Protein AF-0000000065777960 (afdb_homodimer)

InterPro domains:
  IPR005338 Anhydro-N-acetylmuramic acid kinase [MF_01270] (1-363)
  IPR005338 Anhydro-N-acetylmuramic acid kinase [PF03702] (1-363)
  IPR005338 Anhydro-N-acetylmuramic acid kinase [PTHR30605] (1-362)
  IPR043129 ATPase, nucleotide binding domain [SSF53067] (1-336)

Solvent-accessible surface area (backbone atoms only — not comparable to full-atom values): 36128 Å² total; per-residue (Å²): 84,30,26,30,7,28,32,27,57,77,58,58,55,35,40,37,31,29,37,34,34,62,63,54,101,50,80,39,82,74,46,72,40,78,47,72,53,53,71,67,58,40,51,56,51,58,54,54,52,46,77,43,79,40,39,58,61,52,49,52,46,47,10,49,53,46,22,53,52,52,35,50,46,52,50,52,44,35,65,74,66,66,54,60,72,87,58,42,65,34,35,6,39,56,29,38,64,35,46,79,42,32,52,85,94,61,47,44,65,42,49,41,50,32,53,38,39,30,10,59,72,63,62,30,26,23,28,28,58,54,34,46,33,37,24,50,46,60,7,46,41,27,62,54,52,46,44,44,45,48,74,69,65,50,36,82,84,42,48,37,33,41,36,37,22,30,23,50,20,34,40,25,43,25,43,51,72,68,81,59,33,33,29,42,49,42,59,31,40,40,54,41,21,52,52,32,28,75,75,69,69,37,76,53,56,71,45,24,49,56,24,64,75,29,51,67,44,62,72,53,43,54,56,60,63,63,40,68,73,70,72,56,66,79,49,38,63,83,52,66,84,65,60,36,69,77,60,48,50,80,72,50,90,78,80,68,56,67,40,21,51,39,19,21,42,47,46,46,31,39,46,36,49,51,51,48,39,54,72,76,42,65,82,59,42,43,37,27,31,19,30,69,45,58,60,18,52,45,50,50,52,52,42,50,66,73,39,70,89,44,48,77,44,48,30,48,82,70,75,42,50,30,82,44,49,64,14,50,32,29,19,50,39,29,50,20,32,76,67,68,30,61,38,52,44,28,66,16,24,50,21,83,52,73,39,45,27,29,32,38,18,61,80,84,30,26,29,7,28,30,29,56,76,59,58,56,33,40,36,33,30,37,33,34,62,62,56,101,50,80,38,84,74,45,71,42,79,48,72,53,52,70,68,58,38,51,56,51,58,54,54,53,46,77,42,78,40,38,58,60,52,48,51,45,49,9,50,53,46,20,53,52,52,34,49,46,52,49,52,45,34,65,74,66,66,57,60,73,88,57,42,66,34,35,6,39,55,28,38,64,35,46,81,41,34,51,85,92,62,47,45,64,42,48,42,51,32,53,36,39,29,10,58,73,62,62,30,26,23,26,27,57,55,35,46,32,37,25,50,45,61,7,47,42,28,62,54,54,48,43,44,45,48,74,68,64,52,37,83,86,43,45,38,34,42,36,36,21,32,24,49,19,32,41,25,42,26,44,50,77,64,80,59,34,33,28,42,50,41,60,32,40,38,55,40,20,52,52,32,29,74,74,70,70,37,74,51,54,69,44,25,48,55,25,64,76,29,51,66,44,62,71,54,42,54,56,60,62,64,41,68,72,70,73,58,64,80,49,36,65,82,53,67,85,66,59,37,68,77,59,47,51,80,71,51,91,77,80,69,57,67,40,22,52,38,19,22,44,48,47,47,32,39,46,35,48,51,53,49,39,54,70,77,41,67,82,57,42,43,36,28,30,19,29,69,44,58,60,17,51,46,51,50,52,52,41,50,67,73,39,71,90,43,48,77,45,49,29,46,82,72,72,42,49,29,81,44,50,64,14,49,33,29,20,49,38,30,51,20,35,77,67,66,31,62,38,51,44,30,65,15,23,49,19,81,53,72,39,44,28,30,31,39,19,62,82

Structure (mmCIF, N/CA/C/O backbone):
data_AF-0000000065777960-model_v1
#
loop_
_entity.id
_entity.type
_entity.pdbx_description
1 polymer 'Anhydro-N-acetylmuramic acid kinase'
#
loop_
_atom_site.group_PDB
_atom_site.id
_atom_site.type_symbol
_atom_site.label_atom_id
_atom_site.label_alt_id
_atom_site.label_comp_id
_atom_site.label_asym_id
_atom_site.label_entity_id
_atom_site.label_seq_id
_atom_site.pdbx_PDB_ins_code
_atom_site.Cartn_x
_atom_site.Cartn_y
_atom_site.Cartn_z
_atom_site.occupancy
_atom_site.B_iso_or_equiv
_atom_site.auth_seq_id
_atom_site.auth_comp_id
_atom_site.auth_asym_id
_atom_site.auth_atom_id
_atom_site.pdbx_PDB_model_num
ATOM 1 N N . MET A 1 1 ? 21.578 18.125 -1.152 1 92.75 1 MET A N 1
ATOM 2 C CA . MET A 1 1 ? 20.703 16.953 -1.234 1 92.75 1 MET A CA 1
ATOM 3 C C . MET A 1 1 ? 19.25 17.359 -1.429 1 92.75 1 MET A C 1
ATOM 5 O O . MET A 1 1 ? 18.641 17.953 -0.534 1 92.75 1 MET A O 1
ATOM 9 N N . TYR A 1 2 ? 18.672 17.156 -2.623 1 97.81 2 TYR A N 1
ATOM 10 C CA . TYR A 1 2 ? 17.359 17.672 -2.979 1 97.81 2 TYR A CA 1
ATOM 11 C C . TYR A 1 2 ? 16.281 16.625 -2.752 1 97.81 2 TYR A C 1
ATOM 13 O O . TYR A 1 2 ? 16.469 15.445 -3.084 1 97.81 2 TYR A O 1
ATOM 21 N N . TYR A 1 3 ? 15.242 17.047 -2.139 1 98.62 3 TYR A N 1
ATOM 22 C CA . TYR A 1 3 ? 14.055 16.234 -1.933 1 98.62 3 TYR A CA 1
ATOM 23 C C . TYR A 1 3 ? 12.797 16.969 -2.387 1 98.62 3 TYR A C 1
ATOM 25 O O . TYR A 1 3 ? 12.758 18.203 -2.377 1 98.62 3 TYR A O 1
ATOM 33 N N . VAL A 1 4 ? 11.891 16.266 -2.826 1 98.81 4 VAL A N 1
ATOM 34 C CA . VAL A 1 4 ? 10.555 16.781 -3.082 1 98.81 4 VAL A CA 1
ATOM 35 C C . VAL A 1 4 ? 9.586 16.281 -2.012 1 98.81 4 VAL A C 1
ATOM 37 O O . VAL A 1 4 ? 9.656 15.117 -1.603 1 98.81 4 VAL A O 1
ATOM 40 N N . GLY A 1 5 ? 8.789 17.141 -1.437 1 98.81 5 GLY A N 1
ATOM 41 C CA . GLY A 1 5 ? 7.703 16.781 -0.539 1 98.81 5 GLY A CA 1
ATOM 42 C C . GLY A 1 5 ? 6.332 17.062 -1.12 1 98.81 5 GLY A C 1
ATOM 43 O O . GLY A 1 5 ? 6.109 18.125 -1.717 1 98.81 5 GLY A O 1
ATOM 44 N N . ILE A 1 6 ? 5.457 16.094 -1.009 1 98.81 6 ILE A N 1
ATOM 45 C CA . ILE A 1 6 ? 4.109 16.25 -1.548 1 98.81 6 ILE A CA 1
ATOM 46 C C . ILE A 1 6 ? 3.082 15.945 -0.458 1 98.81 6 ILE A C 1
ATOM 48 O O . ILE A 1 6 ? 3.154 14.906 0.202 1 98.81 6 ILE A O 1
ATOM 52 N N . MET A 1 7 ? 2.109 16.844 -0.315 1 96.69 7 MET A N 1
ATOM 53 C CA . MET A 1 7 ? 1.057 16.703 0.686 1 96.69 7 MET A CA 1
ATOM 54 C C . MET A 1 7 ? -0.309 17.016 0.086 1 96.69 7 MET A C 1
ATOM 56 O O . MET A 1 7 ? -0.469 18.031 -0.6 1 96.69 7 MET A O 1
ATOM 60 N N . SER A 1 8 ? -1.17 16.062 0.184 1 92.75 8 SER A N 1
ATOM 61 C CA . SER A 1 8 ? -2.592 16.312 -0.02 1 92.75 8 SER A CA 1
ATOM 62 C C . SER A 1 8 ? -3.381 16.109 1.269 1 92.75 8 SER A C 1
ATOM 64 O O . SER A 1 8 ? -3.59 14.977 1.697 1 92.75 8 SER A O 1
ATOM 66 N N . GLY A 1 9 ? -3.83 17.141 1.841 1 83.25 9 GLY A N 1
ATOM 67 C CA . GLY A 1 9 ? -4.359 17.109 3.195 1 83.25 9 GLY A CA 1
ATOM 68 C C . GLY A 1 9 ? -5.832 16.766 3.256 1 83.25 9 GLY A C 1
ATOM 69 O O . GLY A 1 9 ? -6.477 16.578 2.219 1 83.25 9 GLY A O 1
ATOM 70 N N . THR A 1 10 ? -6.363 16.688 4.457 1 77.56 10 THR A N 1
ATOM 71 C CA . THR A 1 10 ? -7.723 16.266 4.77 1 77.56 10 THR A CA 1
ATOM 72 C C . THR A 1 10 ? -8.734 17.328 4.344 1 77.56 10 THR A C 1
ATOM 74 O O . THR A 1 10 ? -9.93 17.062 4.273 1 77.56 10 THR A O 1
ATOM 77 N N . SER A 1 11 ? -8.258 18.5 4.023 1 77.31 11 SER A N 1
ATOM 78 C CA . SER A 1 11 ? -9.133 19.562 3.535 1 77.31 11 SER A CA 1
ATOM 79 C C . SER A 1 11 ? -9.617 19.266 2.117 1 77.31 11 SER A C 1
ATOM 81 O O . SER A 1 11 ? -10.594 19.859 1.652 1 77.31 11 SER A O 1
ATOM 83 N N . LEU A 1 12 ? -8.898 18.406 1.428 1 83.44 12 LEU A N 1
ATOM 84 C CA . LEU A 1 12 ? -9.242 17.984 0.073 1 83.44 12 LEU A CA 1
ATOM 85 C C . LEU A 1 12 ? -9.289 19.188 -0.871 1 83.44 12 LEU A C 1
ATOM 87 O O . LEU A 1 12 ? -10.188 19.297 -1.704 1 83.44 12 LEU A O 1
ATOM 91 N N . ASP A 1 13 ? -8.32 20.062 -0.683 1 85.06 13 ASP A N 1
ATOM 92 C CA . ASP A 1 13 ? -8.312 21.25 -1.515 1 85.06 13 ASP A CA 1
ATOM 93 C C . ASP A 1 13 ? -7.363 21.094 -2.697 1 85.06 13 ASP A C 1
ATOM 95 O O . ASP A 1 13 ? -7.52 21.766 -3.721 1 85.06 13 ASP A O 1
ATOM 99 N N . GLY A 1 14 ? -6.348 20.391 -2.529 1 93.69 14 GLY A N 1
ATOM 100 C CA . GLY A 1 14 ? -5.395 20.234 -3.617 1 93.69 14 GLY A CA 1
ATOM 101 C C . GLY A 1 14 ? -4.078 19.625 -3.176 1 93.69 14 GLY A C 1
ATOM 102 O O . GLY A 1 14 ? -4.012 18.953 -2.139 1 93.69 14 GLY A O 1
ATOM 103 N N . ILE A 1 15 ? -3.076 19.75 -4.039 1 97.31 15 ILE A N 1
ATOM 104 C CA . ILE A 1 15 ? -1.75 19.172 -3.846 1 97.31 15 ILE A CA 1
ATOM 105 C C . ILE A 1 15 ? -0.743 20.281 -3.561 1 97.31 15 ILE A C 1
ATOM 107 O O . ILE A 1 15 ? -0.635 21.25 -4.328 1 97.31 15 ILE A O 1
ATOM 111 N N . ASP A 1 16 ? -0.131 20.203 -2.453 1 97.75 16 ASP A N 1
ATOM 112 C CA . ASP A 1 16 ? 1.026 21.031 -2.143 1 97.75 16 ASP A CA 1
ATOM 113 C C . ASP A 1 16 ? 2.33 20.266 -2.383 1 97.75 16 ASP A C 1
ATOM 115 O O . ASP A 1 16 ? 2.525 19.172 -1.843 1 97.75 16 ASP A O 1
ATOM 119 N N . ALA A 1 17 ? 3.17 20.812 -3.168 1 98.69 17 ALA A N 1
ATOM 120 C CA . ALA A 1 17 ? 4.465 20.188 -3.432 1 98.69 17 ALA A CA 1
ATOM 121 C C . ALA A 1 17 ? 5.598 21.203 -3.262 1 98.69 17 ALA A C 1
ATOM 123 O O . ALA A 1 17 ? 5.438 22.375 -3.578 1 98.69 17 ALA A O 1
ATOM 124 N N . VAL A 1 18 ? 6.711 20.719 -2.729 1 98.75 18 VAL A N 1
ATOM 125 C CA . VAL A 1 18 ? 7.859 21.578 -2.512 1 98.75 18 VAL A CA 1
ATOM 126 C C . VAL A 1 18 ? 9.133 20.891 -2.984 1 98.75 18 VAL A C 1
ATOM 128 O O . VAL A 1 18 ? 9.195 19.656 -3.025 1 98.75 18 VAL A O 1
ATOM 131 N N . LEU A 1 19 ? 10.047 21.625 -3.422 1 98.75 19 LEU A N 1
ATOM 132 C CA . LEU A 1 19 ? 11.43 21.219 -3.635 1 98.75 19 LEU A CA 1
ATOM 133 C C . LEU A 1 19 ? 12.344 21.844 -2.59 1 98.75 19 LEU A C 1
ATOM 135 O O . LEU A 1 19 ? 12.375 23.062 -2.439 1 98.75 19 LEU A O 1
ATOM 139 N N . VAL A 1 20 ? 13.047 20.984 -1.852 1 98 20 VAL A N 1
ATOM 140 C CA . VAL A 1 20 ? 13.852 21.5 -0.744 1 98 20 VAL A CA 1
ATOM 141 C C . VAL A 1 20 ? 15.289 20.984 -0.871 1 98 20 VAL A C 1
ATOM 143 O O . VAL A 1 20 ? 15.539 20 -1.556 1 98 20 VAL A O 1
ATOM 146 N N . ASP A 1 21 ? 16.172 21.688 -0.256 1 97.06 21 ASP A N 1
ATOM 147 C CA . ASP A 1 21 ? 17.594 21.328 -0.166 1 97.06 21 ASP A CA 1
ATOM 148 C C . ASP A 1 21 ? 18.016 21.125 1.287 1 97.06 21 ASP A C 1
ATOM 150 O O . ASP A 1 21 ? 17.891 22.047 2.102 1 97.06 21 ASP A O 1
ATOM 154 N N . PHE A 1 22 ? 18.516 19.875 1.651 1 94 22 PHE A N 1
ATOM 155 C CA . PHE A 1 22 ? 18.969 19.578 3.006 1 94 22 PHE A CA 1
ATOM 156 C C . PHE A 1 22 ? 20.484 19.578 3.09 1 94 22 PHE A C 1
ATOM 158 O O . PHE A 1 22 ? 21.062 19.172 4.102 1 94 22 PHE A O 1
ATOM 165 N N . SER A 1 23 ? 21.328 19.859 2.121 1 88.31 23 SER A N 1
ATOM 166 C CA . SER A 1 23 ? 22.781 19.75 2.072 1 88.31 23 SER A CA 1
ATOM 167 C C . SER A 1 23 ? 23.438 20.797 2.971 1 88.31 23 SER A C 1
ATOM 169 O O . SER A 1 23 ? 24.484 20.531 3.557 1 88.31 23 SER A O 1
ATOM 171 N N . GLY A 1 24 ? 23.016 21.953 3.064 1 77.19 24 GLY A N 1
ATOM 172 C CA . GLY A 1 24 ? 23.672 23 3.834 1 77.19 24 GLY A CA 1
ATOM 173 C C . GLY A 1 24 ? 23.344 22.953 5.312 1 77.19 24 GLY A C 1
ATOM 174 O O . GLY A 1 24 ? 22.734 21.984 5.785 1 77.19 24 GLY A O 1
ATOM 175 N N . PRO A 1 25 ? 23.984 23.703 6.066 1 73.94 25 PRO A N 1
ATOM 176 C CA . PRO A 1 25 ? 23.734 23.781 7.508 1 73.94 25 PRO A CA 1
ATOM 177 C C . PRO A 1 25 ? 22.25 24.016 7.84 1 73.94 25 PRO A C 1
ATOM 179 O O . PRO A 1 25 ? 21.812 23.703 8.945 1 73.94 25 PRO A O 1
ATOM 182 N N . SER A 1 26 ? 21.625 24.547 6.719 1 81.06 26 SER A N 1
ATOM 183 C CA . SER A 1 26 ? 20.234 24.875 6.984 1 81.06 26 SER A CA 1
ATOM 184 C C . SER A 1 26 ? 19.328 24.344 5.883 1 81.06 26 SER A C 1
ATOM 186 O O . SER A 1 26 ? 19.766 24.141 4.75 1 81.06 26 SER A O 1
ATOM 188 N N . PHE A 1 27 ? 18.125 24.078 6.227 1 88.94 27 PHE A N 1
ATOM 189 C CA . PHE A 1 27 ? 17.016 23.734 5.34 1 88.94 27 PHE A CA 1
ATOM 190 C C . PHE A 1 27 ? 16.703 24.891 4.402 1 88.94 27 PHE A C 1
ATOM 192 O O . PHE A 1 27 ? 16.75 26.062 4.809 1 88.94 27 PHE A O 1
ATOM 199 N N . SER A 1 28 ? 16.547 24.641 3.092 1 94.12 28 SER A N 1
ATOM 200 C CA . SER A 1 28 ? 16.125 25.672 2.156 1 94.12 28 SER A CA 1
ATOM 201 C C . SER A 1 28 ? 14.914 25.219 1.344 1 94.12 28 SER A C 1
ATOM 203 O O . SER A 1 28 ? 14.969 24.203 0.654 1 94.12 28 SER A O 1
ATOM 205 N N . LEU A 1 29 ? 13.875 25.922 1.456 1 96.81 29 LEU A N 1
ATOM 206 C CA . LEU A 1 29 ? 12.742 25.766 0.55 1 96.81 29 LEU A CA 1
ATOM 207 C C . LEU A 1 29 ? 13.008 26.469 -0.779 1 96.81 29 LEU A C 1
ATOM 209 O O . LEU A 1 29 ? 13.078 27.703 -0.835 1 96.81 29 LEU A O 1
ATOM 213 N N . LEU A 1 30 ? 13.148 25.781 -1.844 1 97 30 LEU A N 1
ATOM 214 C CA . LEU A 1 30 ? 13.602 26.344 -3.111 1 97 30 LEU A CA 1
ATOM 215 C C . LEU A 1 30 ? 12.414 26.734 -3.984 1 97 30 LEU A C 1
ATOM 217 O O . LEU A 1 30 ? 12.367 27.859 -4.496 1 97 30 LEU A O 1
ATOM 221 N N . HIS A 1 31 ? 11.516 25.828 -4.141 1 98.19 31 HIS A N 1
ATOM 222 C CA . HIS A 1 31 ? 10.367 26.078 -5 1 98.19 31 HIS A CA 1
ATOM 223 C C . HIS A 1 31 ? 9.109 25.406 -4.445 1 98.19 31 HIS A C 1
ATOM 225 O O . HIS A 1 31 ? 9.195 24.484 -3.646 1 98.19 31 HIS A O 1
ATOM 231 N N . THR A 1 32 ? 7.984 25.922 -4.836 1 98.19 32 THR A N 1
ATOM 232 C CA . THR A 1 32 ? 6.688 25.422 -4.402 1 98.19 32 THR A CA 1
ATOM 233 C C . THR A 1 32 ? 5.738 25.266 -5.59 1 98.19 32 THR A C 1
ATOM 235 O O . THR A 1 32 ? 5.961 25.875 -6.648 1 98.19 32 THR A O 1
ATOM 238 N N . CYS A 1 33 ? 4.797 24.406 -5.441 1 97.88 33 CYS A N 1
ATOM 239 C CA . CYS A 1 33 ? 3.773 24.172 -6.453 1 97.88 33 CYS A CA 1
ATOM 240 C C . CYS A 1 33 ? 2.451 23.781 -5.809 1 97.88 33 CYS A C 1
ATOM 242 O O . CYS A 1 33 ? 2.424 22.953 -4.895 1 97.88 33 CYS A O 1
ATOM 244 N N . TYR A 1 34 ? 1.389 24.453 -6.207 1 96.88 34 TYR A N 1
ATOM 245 C CA . TYR A 1 34 ? 0.04 24.094 -5.777 1 96.88 34 TYR A CA 1
ATOM 246 C C . TYR A 1 34 ? -0.832 23.719 -6.965 1 96.88 34 TYR A C 1
ATOM 248 O O . TYR A 1 34 ? -0.838 24.406 -7.988 1 96.88 34 TYR A O 1
ATOM 256 N N . ILE A 1 35 ? -1.479 22.594 -6.883 1 97.12 35 ILE A N 1
ATOM 257 C CA . ILE A 1 35 ? -2.443 22.141 -7.887 1 97.12 35 ILE A CA 1
ATOM 258 C C . ILE A 1 35 ? -3.801 21.906 -7.227 1 97.12 35 ILE A C 1
ATOM 260 O O . ILE A 1 35 ? -3.961 20.984 -6.438 1 97.12 35 ILE A O 1
ATOM 264 N N . PRO A 1 36 ? -4.836 22.688 -7.527 1 95.25 36 PRO A N 1
ATOM 265 C CA . PRO A 1 36 ? -6.152 22.5 -6.906 1 95.25 36 PRO A CA 1
ATOM 266 C C . PRO A 1 36 ? -6.879 21.266 -7.43 1 95.25 36 PRO A C 1
ATOM 268 O O . PRO A 1 36 ? -6.766 20.938 -8.609 1 95.25 36 PRO A O 1
ATOM 271 N N . TYR A 1 37 ? -7.594 20.625 -6.555 1 94.5 37 TYR A N 1
ATOM 272 C CA . TYR A 1 37 ? -8.508 19.578 -6.988 1 94.5 37 TYR A CA 1
ATOM 273 C C . TYR A 1 37 ? -9.719 20.172 -7.699 1 94.5 37 TYR A C 1
ATOM 275 O O . TYR A 1 37 ? -10.227 21.219 -7.301 1 94.5 37 TYR A O 1
ATOM 283 N N . ASP A 1 38 ? -10.148 19.5 -8.727 1 92.75 38 ASP A N 1
ATOM 284 C CA . ASP A 1 38 ? -11.445 19.891 -9.266 1 92.75 38 ASP A CA 1
ATOM 285 C C . ASP A 1 38 ? -12.586 19.25 -8.469 1 92.75 38 ASP A C 1
ATOM 287 O O . ASP A 1 38 ? -12.344 18.453 -7.562 1 92.75 38 ASP A O 1
ATOM 291 N N . GLN A 1 39 ? -13.781 19.641 -8.812 1 91.19 39 GLN A N 1
ATOM 292 C CA . GLN A 1 39 ? -14.961 19.234 -8.047 1 91.19 39 GLN A CA 1
ATOM 293 C C . GLN A 1 39 ? -15.18 17.734 -8.133 1 91.19 39 GLN A C 1
ATOM 295 O O . GLN A 1 39 ? -15.562 17.094 -7.145 1 91.19 39 GLN A O 1
ATOM 300 N N . SER A 1 40 ? -14.938 17.172 -9.266 1 94.62 40 SER A N 1
ATOM 301 C CA . SER A 1 40 ? -15.164 15.742 -9.484 1 94.62 40 SER A CA 1
ATOM 302 C C . SER A 1 40 ? -14.219 14.891 -8.641 1 94.62 40 SER A C 1
ATOM 304 O O . SER A 1 40 ? -14.633 13.93 -8 1 94.62 40 SER A O 1
ATOM 306 N N . LEU A 1 41 ? -12.969 15.266 -8.648 1 94.75 41 LEU A N 1
ATOM 307 C CA . LEU A 1 41 ? -11.977 14.547 -7.859 1 94.75 41 LEU A CA 1
ATOM 308 C C . LEU A 1 41 ? -12.281 14.672 -6.367 1 94.75 41 LEU A C 1
ATOM 310 O O . LEU A 1 41 ? -12.227 13.68 -5.637 1 94.75 41 LEU A O 1
ATOM 314 N N . ARG A 1 42 ? -12.586 15.852 -5.898 1 92.69 42 ARG A N 1
ATOM 315 C CA . ARG A 1 42 ? -12.914 16.094 -4.496 1 92.69 42 ARG A CA 1
ATOM 316 C C . ARG A 1 42 ? -14.094 15.219 -4.059 1 92.69 42 ARG A C 1
ATOM 318 O O . ARG A 1 42 ? -14.055 14.602 -2.992 1 92.69 42 ARG A O 1
ATOM 325 N N . ALA A 1 43 ? -15.102 15.164 -4.891 1 92.25 43 ALA A N 1
ATOM 326 C CA . ALA A 1 43 ? -16.281 14.375 -4.582 1 92.25 43 ALA A CA 1
ATOM 327 C C . ALA A 1 43 ? -15.953 12.891 -4.508 1 92.25 43 ALA A C 1
ATOM 329 O O . ALA A 1 43 ? -16.453 12.172 -3.635 1 92.25 43 ALA A O 1
ATOM 330 N N . ALA A 1 44 ? -15.156 12.445 -5.453 1 95.81 44 ALA A N 1
ATOM 331 C CA . ALA A 1 44 ? -14.758 11.039 -5.484 1 95.81 44 ALA A CA 1
ATOM 332 C C . ALA A 1 44 ? -13.969 10.664 -4.234 1 95.81 44 ALA A C 1
ATOM 334 O O . ALA A 1 44 ? -14.195 9.602 -3.645 1 95.81 44 ALA A O 1
ATOM 335 N N . LEU A 1 45 ? -13.102 11.516 -3.816 1 94.94 45 LEU A N 1
ATOM 336 C CA . LEU A 1 45 ? -12.289 11.281 -2.627 1 94.94 45 LEU A CA 1
ATOM 337 C C . LEU A 1 45 ? -13.156 11.289 -1.369 1 94.94 45 LEU A C 1
ATOM 339 O O . LEU A 1 45 ? -12.984 10.438 -0.494 1 94.94 45 LEU A O 1
ATOM 343 N N . LEU A 1 46 ? -14.07 12.227 -1.252 1 90.5 46 LEU A N 1
ATOM 344 C CA . LEU A 1 46 ? -14.984 12.297 -0.117 1 90.5 46 LEU A CA 1
ATOM 345 C C . LEU A 1 46 ? -15.812 11.023 -0.014 1 90.5 46 LEU A C 1
ATOM 347 O O . LEU A 1 46 ? -16.125 10.562 1.089 1 90.5 46 LEU A O 1
ATOM 351 N N . GLY A 1 47 ? -16.141 10.516 -1.164 1 92.94 47 GLY A N 1
ATOM 352 C CA . GLY A 1 47 ? -16.953 9.312 -1.218 1 92.94 47 GLY A CA 1
ATOM 353 C C . GLY A 1 47 ? -16.281 8.102 -0.601 1 92.94 47 GLY A C 1
ATOM 354 O O . GLY A 1 47 ? -16.938 7.141 -0.213 1 92.94 47 GLY A O 1
ATOM 355 N N . LEU A 1 48 ? -14.961 8.094 -0.463 1 95.12 48 LEU A N 1
ATOM 356 C CA . LEU A 1 48 ? -14.211 6.961 0.06 1 95.12 48 LEU A CA 1
ATOM 357 C C . LEU A 1 48 ? -13.977 7.109 1.559 1 95.12 48 LEU A C 1
ATOM 359 O O . LEU A 1 48 ? -13.438 6.203 2.201 1 95.12 48 LEU A O 1
ATOM 363 N N . ASN A 1 49 ? -14.414 8.234 2.191 1 91.25 49 ASN A N 1
ATOM 364 C CA . ASN A 1 49 ? -14.273 8.43 3.629 1 91.25 49 ASN A CA 1
ATOM 365 C C . ASN A 1 49 ? -15.305 7.617 4.41 1 91.25 49 ASN A C 1
ATOM 367 O O . ASN A 1 49 ? -15.195 7.477 5.629 1 91.25 49 ASN A O 1
ATOM 371 N N . GLN A 1 50 ? -16.25 7.078 3.689 1 89.75 50 GLN A N 1
ATOM 372 C CA . GLN A 1 50 ? -17.266 6.199 4.262 1 89.75 50 GLN A CA 1
ATOM 373 C C . GLN A 1 50 ? -17.438 4.93 3.43 1 89.75 50 GLN A C 1
ATOM 375 O O . GLN A 1 50 ? -17.031 4.895 2.264 1 89.75 50 GLN A O 1
ATOM 380 N N . ALA A 1 51 ? -18.047 3.916 4.047 1 92.81 51 ALA A N 1
ATOM 381 C CA . ALA A 1 51 ? -18.297 2.676 3.316 1 92.81 51 ALA A CA 1
ATOM 382 C C . ALA A 1 51 ? -19.203 2.924 2.107 1 92.81 51 ALA A C 1
ATOM 384 O O . ALA A 1 51 ? -20.125 3.727 2.176 1 92.81 51 ALA A O 1
ATOM 385 N N . GLY A 1 52 ? -18.875 2.348 0.994 1 94.06 52 GLY A N 1
ATOM 386 C CA . GLY A 1 52 ? -19.641 2.492 -0.233 1 94.06 52 GLY A CA 1
ATOM 387 C C . GLY A 1 52 ? -19.391 1.375 -1.229 1 94.06 52 GLY A C 1
ATOM 388 O O . GLY A 1 52 ? -18.828 0.335 -0.875 1 94.06 52 GLY A O 1
ATOM 389 N N . GLU A 1 53 ? -19.812 1.579 -2.379 1 95.12 53 GLU A N 1
ATOM 390 C CA . GLU A 1 53 ? -19.781 0.542 -3.406 1 95.12 53 GLU A CA 1
ATOM 391 C C . GLU A 1 53 ? -18.375 0.415 -4 1 95.12 53 GLU A C 1
ATOM 393 O O . GLU A 1 53 ? -17.719 1.421 -4.289 1 95.12 53 GLU A O 1
ATOM 398 N N . ASN A 1 54 ? -17.922 -0.809 -4.195 1 97.25 54 ASN A N 1
ATOM 399 C CA . ASN A 1 54 ? -16.703 -1.145 -4.938 1 97.25 54 ASN A CA 1
ATOM 400 C C . ASN A 1 54 ? -15.531 -0.284 -4.5 1 97.25 54 ASN A C 1
ATOM 402 O O . ASN A 1 54 ? -14.844 0.308 -5.336 1 97.25 54 ASN A O 1
ATOM 406 N N . GLU A 1 55 ? -15.297 -0.194 -3.166 1 98.19 55 GLU A N 1
ATOM 407 C CA . GLU A 1 55 ? -14.336 0.73 -2.57 1 98.19 55 GLU A CA 1
ATOM 408 C C . GLU A 1 55 ? -12.914 0.425 -3.035 1 98.19 55 GLU A C 1
ATOM 410 O O . GLU A 1 55 ? -12.117 1.34 -3.268 1 98.19 55 GLU A O 1
ATOM 415 N N . LEU A 1 56 ? -12.602 -0.848 -3.195 1 98.25 56 LEU A N 1
ATOM 416 C CA . LEU A 1 56 ? -11.234 -1.216 -3.555 1 98.25 56 LEU A CA 1
ATOM 417 C C . LEU A 1 56 ? -10.898 -0.754 -4.969 1 98.25 56 LEU A C 1
ATOM 419 O O . LEU A 1 56 ? -9.82 -0.204 -5.211 1 98.25 56 LEU A O 1
ATOM 423 N N . HIS A 1 57 ? -11.82 -0.95 -5.891 1 97.62 57 HIS A N 1
ATOM 424 C CA . HIS A 1 57 ? -11.641 -0.493 -7.266 1 97.62 57 HIS A CA 1
ATOM 425 C C . HIS A 1 57 ? -11.531 1.026 -7.328 1 97.62 57 HIS A C 1
ATOM 427 O O . HIS A 1 57 ? -10.602 1.562 -7.945 1 97.62 57 HIS A O 1
ATOM 433 N N . ARG A 1 58 ? -12.469 1.658 -6.672 1 98.12 58 ARG A N 1
ATOM 434 C CA . ARG A 1 58 ? -12.5 3.117 -6.691 1 98.12 58 ARG A CA 1
ATOM 435 C C . ARG A 1 58 ? -11.219 3.695 -6.09 1 98.12 58 ARG A C 1
ATOM 437 O O . ARG A 1 58 ? -10.656 4.652 -6.625 1 98.12 58 ARG A O 1
ATOM 444 N N . ALA A 1 59 ? -10.781 3.102 -4.992 1 98.56 59 ALA A N 1
ATOM 445 C CA . ALA A 1 59 ? -9.57 3.568 -4.332 1 98.56 59 ALA A CA 1
ATOM 446 C C . ALA A 1 59 ? -8.352 3.371 -5.227 1 98.56 59 ALA A C 1
ATOM 448 O O . ALA A 1 59 ? -7.477 4.238 -5.297 1 98.56 59 ALA A O 1
ATOM 449 N N . ALA A 1 60 ? -8.281 2.221 -5.914 1 98.5 60 ALA A N 1
ATOM 450 C CA . ALA A 1 60 ? -7.148 1.938 -6.793 1 98.5 60 ALA A CA 1
ATOM 451 C C . ALA A 1 60 ? -7.098 2.924 -7.957 1 98.5 60 ALA A C 1
ATOM 453 O O . ALA A 1 60 ? -6.039 3.465 -8.273 1 98.5 60 ALA A O 1
ATOM 454 N N . ILE A 1 61 ? -8.234 3.184 -8.57 1 98.25 61 ILE A N 1
ATOM 455 C CA . ILE A 1 61 ? -8.32 4.09 -9.711 1 98.25 61 ILE A CA 1
ATOM 456 C C . ILE A 1 61 ? -7.941 5.504 -9.281 1 98.25 61 ILE A C 1
ATOM 458 O O . ILE A 1 61 ? -7.176 6.184 -9.961 1 98.25 61 ILE A O 1
ATOM 462 N N . LEU A 1 62 ? -8.453 5.891 -8.164 1 98.19 62 LEU A N 1
ATOM 463 C CA . LEU A 1 62 ? -8.164 7.234 -7.668 1 98.19 62 LEU A CA 1
ATOM 464 C C . LEU A 1 62 ? -6.695 7.359 -7.273 1 98.19 62 LEU A C 1
ATOM 466 O O . LEU A 1 62 ? -6.094 8.43 -7.426 1 98.19 62 LEU A O 1
ATOM 470 N N . SER A 1 63 ? -6.117 6.305 -6.73 1 98.62 63 SER A N 1
ATOM 471 C CA . SER A 1 63 ? -4.691 6.312 -6.426 1 98.62 63 SER A CA 1
ATOM 472 C C . SER A 1 63 ? -3.857 6.547 -7.684 1 98.62 63 SER A C 1
ATOM 474 O O . SER A 1 63 ? -2.871 7.285 -7.652 1 98.62 63 SER A O 1
ATOM 476 N N . ASN A 1 64 ? -4.238 5.879 -8.75 1 98.62 64 ASN A N 1
ATOM 477 C CA . ASN A 1 64 ? -3.559 6.09 -10.023 1 98.62 64 ASN A CA 1
ATOM 478 C C . ASN A 1 64 ? -3.693 7.531 -10.508 1 98.62 64 ASN A C 1
ATOM 480 O O . ASN A 1 64 ? -2.707 8.148 -10.914 1 98.62 64 ASN A O 1
ATOM 484 N N . GLN A 1 65 ? -4.906 8.023 -10.445 1 98 65 GLN A N 1
ATOM 485 C CA . GLN A 1 65 ? -5.18 9.391 -10.875 1 98 65 GLN A CA 1
ATOM 486 C C . GLN A 1 65 ? -4.367 10.391 -10.07 1 98 65 GLN A C 1
ATOM 488 O O . GLN A 1 65 ? -3.732 11.289 -10.633 1 98 65 GLN A O 1
ATOM 493 N N . LEU A 1 66 ? -4.375 10.25 -8.773 1 98.31 66 LEU A N 1
ATOM 494 C CA . LEU A 1 66 ? -3.635 11.141 -7.887 1 98.31 66 LEU A CA 1
ATOM 495 C C . LEU A 1 66 ? -2.139 11.07 -8.172 1 98.31 66 LEU A C 1
ATOM 497 O O . LEU A 1 66 ? -1.457 12.102 -8.188 1 98.31 66 LEU A O 1
ATOM 501 N N . SER A 1 67 ? -1.651 9.891 -8.391 1 98.62 67 SER A N 1
ATOM 502 C CA . SER A 1 67 ? -0.224 9.734 -8.648 1 98.62 67 SER A CA 1
ATOM 503 C C . SER A 1 67 ? 0.183 10.438 -9.938 1 98.62 67 SER A C 1
ATOM 505 O O . SER A 1 67 ? 1.302 10.945 -10.055 1 98.62 67 SER A O 1
ATOM 507 N N . GLY A 1 68 ? -0.745 10.438 -10.914 1 98.38 68 GLY A N 1
ATOM 508 C CA . GLY A 1 68 ? -0.509 11.25 -12.094 1 98.38 68 GLY A CA 1
ATOM 509 C C . GLY A 1 68 ? -0.385 12.734 -11.773 1 98.38 68 GLY A C 1
ATOM 510 O O . GLY A 1 68 ? 0.516 13.406 -12.281 1 98.38 68 GLY A O 1
ATOM 511 N N . TRP A 1 69 ? -1.244 13.242 -10.914 1 98.25 69 TRP A N 1
ATOM 512 C CA . TRP A 1 69 ? -1.213 14.648 -10.508 1 98.25 69 TRP A CA 1
ATOM 513 C C . TRP A 1 69 ? 0.031 14.945 -9.672 1 98.25 69 TRP A C 1
ATOM 515 O O . TRP A 1 69 ? 0.632 16.016 -9.812 1 98.25 69 TRP A O 1
ATOM 525 N N . TYR A 1 70 ? 0.412 14.039 -8.805 1 98.69 70 TYR A N 1
ATOM 526 C CA . TYR A 1 70 ? 1.642 14.195 -8.039 1 98.69 70 TYR A CA 1
ATOM 527 C C . TYR A 1 70 ? 2.85 14.305 -8.961 1 98.69 70 TYR A C 1
ATOM 529 O O . TYR A 1 70 ? 3.721 15.156 -8.742 1 98.69 70 TYR A O 1
ATOM 537 N N . ALA A 1 71 ? 2.863 13.461 -9.992 1 98.81 71 ALA A N 1
ATOM 538 C CA . ALA A 1 71 ? 3.959 13.5 -10.953 1 98.81 71 ALA A CA 1
ATOM 539 C C . ALA A 1 71 ? 3.99 14.828 -11.695 1 98.81 71 ALA A C 1
ATOM 541 O O . ALA A 1 71 ? 5.066 15.367 -11.977 1 98.81 71 ALA A O 1
ATOM 542 N N . GLN A 1 72 ? 2.816 15.336 -12.039 1 98.62 72 GLN A N 1
ATOM 543 C CA . GLN A 1 72 ? 2.729 16.641 -12.68 1 98.62 72 GLN A CA 1
ATOM 544 C C . GLN A 1 72 ? 3.299 17.734 -11.789 1 98.62 72 GLN A C 1
ATOM 546 O O . GLN A 1 72 ? 4.012 18.625 -12.266 1 98.62 72 GLN A O 1
ATOM 551 N N . ALA A 1 73 ? 2.969 17.672 -10.516 1 98.69 73 ALA A N 1
ATOM 552 C CA . ALA A 1 73 ? 3.5 18.656 -9.562 1 98.69 73 ALA A CA 1
ATOM 553 C C . ALA A 1 73 ? 5.023 18.594 -9.516 1 98.69 73 ALA A C 1
ATOM 555 O O . ALA A 1 73 ? 5.688 19.641 -9.508 1 98.69 73 ALA A O 1
ATOM 556 N N . VAL A 1 74 ? 5.582 17.406 -9.492 1 98.75 74 VAL A N 1
ATOM 557 C CA . VAL A 1 74 ? 7.031 17.234 -9.492 1 98.75 74 VAL A CA 1
ATOM 558 C C . VAL A 1 74 ? 7.625 17.844 -10.766 1 98.75 74 VAL A C 1
ATOM 560 O O . VAL A 1 74 ? 8.633 18.547 -10.711 1 98.75 74 VAL A O 1
ATOM 563 N N . GLY A 1 75 ? 6.973 17.531 -11.875 1 98.56 75 GLY A N 1
ATOM 564 C CA . GLY A 1 75 ? 7.434 18.078 -13.133 1 98.56 75 GLY A CA 1
ATOM 565 C C . GLY A 1 75 ? 7.48 19.594 -13.141 1 98.56 75 GLY A C 1
ATOM 566 O O . GLY A 1 75 ? 8.445 20.203 -13.625 1 98.56 75 GLY A O 1
ATOM 567 N N . ARG A 1 76 ? 6.457 20.219 -12.617 1 98.5 76 ARG A N 1
ATOM 568 C CA . ARG A 1 76 ? 6.398 21.688 -12.562 1 98.5 76 ARG A CA 1
ATOM 569 C C . ARG A 1 76 ? 7.512 22.234 -11.688 1 98.5 76 ARG A C 1
ATOM 571 O O . ARG A 1 76 ? 8.094 23.281 -12.008 1 98.5 76 ARG A O 1
ATOM 578 N N . LEU A 1 77 ? 7.785 21.562 -10.562 1 98.62 77 LEU A N 1
ATOM 579 C CA . LEU A 1 77 ? 8.859 22 -9.68 1 98.62 77 LEU A CA 1
ATOM 580 C C . LEU A 1 77 ? 10.211 21.938 -10.391 1 98.62 77 LEU A C 1
ATOM 582 O O . LEU A 1 77 ? 11.023 22.844 -10.273 1 98.62 77 LEU A O 1
ATOM 586 N N . LEU A 1 78 ? 10.406 20.875 -11.117 1 98.12 78 LEU A N 1
ATOM 587 C CA . LEU A 1 78 ? 11.672 20.688 -11.828 1 98.12 78 LEU A CA 1
ATOM 588 C C . LEU A 1 78 ? 11.828 21.719 -12.945 1 98.12 78 LEU A C 1
ATOM 590 O O . LEU A 1 78 ? 12.914 22.25 -13.148 1 98.12 78 LEU A O 1
ATOM 594 N N . GLU A 1 79 ? 10.734 21.938 -13.641 1 97.88 79 GLU A N 1
ATOM 595 C CA . GLU A 1 79 ? 10.75 22.953 -14.703 1 97.88 79 GLU A CA 1
ATOM 596 C C . GLU A 1 79 ? 11.109 24.328 -14.148 1 97.88 79 GLU A C 1
ATOM 598 O O . GLU A 1 79 ? 11.93 25.047 -14.727 1 97.88 79 GLU A O 1
ATOM 603 N N . LYS A 1 80 ? 10.539 24.703 -13.047 1 97.19 80 LYS A N 1
ATOM 604 C CA . LYS A 1 80 ? 10.766 26 -12.414 1 97.19 80 LYS A CA 1
ATOM 605 C C . LYS A 1 80 ? 12.203 26.109 -11.906 1 97.19 80 LYS A C 1
ATOM 607 O O . LYS A 1 80 ? 12.805 27.188 -11.969 1 97.19 80 LYS A O 1
ATOM 612 N N . SER A 1 81 ? 12.734 25.047 -11.391 1 96.75 81 SER A N 1
ATOM 613 C CA . SER A 1 81 ? 14.016 25.078 -10.695 1 96.75 81 SER A CA 1
ATOM 614 C C . SER A 1 81 ? 15.18 24.906 -11.672 1 96.75 81 SER A C 1
ATOM 616 O O . SER A 1 81 ? 16.281 25.375 -11.414 1 96.75 81 SER A O 1
ATOM 618 N N . GLY A 1 82 ? 14.914 24.172 -12.695 1 97.06 82 GLY A N 1
ATOM 619 C CA . GLY A 1 82 ? 15.992 23.828 -13.609 1 97.06 82 GLY A CA 1
ATOM 620 C C . GLY A 1 82 ? 16.906 22.75 -13.07 1 97.06 82 GLY A C 1
ATOM 621 O O . GLY A 1 82 ? 17.953 22.469 -13.656 1 97.06 82 GLY A O 1
ATOM 622 N N . ILE A 1 83 ? 16.594 22.219 -11.938 1 95.62 83 ILE A N 1
ATOM 623 C CA . ILE A 1 83 ? 17.391 21.156 -11.328 1 95.62 83 ILE A CA 1
ATOM 624 C C . ILE A 1 83 ? 17.234 19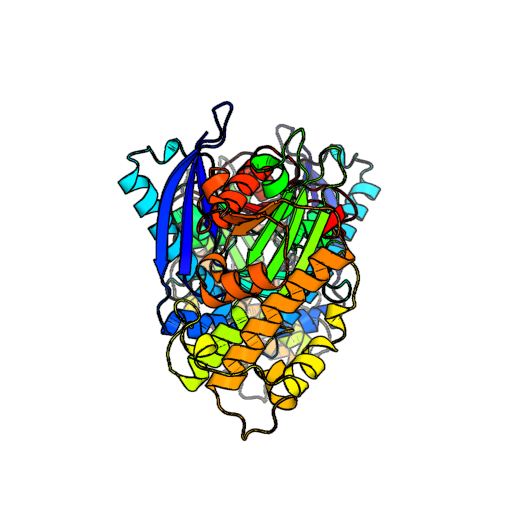.859 -12.133 1 95.62 83 ILE A C 1
ATOM 626 O O . ILE A 1 83 ? 16.141 19.531 -12.586 1 95.62 83 ILE A O 1
ATOM 630 N N . ASP A 1 84 ? 18.312 19.156 -12.312 1 95.62 84 ASP A N 1
ATOM 631 C CA . ASP A 1 84 ? 18.312 17.859 -13 1 95.62 84 ASP A CA 1
ATOM 632 C C . ASP A 1 84 ? 17.578 16.797 -12.18 1 95.62 84 ASP A C 1
ATOM 634 O O . ASP A 1 84 ? 17.844 16.641 -10.984 1 95.62 84 ASP A O 1
ATOM 638 N N . PRO A 1 85 ? 16.688 16.109 -12.805 1 94.94 85 PRO A N 1
ATOM 639 C CA . PRO A 1 85 ? 15.961 15.062 -12.094 1 94.94 85 PRO A CA 1
ATOM 640 C C . PRO A 1 85 ? 16.875 14.086 -11.359 1 94.94 85 PRO A C 1
ATOM 642 O O . PRO A 1 85 ? 16.531 13.586 -10.281 1 94.94 85 PRO A O 1
ATOM 645 N N . GLY A 1 86 ? 18 13.789 -11.898 1 95.44 86 GLY A N 1
ATOM 646 C CA . GLY A 1 86 ? 18.938 12.859 -11.289 1 95.44 86 GLY A CA 1
ATOM 647 C C . GLY A 1 86 ? 19.516 13.367 -9.984 1 95.44 86 GLY A C 1
ATOM 648 O O . GLY A 1 86 ? 20.109 12.602 -9.227 1 95.44 86 GLY A O 1
ATOM 649 N N . GLU A 1 87 ? 19.312 14.625 -9.672 1 96.44 87 GLU A N 1
ATOM 650 C CA . GLU A 1 87 ? 19.828 15.227 -8.453 1 96.44 87 GLU A CA 1
ATOM 651 C C . GLU A 1 87 ? 18.828 15.109 -7.305 1 96.44 87 GLU A C 1
ATOM 653 O O . GLU A 1 87 ? 19.172 15.391 -6.152 1 96.44 87 GLU A O 1
ATOM 658 N N . ILE A 1 88 ? 17.641 14.758 -7.648 1 98.19 88 ILE A N 1
ATOM 659 C CA . ILE A 1 88 ? 16.641 14.531 -6.613 1 98.19 88 ILE A CA 1
ATOM 660 C C . ILE A 1 88 ? 16.875 13.188 -5.938 1 98.19 88 ILE A C 1
ATOM 662 O O . ILE A 1 88 ? 16.844 12.141 -6.59 1 98.19 88 ILE A O 1
ATOM 666 N N . ILE A 1 89 ? 17.062 13.18 -4.641 1 98.12 89 ILE A N 1
ATOM 667 C CA . ILE A 1 89 ? 17.344 11.945 -3.916 1 98.12 89 ILE A CA 1
ATOM 668 C C . ILE A 1 89 ? 16.062 11.125 -3.756 1 98.12 89 ILE A C 1
ATOM 670 O O . ILE A 1 89 ? 16.078 9.914 -3.969 1 98.12 89 ILE A O 1
ATOM 674 N N . ALA A 1 90 ? 14.961 11.789 -3.393 1 98.75 90 ALA A N 1
ATOM 675 C CA . ALA A 1 90 ? 13.695 11.078 -3.232 1 98.75 90 ALA A CA 1
ATOM 676 C C . ALA A 1 90 ? 12.516 12.047 -3.193 1 98.75 90 ALA A C 1
ATOM 678 O O . ALA A 1 90 ? 12.695 13.234 -2.9 1 98.75 90 ALA A O 1
ATOM 679 N N . VAL A 1 91 ? 11.398 11.562 -3.547 1 98.88 91 VAL A N 1
ATOM 680 C CA . VAL A 1 91 ? 10.109 12.234 -3.393 1 98.88 91 VAL A CA 1
ATOM 681 C C . VAL A 1 91 ? 9.359 11.648 -2.201 1 98.88 91 VAL A C 1
ATOM 683 O O . VAL A 1 91 ? 9.078 10.445 -2.166 1 98.88 91 VAL A O 1
ATOM 686 N N . GLY A 1 92 ? 9.125 12.43 -1.158 1 98.94 92 GLY A N 1
ATOM 687 C CA . GLY A 1 92 ? 8.203 12.039 -0.103 1 98.94 92 GLY A CA 1
ATOM 688 C C . GLY A 1 92 ? 6.762 12.414 -0.401 1 98.94 92 GLY A C 1
ATOM 689 O O . GLY A 1 92 ? 6.438 13.602 -0.524 1 98.94 92 GLY A O 1
ATOM 690 N N . CYS A 1 93 ? 5.914 11.43 -0.525 1 98.88 93 CYS A N 1
ATOM 691 C CA . CYS A 1 93 ? 4.52 11.672 -0.873 1 98.88 93 CYS A CA 1
ATOM 692 C C . CYS A 1 93 ? 3.582 11.094 0.185 1 98.88 93 CYS A C 1
ATOM 694 O O . CYS A 1 93 ? 3.488 9.875 0.34 1 98.88 93 CYS A O 1
ATOM 696 N N . HIS A 1 94 ? 2.9 11.906 0.883 1 98.25 94 HIS A N 1
ATOM 697 C CA . HIS A 1 94 ? 1.968 11.484 1.923 1 98.25 94 HIS A CA 1
ATOM 698 C C . HIS A 1 94 ? 0.799 10.703 1.331 1 98.25 94 HIS A C 1
ATOM 700 O O . HIS A 1 94 ? 0.337 9.727 1.924 1 98.25 94 HIS A O 1
ATOM 706 N N . GLY A 1 95 ? 0.285 11.211 0.146 1 97.62 95 GLY A N 1
ATOM 707 C CA . GLY A 1 95 ? -0.976 10.719 -0.386 1 97.62 95 GLY A CA 1
ATOM 708 C C . GLY A 1 95 ? -2.188 11.359 0.266 1 97.62 95 GLY A C 1
ATOM 709 O O . GLY A 1 95 ? -2.049 12.258 1.093 1 97.62 95 GLY A O 1
ATOM 710 N N . GLN A 1 96 ? -3.387 10.961 -0.144 1 97.12 96 GLN A N 1
ATOM 711 C CA . GLN A 1 96 ? -4.641 11.5 0.371 1 97.12 96 GLN A CA 1
ATOM 712 C C . GLN A 1 96 ? -5.285 10.539 1.366 1 97.12 96 GLN A C 1
ATOM 714 O O . GLN A 1 96 ? -5.73 9.453 0.99 1 97.12 96 GLN A O 1
ATOM 719 N N . THR A 1 97 ? -5.379 10.945 2.639 1 95.62 97 THR A N 1
ATOM 720 C CA . THR A 1 97 ? -6.016 10.109 3.648 1 95.62 97 THR A CA 1
ATOM 721 C C . THR A 1 97 ? -7.508 9.961 3.361 1 95.62 97 THR A C 1
ATOM 723 O O . THR A 1 97 ? -8.211 10.961 3.154 1 95.62 97 THR A O 1
ATOM 726 N N . ILE A 1 98 ? -7.93 8.688 3.365 1 94.81 98 ILE A N 1
ATOM 727 C CA . ILE A 1 98 ? -9.359 8.484 3.17 1 94.81 98 ILE A CA 1
ATOM 728 C C . ILE A 1 98 ? -9.945 7.738 4.367 1 94.81 98 ILE A C 1
ATOM 730 O O . ILE A 1 98 ? -11.156 7.762 4.59 1 94.81 98 ILE A O 1
ATOM 734 N N . ARG A 1 99 ? -9.125 7 5.07 1 94.38 99 ARG A N 1
ATOM 735 C CA . ARG A 1 99 ? -9.484 6.316 6.309 1 94.38 99 ARG A CA 1
ATOM 736 C C . ARG A 1 99 ? -8.367 6.43 7.344 1 94.38 99 ARG A C 1
ATOM 738 O O . ARG A 1 99 ? -7.188 6.305 7.008 1 94.38 99 ARG A O 1
ATOM 745 N N . HIS A 1 100 ? -8.711 6.719 8.562 1 93.56 100 HIS A N 1
ATOM 746 C CA . HIS A 1 100 ? -7.766 6.734 9.664 1 93.56 100 HIS A CA 1
ATOM 747 C C . HIS A 1 100 ? -8.352 6.062 10.906 1 93.56 100 HIS A C 1
ATOM 749 O O . HIS A 1 100 ? -9.156 6.66 11.617 1 93.56 100 HIS A O 1
ATOM 755 N N . CYS A 1 101 ? -7.938 4.816 11.148 1 93.5 101 CYS A N 1
ATOM 756 C CA . CYS A 1 101 ? -8.43 3.988 12.242 1 93.5 101 CYS A CA 1
ATOM 757 C C . CYS A 1 101 ? -7.27 3.352 13 1 93.5 101 CYS A C 1
ATOM 759 O O . CYS A 1 101 ? -7.105 2.131 12.984 1 93.5 101 CYS A O 1
ATOM 761 N N . PRO A 1 102 ? -6.566 4.145 13.727 1 93.31 102 PRO A N 1
ATOM 762 C CA . PRO A 1 102 ? -5.316 3.672 14.328 1 93.31 102 PRO A CA 1
ATOM 763 C C . PRO A 1 102 ? -5.547 2.908 15.633 1 93.31 102 PRO A C 1
ATOM 765 O O . PRO A 1 102 ? -4.594 2.385 16.219 1 93.31 102 PRO A O 1
ATOM 768 N N . GLN A 1 103 ? -6.758 2.863 16.156 1 90.69 103 GLN A N 1
ATOM 769 C CA . GLN A 1 103 ? -7.039 2.186 17.422 1 90.69 103 GLN A CA 1
ATOM 770 C C . GLN A 1 103 ? -6.621 0.718 17.359 1 90.69 103 GLN A C 1
ATOM 772 O O . GLN A 1 103 ? -6.727 0.081 16.312 1 90.69 103 GLN A O 1
ATOM 777 N N . PRO A 1 104 ? -6.234 0.173 18.469 1 89.44 104 PRO A N 1
ATOM 778 C CA . PRO A 1 104 ? -5.695 -1.188 18.531 1 89.44 104 PRO A CA 1
ATOM 779 C C . PRO A 1 104 ? -6.625 -2.219 17.891 1 89.44 104 PRO A C 1
ATOM 781 O O . PRO A 1 104 ? -6.16 -3.213 17.328 1 89.44 104 PRO A O 1
ATOM 784 N N . GLU A 1 105 ? -7.938 -1.997 17.984 1 92.12 105 GLU A N 1
ATOM 785 C CA . GLU A 1 105 ? -8.898 -2.953 17.438 1 92.12 105 GLU A CA 1
ATOM 786 C C . GLU A 1 105 ? -8.844 -2.98 15.914 1 92.12 105 GLU A C 1
ATOM 788 O O . GLU A 1 105 ? -9.242 -3.967 15.289 1 92.12 105 GLU A O 1
ATOM 793 N N . ASN A 1 106 ? -8.367 -1.946 15.203 1 94.94 106 ASN A N 1
ATOM 794 C CA . ASN A 1 106 ? -8.25 -1.861 13.758 1 94.94 106 ASN A CA 1
ATOM 795 C C . ASN A 1 106 ? -6.793 -1.766 13.312 1 94.94 106 ASN A C 1
ATOM 797 O O . ASN A 1 106 ? -6.191 -2.766 12.922 1 94.94 106 ASN A O 1
ATOM 801 N N . GLY A 1 107 ? -6.152 -0.622 13.688 1 96.12 107 GLY A N 1
ATOM 802 C CA . GLY A 1 107 ? -4.723 -0.468 13.484 1 96.12 107 GLY A CA 1
ATOM 803 C C . GLY A 1 107 ? -4.34 -0.229 12.039 1 96.12 107 GLY A C 1
ATOM 804 O O . GLY A 1 107 ? -3.486 -0.929 11.492 1 96.12 107 GLY A O 1
ATOM 805 N N . TYR A 1 108 ? -5.031 0.792 11.352 1 97.5 108 TYR A N 1
ATOM 806 C CA . TYR A 1 108 ? -4.633 1.081 9.984 1 97.5 108 TYR A CA 1
ATOM 807 C C . TYR A 1 108 ? -4.961 2.521 9.609 1 97.5 108 TYR A C 1
ATOM 809 O O . TYR A 1 108 ? -5.738 3.186 10.297 1 97.5 108 TYR A O 1
ATOM 817 N N . SER A 1 109 ? -4.305 3.004 8.672 1 96.94 109 SER A N 1
ATOM 818 C CA . SER A 1 109 ? -4.562 4.254 7.965 1 96.94 109 SER A CA 1
ATOM 819 C C . SER A 1 109 ? -4.355 4.09 6.461 1 96.94 109 SER A C 1
ATOM 821 O O . SER A 1 109 ? -3.447 3.373 6.031 1 96.94 109 SER A O 1
ATOM 823 N N . ILE A 1 110 ? -5.211 4.73 5.668 1 97.5 110 ILE A N 1
ATOM 824 C CA . ILE A 1 110 ? -5.121 4.566 4.223 1 97.5 110 ILE A CA 1
ATOM 825 C C . ILE A 1 110 ? -4.891 5.922 3.559 1 97.5 110 ILE A C 1
ATOM 827 O O . ILE A 1 110 ? -5.715 6.832 3.688 1 97.5 110 ILE A O 1
ATOM 831 N N . GLN A 1 111 ? -3.812 6.102 2.959 1 98 111 GLN A N 1
ATOM 832 C CA . GLN A 1 111 ? -3.488 7.23 2.09 1 98 111 GLN A CA 1
ATOM 833 C C . GLN A 1 111 ? -3.451 6.801 0.625 1 98 111 GLN A C 1
ATOM 835 O O . GLN A 1 111 ? -2.74 5.859 0.267 1 98 111 GLN A O 1
ATOM 840 N N . LEU A 1 112 ? -4.164 7.484 -0.23 1 98.31 112 LEU A N 1
ATOM 841 C CA . LEU A 1 112 ? -4.215 7.129 -1.644 1 98.31 112 LEU A CA 1
ATOM 842 C C . LEU A 1 112 ? -2.998 7.668 -2.385 1 98.31 112 LEU A C 1
ATOM 844 O O . LEU A 1 112 ? -2.824 8.883 -2.496 1 98.31 112 LEU A O 1
ATOM 848 N N . VAL A 1 113 ? -2.24 6.828 -2.877 1 98.62 113 VAL A N 1
ATOM 849 C CA . VAL A 1 113 ? -1.079 7.059 -3.729 1 98.62 113 VAL A CA 1
ATOM 850 C C . VAL A 1 113 ? -0.591 5.734 -4.312 1 98.62 113 VAL A C 1
ATOM 852 O O . VAL A 1 113 ? -0.598 4.707 -3.625 1 98.62 113 VAL A O 1
ATOM 855 N N . ASN A 1 114 ? -0.394 5.68 -5.52 1 98.75 114 ASN A N 1
ATOM 856 C CA . ASN A 1 114 ? 0.329 4.578 -6.145 1 98.75 114 ASN A CA 1
ATOM 857 C C . ASN A 1 114 ? 1.819 4.883 -6.266 1 98.75 114 ASN A C 1
ATOM 859 O O . ASN A 1 114 ? 2.258 5.473 -7.254 1 98.75 114 ASN A O 1
ATOM 863 N N . GLY A 1 115 ? 2.574 4.469 -5.199 1 98.81 115 GLY A N 1
ATOM 864 C CA . GLY A 1 115 ? 3.99 4.789 -5.121 1 98.81 115 GLY A CA 1
ATOM 865 C C . GLY A 1 115 ? 4.785 4.258 -6.301 1 98.81 115 GLY A C 1
ATOM 866 O O . GLY A 1 115 ? 5.711 4.918 -6.781 1 98.81 115 GLY A O 1
ATOM 867 N N . ALA A 1 116 ? 4.461 3.094 -6.785 1 98.81 116 ALA A N 1
ATOM 868 C CA . ALA A 1 116 ? 5.133 2.494 -7.934 1 98.81 116 ALA A CA 1
ATOM 869 C C . ALA A 1 116 ? 4.914 3.326 -9.195 1 98.81 116 ALA A C 1
ATOM 871 O O . ALA A 1 116 ? 5.855 3.566 -9.961 1 98.81 116 ALA A O 1
ATOM 872 N N . LEU A 1 117 ? 3.68 3.734 -9.414 1 98.75 117 LEU A N 1
ATOM 873 C CA . LEU A 1 117 ? 3.365 4.551 -10.586 1 98.75 117 LEU A CA 1
ATOM 874 C C . LEU A 1 117 ? 4.074 5.898 -10.516 1 98.75 117 LEU A C 1
ATOM 876 O O . LEU A 1 117 ? 4.602 6.379 -11.516 1 98.75 117 LEU A O 1
ATOM 880 N N . LEU A 1 118 ? 4.051 6.516 -9.305 1 98.88 118 LEU A N 1
ATOM 881 C CA . LEU A 1 118 ? 4.734 7.793 -9.141 1 98.88 118 LEU A CA 1
ATOM 882 C C . LEU A 1 118 ? 6.223 7.656 -9.438 1 98.88 118 LEU A C 1
ATOM 884 O O . LEU A 1 118 ? 6.809 8.516 -10.109 1 98.88 118 LEU A O 1
ATOM 888 N N . ALA A 1 119 ? 6.832 6.59 -8.953 1 98.75 119 ALA A N 1
ATOM 889 C CA . ALA A 1 119 ? 8.234 6.324 -9.266 1 98.75 119 ALA A CA 1
ATOM 890 C C . ALA A 1 119 ? 8.445 6.16 -10.766 1 98.75 119 ALA A C 1
ATOM 892 O O . ALA A 1 119 ? 9.414 6.672 -11.328 1 98.75 119 ALA A O 1
ATOM 893 N N . GLU A 1 120 ? 7.57 5.453 -11.398 1 98.5 120 GLU A N 1
ATOM 894 C CA . GLU A 1 120 ? 7.664 5.219 -12.836 1 98.5 120 GLU A CA 1
ATOM 895 C C . GLU A 1 120 ? 7.559 6.527 -13.617 1 98.5 120 GLU A C 1
ATOM 897 O O . GLU A 1 120 ? 8.352 6.781 -14.523 1 98.5 120 GLU A O 1
ATOM 902 N N . LEU A 1 121 ? 6.582 7.371 -13.281 1 98.44 121 LEU A N 1
ATOM 903 C CA . LEU A 1 121 ? 6.285 8.594 -14.016 1 98.44 121 LEU A CA 1
ATOM 904 C C . LEU A 1 121 ? 7.395 9.625 -13.82 1 98.44 121 LEU A C 1
ATOM 906 O O . LEU A 1 121 ? 7.672 10.414 -14.727 1 98.44 121 LEU A O 1
ATOM 910 N N . THR A 1 122 ? 8.07 9.625 -12.625 1 98.44 122 THR A N 1
ATOM 911 C CA . THR A 1 122 ? 9.047 10.672 -12.32 1 98.44 122 THR A CA 1
ATOM 912 C C . THR A 1 122 ? 10.469 10.172 -12.57 1 98.44 122 THR A C 1
ATOM 914 O O . THR A 1 122 ? 11.398 10.969 -12.688 1 98.44 122 THR A O 1
ATOM 917 N N . GLY A 1 123 ? 10.602 8.82 -12.555 1 97.56 123 GLY A N 1
ATOM 918 C CA . GLY A 1 123 ? 11.945 8.258 -12.625 1 97.56 123 GLY A CA 1
ATOM 919 C C . GLY A 1 123 ? 12.75 8.484 -11.352 1 97.56 123 GLY A C 1
ATOM 920 O O . GLY A 1 123 ? 13.977 8.531 -11.391 1 97.56 123 GLY A O 1
ATOM 921 N N . MET A 1 124 ? 12.117 8.695 -10.242 1 98.44 124 MET A N 1
ATOM 922 C CA . MET A 1 124 ? 12.766 9.031 -8.969 1 98.44 124 MET A CA 1
ATOM 923 C C . MET A 1 124 ? 12.383 8.023 -7.891 1 98.44 124 MET A C 1
ATOM 925 O O . MET A 1 124 ? 11.359 7.344 -8 1 98.44 124 MET A O 1
ATOM 929 N N . THR A 1 125 ? 13.234 7.824 -6.875 1 98.69 125 THR A N 1
ATOM 930 C CA . THR A 1 125 ? 12.852 7.09 -5.672 1 98.69 125 THR A CA 1
ATOM 931 C C . THR A 1 125 ? 11.695 7.781 -4.961 1 98.69 125 THR A C 1
ATOM 933 O O . THR A 1 125 ? 11.695 9.008 -4.809 1 98.69 125 THR A O 1
ATOM 936 N N . VAL A 1 126 ? 10.703 7.039 -4.621 1 98.88 126 VAL A N 1
ATOM 937 C CA . VAL A 1 126 ? 9.531 7.582 -3.953 1 98.88 126 VAL A CA 1
ATOM 938 C C . VAL A 1 126 ? 9.367 6.93 -2.58 1 98.88 126 VAL A C 1
ATOM 940 O O . VAL A 1 126 ? 9.562 5.723 -2.434 1 98.88 126 VAL A O 1
ATOM 943 N N . VAL A 1 127 ? 9.109 7.707 -1.538 1 98.94 127 VAL A N 1
ATOM 944 C CA . VAL A 1 127 ? 8.781 7.207 -0.208 1 98.94 127 VAL A CA 1
ATOM 945 C C . VAL A 1 127 ? 7.34 7.578 0.138 1 98.94 127 VAL A C 1
ATOM 947 O O . VAL A 1 127 ? 6.941 8.742 0.012 1 98.94 127 VAL A O 1
ATOM 950 N N . THR A 1 128 ? 6.531 6.621 0.442 1 98.75 128 THR A N 1
ATOM 951 C CA . THR A 1 128 ? 5.152 6.82 0.872 1 98.75 128 THR A CA 1
ATOM 952 C C . THR A 1 128 ? 4.844 5.984 2.111 1 98.75 128 THR A C 1
ATOM 954 O O . THR A 1 128 ? 5.754 5.457 2.754 1 98.75 128 THR A O 1
ATOM 957 N N . ASP A 1 129 ? 3.594 5.895 2.525 1 98.62 129 ASP A N 1
ATOM 958 C CA . ASP A 1 129 ? 3.109 5.074 3.631 1 98.62 129 ASP A CA 1
ATOM 959 C C . ASP A 1 129 ? 3.846 5.402 4.926 1 98.62 129 ASP A C 1
ATOM 961 O O . ASP A 1 129 ? 4.375 4.508 5.59 1 98.62 129 ASP A O 1
ATOM 965 N N . PHE A 1 130 ? 3.787 6.625 5.305 1 98.69 130 PHE A N 1
ATOM 966 C CA . PHE A 1 130 ? 4.57 7.117 6.434 1 98.69 130 PHE A CA 1
ATOM 967 C C . PHE A 1 130 ? 3.902 6.746 7.754 1 98.69 130 PHE A C 1
ATOM 969 O O . PHE A 1 130 ? 4.562 6.691 8.797 1 98.69 130 PHE A O 1
ATOM 976 N N . ARG A 1 131 ? 2.611 6.461 7.777 1 98.38 131 ARG A N 1
ATOM 977 C CA . ARG A 1 131 ? 1.872 6.324 9.031 1 98.38 131 ARG A CA 1
ATOM 978 C C . ARG A 1 131 ? 1.908 4.883 9.531 1 98.38 131 ARG A C 1
ATOM 980 O O . ARG A 1 131 ? 1.912 4.641 10.734 1 98.38 131 ARG A O 1
ATOM 987 N N . SER A 1 132 ? 1.991 3.928 8.648 1 98.69 132 SER A N 1
ATOM 988 C CA . SER A 1 132 ? 1.716 2.529 8.953 1 98.69 132 SER A CA 1
ATOM 989 C C . SER A 1 132 ? 2.725 1.971 9.953 1 98.69 132 SER A C 1
ATOM 991 O O . SER A 1 132 ? 2.367 1.174 10.82 1 98.69 132 SER A O 1
ATOM 993 N N . ARG A 1 133 ? 3.98 2.359 9.805 1 98.75 133 ARG A N 1
ATOM 994 C CA . ARG A 1 133 ? 5.004 1.809 10.688 1 98.75 133 ARG A CA 1
ATOM 995 C C . ARG A 1 133 ? 4.801 2.283 12.117 1 98.75 133 ARG A C 1
ATOM 997 O O . ARG A 1 133 ? 5.027 1.528 13.07 1 98.75 133 ARG A O 1
ATOM 1004 N N . ASP A 1 134 ? 4.445 3.562 12.281 1 98.56 134 ASP A N 1
ATOM 1005 C CA . ASP A 1 134 ? 4.125 4.074 13.609 1 98.56 134 ASP A CA 1
ATOM 1006 C C . ASP A 1 134 ? 2.939 3.324 14.219 1 98.56 134 ASP A C 1
ATOM 1008 O O . ASP A 1 134 ? 2.988 2.912 15.375 1 98.56 134 ASP A O 1
ATOM 1012 N N . ILE A 1 135 ? 1.937 3.111 13.461 1 98.44 135 ILE A N 1
ATOM 1013 C CA . ILE A 1 135 ? 0.754 2.389 13.914 1 98.44 135 ILE A CA 1
ATOM 1014 C C . ILE A 1 135 ? 1.137 0.96 14.297 1 98.44 135 ILE A C 1
ATOM 1016 O O . ILE A 1 135 ? 0.694 0.442 15.32 1 98.44 135 ILE A O 1
ATOM 1020 N N . ALA A 1 136 ? 1.958 0.338 13.477 1 98.5 136 ALA A N 1
ATOM 1021 C CA . ALA A 1 136 ? 2.422 -1.021 13.734 1 98.5 136 ALA A CA 1
ATOM 1022 C C . ALA A 1 136 ? 3.162 -1.102 15.07 1 98.5 136 ALA A C 1
ATOM 1024 O O . ALA A 1 136 ? 3.168 -2.148 15.719 1 98.5 136 ALA A O 1
ATOM 1025 N N . ALA A 1 137 ? 3.762 -0.045 15.469 1 98.06 137 ALA A N 1
ATOM 1026 C CA . ALA A 1 137 ? 4.52 0.013 16.719 1 98.06 137 ALA A CA 1
ATOM 1027 C C . ALA A 1 137 ? 3.631 0.457 17.875 1 98.06 137 ALA A C 1
ATOM 1029 O O . ALA A 1 137 ? 4.129 0.804 18.953 1 98.06 137 ALA A O 1
ATOM 1030 N N . GLY A 1 138 ? 2.344 0.538 17.641 1 97.44 138 GLY A N 1
ATOM 1031 C CA . GLY A 1 138 ? 1.395 0.833 18.703 1 97.44 138 GLY A CA 1
ATOM 1032 C C . GLY A 1 138 ? 0.997 2.297 18.766 1 97.44 138 GLY A C 1
ATOM 1033 O O . GLY A 1 138 ? 0.237 2.705 19.641 1 97.44 138 GLY A O 1
ATOM 1034 N N . GLY A 1 139 ? 1.503 3.125 17.844 1 97.19 139 GLY A N 1
ATOM 1035 C CA . GLY A 1 139 ? 1.153 4.535 17.797 1 97.19 139 GLY A CA 1
ATOM 1036 C C . GLY A 1 139 ? -0.129 4.805 17.031 1 97.19 139 GLY A C 1
ATOM 1037 O O . GLY A 1 139 ? -0.762 3.873 16.516 1 97.19 139 GLY A O 1
ATOM 1038 N N . GLN A 1 140 ? -0.457 6.125 16.891 1 95.88 140 GLN A N 1
ATOM 1039 C CA . GLN A 1 140 ? -1.677 6.516 16.203 1 95.88 140 GLN A CA 1
ATOM 1040 C C . GLN A 1 140 ? -1.384 6.902 14.75 1 95.88 140 GLN A C 1
ATOM 1042 O O . GLN A 1 140 ? -2.307 7.125 13.969 1 95.88 140 GLN A O 1
ATOM 1047 N N . GLY A 1 141 ? -0.107 6.996 14.391 1 96.44 141 GLY A N 1
ATOM 1048 C CA . GLY A 1 141 ? 0.253 7.387 13.039 1 96.44 141 GLY A CA 1
ATOM 1049 C C . GLY A 1 141 ? -0 8.859 12.758 1 96.44 141 GLY A C 1
ATOM 1050 O O . GLY A 1 141 ? 0.055 9.289 11.602 1 96.44 141 GLY A O 1
ATOM 1051 N N . ALA A 1 142 ? -0.359 9.672 13.781 1 94.31 142 ALA A N 1
ATOM 1052 C CA . ALA A 1 142 ? -0.659 11.102 13.656 1 94.31 142 ALA A CA 1
ATOM 1053 C C . ALA A 1 142 ? -0.635 11.789 15.016 1 94.31 142 ALA A C 1
ATOM 1055 O O . ALA A 1 142 ? -0.884 11.148 16.047 1 94.31 142 ALA A O 1
ATOM 1056 N N . PRO A 1 143 ? -0.355 13.031 15 1 95.5 143 PRO A N 1
ATOM 1057 C CA . PRO A 1 143 ? 0.281 13.742 13.883 1 95.5 143 PRO A CA 1
ATOM 1058 C C . PRO A 1 143 ? 1.75 13.359 13.703 1 95.5 143 PRO A C 1
ATOM 1060 O O . PRO A 1 143 ? 2.414 12.984 14.672 1 95.5 143 PRO A O 1
ATOM 1063 N N . LEU A 1 144 ? 2.25 13.492 12.484 1 96.19 144 LEU A N 1
ATOM 1064 C CA . LEU A 1 144 ? 3.637 13.125 12.219 1 96.19 144 LEU A CA 1
ATOM 1065 C C . LEU A 1 144 ? 4.516 14.367 12.109 1 96.19 144 LEU A C 1
ATOM 1067 O O . LEU A 1 144 ? 5.738 14.281 12.211 1 96.19 144 LEU A O 1
ATOM 1071 N N . VAL A 1 145 ? 3.953 15.516 11.977 1 96.06 145 VAL A N 1
ATOM 1072 C CA . VAL A 1 145 ? 4.676 16.719 11.586 1 96.06 145 VAL A CA 1
ATOM 1073 C C . VAL A 1 145 ? 5.445 17.266 12.789 1 96.06 145 VAL A C 1
ATOM 1075 O O . VAL A 1 145 ? 6.41 18.016 12.625 1 96.06 145 VAL A O 1
ATOM 1078 N N . PRO A 1 146 ? 5.066 16.922 14.055 1 96.81 146 PRO A N 1
ATOM 1079 C CA . PRO A 1 146 ? 5.781 17.484 15.211 1 96.81 146 PRO A CA 1
ATOM 1080 C C . PRO A 1 146 ? 7.27 17.156 15.195 1 96.81 146 PRO A C 1
ATOM 1082 O O . PRO A 1 146 ? 8.094 17.953 15.633 1 96.81 146 PRO A O 1
ATOM 1085 N N . ALA A 1 147 ? 7.648 16 14.711 1 95.94 147 ALA A N 1
ATOM 1086 C CA . ALA A 1 147 ? 9.062 15.648 14.617 1 95.94 147 ALA A CA 1
ATOM 1087 C C . ALA A 1 147 ? 9.812 16.625 13.719 1 95.94 147 ALA A C 1
ATOM 1089 O O . ALA A 1 147 ? 10.93 17.047 14.031 1 95.94 147 ALA A O 1
ATOM 1090 N N . PHE A 1 148 ? 9.211 16.984 12.68 1 96.94 148 PHE A N 1
ATOM 1091 C CA . PHE A 1 148 ? 9.781 17.969 11.766 1 96.94 148 PHE A CA 1
ATOM 1092 C C . PHE A 1 148 ? 9.82 19.344 12.414 1 96.94 148 PHE A C 1
ATOM 1094 O O . PHE A 1 148 ? 10.797 20.078 12.273 1 96.94 148 PHE A O 1
ATOM 1101 N N . HIS A 1 149 ? 8.719 19.734 13.086 1 97.69 149 HIS A N 1
ATOM 1102 C CA . HIS A 1 149 ? 8.695 21 13.812 1 97.69 149 HIS A CA 1
ATOM 1103 C C . HIS A 1 149 ? 9.898 21.109 14.742 1 97.69 149 HIS A C 1
ATOM 110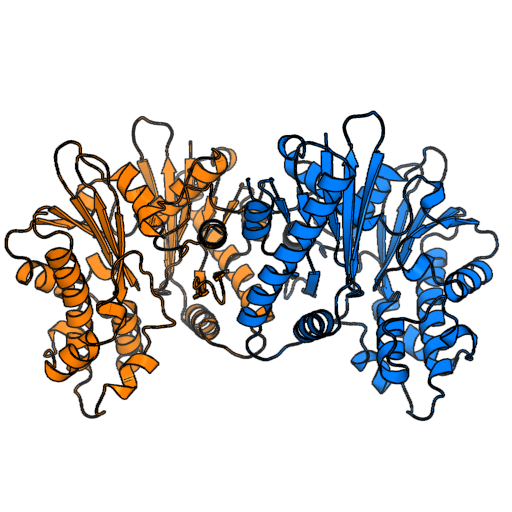5 O O . HIS A 1 149 ? 10.531 22.172 14.812 1 97.69 149 HIS A O 1
ATOM 1111 N N . HIS A 1 150 ? 10.133 20.047 15.43 1 95.69 150 HIS A N 1
ATOM 1112 C CA . HIS A 1 150 ? 11.258 20.031 16.359 1 95.69 150 HIS A CA 1
ATOM 1113 C C . HIS A 1 150 ? 12.57 20.312 15.641 1 95.69 150 HIS A C 1
ATOM 1115 O O . HIS A 1 150 ? 13.391 21.109 16.109 1 95.69 150 HIS A O 1
ATOM 1121 N N . GLU A 1 151 ? 12.711 19.656 14.555 1 92.56 151 GLU A N 1
ATOM 1122 C CA . GLU A 1 151 ? 13.945 19.781 13.781 1 92.56 151 GLU A CA 1
ATOM 1123 C C . GLU A 1 151 ? 14.125 21.203 13.25 1 92.56 151 GLU A C 1
ATOM 1125 O O . GLU A 1 151 ? 15.242 21.703 13.195 1 92.56 151 GLU A O 1
ATOM 1130 N N . MET A 1 152 ? 13.023 21.828 12.883 1 94.88 152 MET A N 1
ATOM 1131 C CA . MET A 1 152 ? 13.148 23.047 12.086 1 94.88 152 MET A CA 1
ATOM 1132 C C . MET A 1 152 ? 12.914 24.281 12.953 1 94.88 152 MET A C 1
ATOM 1134 O O . MET A 1 152 ? 13.469 25.359 12.68 1 94.88 152 MET A O 1
ATOM 1138 N N . PHE A 1 153 ? 12.078 24.172 13.984 1 96.38 153 PHE A N 1
ATOM 1139 C CA . PHE A 1 153 ? 11.562 25.391 14.602 1 96.38 153 PHE A CA 1
ATOM 1140 C C . PHE A 1 153 ? 11.984 25.484 16.062 1 96.38 153 PHE A C 1
ATOM 1142 O O . PHE A 1 153 ? 11.75 26.5 16.719 1 96.38 153 PHE A O 1
ATOM 1149 N N . ALA A 1 154 ? 12.602 24.438 16.609 1 95.75 154 ALA A N 1
ATOM 1150 C CA . ALA A 1 154 ? 13.055 24.516 18 1 95.75 154 ALA A CA 1
ATOM 1151 C C . ALA A 1 154 ? 14.016 25.688 18.188 1 95.75 154 ALA A C 1
ATOM 1153 O O . ALA A 1 154 ? 14.703 26.094 17.266 1 95.75 154 ALA A O 1
ATOM 1154 N N . HIS A 1 155 ? 13.992 26.25 19.375 1 96.25 155 HIS A N 1
ATOM 1155 C CA . HIS A 1 155 ? 14.852 27.359 19.75 1 96.25 155 HIS A CA 1
ATOM 1156 C C . HIS A 1 155 ? 15.617 27.062 21.031 1 96.25 155 HIS A C 1
ATOM 1158 O O . HIS A 1 155 ? 15.078 26.422 21.938 1 96.25 155 HIS A O 1
ATOM 1164 N N . ARG A 1 156 ? 16.766 27.594 21.172 1 95.06 156 ARG A N 1
ATOM 1165 C CA . ARG A 1 156 ? 17.641 27.281 22.297 1 95.06 156 ARG A CA 1
ATOM 1166 C C . ARG A 1 156 ? 17.125 27.906 23.594 1 95.06 156 ARG A C 1
ATOM 1168 O O . ARG A 1 156 ? 17.344 27.375 24.672 1 95.06 156 ARG A O 1
ATOM 1175 N N . ASP A 1 157 ? 16.438 29 23.469 1 96.44 157 ASP A N 1
ATOM 1176 C CA . ASP A 1 157 ? 16.125 29.766 24.672 1 96.44 157 ASP A CA 1
ATOM 1177 C C . ASP A 1 157 ? 14.617 30.031 24.781 1 96.44 157 ASP A C 1
ATOM 1179 O O . ASP A 1 157 ? 14.156 30.641 25.734 1 96.44 157 ASP A O 1
ATOM 1183 N N . ILE A 1 158 ? 13.836 29.594 23.797 1 97 158 ILE A N 1
ATOM 1184 C CA . ILE A 1 158 ? 12.43 29.969 23.766 1 97 158 ILE A CA 1
ATOM 1185 C C . ILE A 1 158 ? 11.562 28.719 23.625 1 97 158 ILE A C 1
ATOM 1187 O O . ILE A 1 158 ? 11.805 27.891 22.75 1 97 158 ILE A O 1
ATOM 1191 N N . HIS A 1 159 ? 10.586 28.531 24.5 1 97.7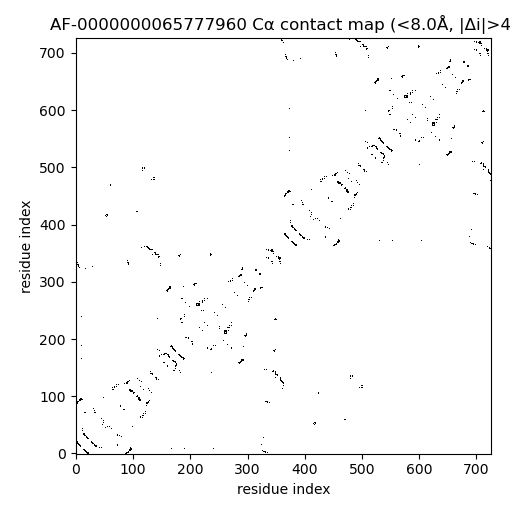5 159 HIS A N 1
ATOM 1192 C CA . HIS A 1 159 ? 9.531 27.547 24.344 1 97.75 159 HIS A CA 1
ATOM 1193 C C . HIS A 1 159 ? 8.492 28 23.328 1 97.75 159 HIS A C 1
ATOM 1195 O O . HIS A 1 159 ? 7.77 28.969 23.578 1 97.75 159 HIS A O 1
ATOM 1201 N N . ARG A 1 160 ? 8.414 27.297 22.172 1 98.19 160 ARG A N 1
ATOM 1202 C CA . ARG A 1 160 ? 7.504 27.656 21.094 1 98.19 160 ARG A CA 1
ATOM 1203 C C . ARG A 1 160 ? 6.375 26.641 20.969 1 98.19 160 ARG A C 1
ATOM 1205 O O . ARG A 1 160 ? 6.574 25.438 21.219 1 98.19 160 ARG A O 1
ATOM 1212 N N . LEU A 1 161 ? 5.215 27.109 20.609 1 98.5 161 LEU A N 1
ATOM 1213 C CA . LEU A 1 161 ? 4.156 26.25 20.109 1 98.5 161 LEU A CA 1
ATOM 1214 C C . LEU A 1 161 ? 3.949 26.422 18.609 1 98.5 161 LEU A C 1
ATOM 1216 O O . LEU A 1 161 ? 3.906 27.562 18.125 1 98.5 161 LEU A O 1
ATOM 1220 N N . ILE A 1 162 ? 3.959 25.359 17.938 1 98.69 162 ILE A N 1
ATOM 1221 C CA . ILE A 1 162 ? 3.553 25.375 16.547 1 98.69 162 ILE A CA 1
ATOM 1222 C C . ILE A 1 162 ? 2.131 24.828 16.406 1 98.69 162 ILE A C 1
ATOM 1224 O O . ILE A 1 162 ? 1.836 23.719 16.859 1 98.69 162 ILE A O 1
ATOM 1228 N N . ILE A 1 163 ? 1.245 25.578 15.844 1 98.56 163 ILE A N 1
ATOM 1229 C CA . ILE A 1 163 ? -0.155 25.203 15.68 1 98.56 163 ILE A CA 1
ATOM 1230 C C . ILE A 1 163 ? -0.491 25.109 14.195 1 98.56 163 ILE A C 1
ATOM 1232 O O . ILE A 1 163 ? -0.574 26.125 13.492 1 98.56 163 ILE A O 1
ATOM 1236 N N . ASN A 1 164 ? -0.676 23.938 13.703 1 97.62 164 ASN A N 1
ATOM 1237 C CA . ASN A 1 164 ? -1.065 23.688 12.32 1 97.62 164 ASN A CA 1
ATOM 1238 C C . ASN A 1 164 ? -2.58 23.578 12.18 1 97.62 164 ASN A C 1
ATOM 1240 O O . ASN A 1 164 ? -3.188 22.625 12.648 1 97.62 164 ASN A O 1
ATOM 1244 N N . ILE A 1 165 ? -3.16 24.531 11.492 1 97.06 165 ILE A N 1
ATOM 1245 C CA . ILE A 1 165 ? -4.613 24.547 11.344 1 97.06 165 ILE A CA 1
ATOM 1246 C C . ILE A 1 165 ? -4.992 24.125 9.93 1 97.06 165 ILE A C 1
ATOM 1248 O O . ILE A 1 165 ? -5.301 24.953 9.078 1 97.06 165 ILE A O 1
ATOM 1252 N N . GLY A 1 166 ? -5.008 22.875 9.695 1 94.56 166 GLY A N 1
ATOM 1253 C CA . GLY A 1 166 ? -5.551 22.297 8.477 1 94.56 166 GLY A CA 1
ATOM 1254 C C . GLY A 1 166 ? -6.996 21.859 8.617 1 94.56 166 GLY A C 1
ATOM 1255 O O . GLY A 1 166 ? -7.809 22.562 9.219 1 94.56 166 GLY A O 1
ATOM 1256 N N . GLY A 1 167 ? -7.324 20.734 7.914 1 93.12 167 GLY A N 1
ATOM 1257 C CA . GLY A 1 167 ? -8.617 20.156 8.258 1 93.12 167 GLY A CA 1
ATOM 1258 C C . GLY A 1 167 ? -8.758 19.844 9.734 1 93.12 167 GLY A C 1
ATOM 1259 O O . GLY A 1 167 ? -9.797 20.109 10.336 1 93.12 167 GLY A O 1
ATOM 1260 N N . ILE A 1 168 ? -7.695 19.312 10.195 1 94 168 ILE A N 1
ATOM 1261 C CA . ILE A 1 168 ? -7.535 19.062 11.625 1 94 168 ILE A CA 1
ATOM 1262 C C . ILE A 1 168 ? -6.461 19.984 12.195 1 94 168 ILE A C 1
ATOM 1264 O O . ILE A 1 168 ? -5.488 20.312 11.516 1 94 168 ILE A O 1
ATOM 1268 N N . THR A 1 169 ? -6.648 20.375 13.406 1 96.69 169 THR A N 1
ATOM 1269 C CA . THR A 1 169 ? -5.641 21.203 14.055 1 96.69 169 THR A CA 1
ATOM 1270 C C . THR A 1 169 ? -4.754 20.359 14.969 1 96.69 169 THR A C 1
ATOM 1272 O O . THR A 1 169 ? -5.254 19.594 15.797 1 96.69 169 THR A O 1
ATOM 1275 N N . ASN A 1 170 ? -3.504 20.484 14.789 1 96.31 170 ASN A N 1
ATOM 1276 C CA . ASN A 1 170 ? -2.59 19.859 15.742 1 96.31 170 ASN A CA 1
ATOM 1277 C C . ASN A 1 170 ? -1.642 20.891 16.359 1 96.31 170 ASN A C 1
ATOM 1279 O O . ASN A 1 170 ? -1.359 21.922 15.75 1 96.31 170 ASN A O 1
ATOM 1283 N N . ILE A 1 171 ? -1.219 20.672 17.594 1 97.75 171 ILE A N 1
ATOM 1284 C CA . ILE A 1 171 ? -0.305 21.531 18.344 1 97.75 171 ILE A CA 1
ATOM 1285 C C . ILE A 1 171 ? 0.989 20.781 18.625 1 97.75 171 ILE A C 1
ATOM 1287 O O . ILE A 1 171 ? 0.958 19.609 18.984 1 97.75 171 ILE A O 1
ATOM 1291 N N . THR A 1 172 ? 2.086 21.391 18.359 1 98.25 172 THR A N 1
ATOM 1292 C CA . THR A 1 172 ? 3.408 20.906 18.734 1 98.25 172 THR A CA 1
ATOM 1293 C C . THR A 1 172 ? 4.043 21.797 19.797 1 98.25 172 THR A C 1
ATOM 1295 O O . THR A 1 172 ? 4.145 23.016 19.609 1 98.25 172 THR A O 1
ATOM 1298 N N . SER A 1 173 ? 4.438 21.234 20.906 1 98.19 173 SER A N 1
ATOM 1299 C CA . SER A 1 173 ? 5.191 21.938 21.938 1 98.19 173 SER A CA 1
ATOM 1300 C C . SER A 1 173 ? 6.691 21.703 21.781 1 98.19 173 SER A C 1
ATOM 1302 O O . SER A 1 173 ? 7.148 20.562 21.766 1 98.19 173 SER A O 1
ATOM 1304 N N . LEU A 1 174 ? 7.398 22.812 21.625 1 98 174 LEU A N 1
ATOM 1305 C CA . LEU A 1 174 ? 8.844 22.766 21.453 1 98 174 LEU A CA 1
ATOM 1306 C C . LEU A 1 174 ? 9.547 23.453 22.625 1 98 174 LEU A C 1
ATOM 1308 O O . LEU A 1 174 ? 9.992 24.594 22.5 1 98 174 LEU A O 1
ATOM 1312 N N . PRO A 1 175 ? 9.719 22.703 23.75 1 97.19 175 PRO A N 1
ATOM 1313 C CA . PRO A 1 175 ? 10.414 23.312 24.875 1 97.19 175 PRO A CA 1
ATOM 1314 C C . PRO A 1 175 ? 11.906 23.516 24.625 1 97.19 175 PRO A C 1
ATOM 1316 O O . PRO A 1 175 ? 12.445 22.984 23.641 1 97.19 175 PRO A O 1
ATOM 1319 N N . VAL A 1 176 ? 12.531 24.328 25.516 1 93.75 176 VAL A N 1
ATOM 1320 C CA . VAL A 1 176 ? 13.961 24.625 25.438 1 93.75 176 VAL A CA 1
ATOM 1321 C C . VAL A 1 176 ? 14.773 23.359 25.641 1 93.75 176 VAL A C 1
ATOM 1323 O O . VAL A 1 176 ? 15.789 23.141 24.984 1 93.75 176 VAL A O 1
ATOM 1326 N N . SER A 1 177 ? 14.406 22.547 26.656 1 87.38 177 SER A N 1
ATOM 1327 C CA . SER A 1 177 ? 15.141 21.312 26.938 1 87.38 177 SER A CA 1
ATOM 1328 C C . SER A 1 177 ? 14.242 20.094 26.812 1 87.38 177 SER A C 1
ATOM 1330 O O . SER A 1 177 ? 13.281 19.938 27.578 1 87.38 177 SER A O 1
ATOM 1332 N N . GLY A 1 178 ? 14.477 19.281 25.891 1 82.31 178 GLY A N 1
ATOM 1333 C CA . GLY A 1 178 ? 13.82 18 25.688 1 82.31 178 GLY A CA 1
ATOM 1334 C C . GLY A 1 178 ? 12.32 18.047 25.938 1 82.31 178 GLY A C 1
ATOM 1335 O O . GLY A 1 178 ? 11.758 19.125 26.109 1 82.31 178 GLY A O 1
ATOM 1336 N N . GLY A 1 179 ? 11.555 16.953 25.641 1 90.69 179 GLY A N 1
ATOM 1337 C CA . GLY A 1 179 ? 10.156 16.781 25.984 1 90.69 179 GLY A CA 1
ATOM 1338 C C . GLY A 1 179 ? 9.211 17.25 24.891 1 90.69 179 GLY A C 1
ATOM 1339 O O . GLY A 1 179 ? 8.148 17.797 25.172 1 90.69 179 GLY A O 1
ATOM 1340 N N . VAL A 1 180 ? 9.664 17.312 23.672 1 95 180 VAL A N 1
ATOM 1341 C CA . VAL A 1 180 ? 8.805 17.672 22.547 1 95 180 VAL A CA 1
ATOM 1342 C C . VAL A 1 180 ? 7.559 16.781 22.562 1 95 180 VAL A C 1
ATOM 1344 O O . VAL A 1 180 ? 7.648 15.57 22.781 1 95 180 VAL A O 1
ATOM 1347 N N . ASN A 1 181 ? 6.391 17.344 22.469 1 95.25 181 ASN A N 1
ATOM 1348 C CA . ASN A 1 181 ? 5.137 16.609 22.391 1 95.25 181 ASN A CA 1
ATOM 1349 C C . ASN A 1 181 ? 4.133 17.312 21.484 1 95.25 181 ASN A C 1
ATOM 1351 O O . ASN A 1 181 ? 4.434 18.375 20.922 1 95.25 181 ASN A O 1
ATOM 1355 N N . GLY A 1 182 ? 3.02 16.75 21.297 1 96 182 GLY A N 1
ATOM 1356 C CA . GLY A 1 182 ? 1.979 17.266 20.422 1 96 182 GLY A CA 1
ATOM 1357 C C . GLY A 1 182 ? 0.78 16.344 20.312 1 96 182 GLY A C 1
ATOM 1358 O O . GLY A 1 182 ? 0.803 15.227 20.828 1 96 182 GLY A O 1
ATOM 1359 N N . PHE A 1 183 ? -0.289 16.859 19.781 1 96.69 183 PHE A N 1
ATOM 1360 C CA . PHE A 1 183 ? -1.518 16.094 19.609 1 96.69 183 PHE A CA 1
ATOM 1361 C C . PHE A 1 183 ? -2.496 16.828 18.703 1 96.69 183 PHE A C 1
ATOM 1363 O O . PHE A 1 183 ? -2.301 18.016 18.391 1 96.69 183 PHE A O 1
ATOM 1370 N N . ASP A 1 184 ? -3.502 16.188 18.219 1 95.75 184 ASP A N 1
ATOM 1371 C CA . ASP A 1 184 ? -4.617 16.828 17.516 1 95.75 184 ASP A CA 1
ATOM 1372 C C . ASP A 1 184 ? -5.594 17.453 18.5 1 95.75 184 ASP A C 1
ATOM 1374 O O . ASP A 1 184 ? -6.172 16.766 19.344 1 95.75 184 ASP A O 1
ATOM 1378 N N . CYS A 1 185 ? -5.859 18.781 18.312 1 94.5 185 CYS A N 1
ATOM 1379 C CA . CYS A 1 185 ? -6.727 19.516 19.25 1 94.5 185 CYS A CA 1
ATOM 1380 C C . CYS A 1 185 ? -8.188 19.344 18.859 1 94.5 185 CYS A C 1
ATOM 1382 O O . CYS A 1 185 ? -9.078 19.5 19.703 1 94.5 185 CYS A O 1
ATOM 1384 N N . GLY A 1 186 ? -8.367 19.062 17.641 1 94.56 186 GLY A N 1
ATOM 1385 C CA . GLY A 1 186 ? -9.727 18.984 17.141 1 94.56 186 GLY A CA 1
ATOM 1386 C C . GLY A 1 186 ? -9.844 19.375 15.68 1 94.56 186 GLY A C 1
ATOM 1387 O O . GLY A 1 186 ? -8.852 19.375 14.953 1 94.56 186 GLY A O 1
ATOM 1388 N N . PRO A 1 187 ? -11.148 19.641 15.297 1 95.75 187 PRO A N 1
ATOM 1389 C CA . PRO A 1 187 ? -11.32 20.078 13.906 1 95.75 187 PRO A CA 1
ATOM 1390 C C . PRO A 1 187 ? -10.672 21.422 13.625 1 95.75 187 PRO A C 1
ATOM 1392 O O . PRO A 1 187 ? -10.617 22.281 14.508 1 95.75 187 PRO A O 1
ATOM 1395 N N . GLY A 1 188 ? -10.109 21.609 12.562 1 95.81 188 GLY A N 1
ATOM 1396 C CA . GLY A 1 188 ? -9.648 22.875 12.023 1 95.81 188 GLY A CA 1
ATOM 1397 C C . GLY A 1 188 ? -10.648 23.516 11.062 1 95.81 188 GLY A C 1
ATOM 1398 O O . GLY A 1 188 ? -11.719 23.953 11.477 1 95.81 188 GLY A O 1
ATOM 1399 N N . ASN A 1 189 ? -10.312 23.312 9.82 1 95.25 189 ASN A N 1
ATOM 1400 C CA . ASN A 1 189 ? -11.164 23.906 8.797 1 95.25 189 ASN A CA 1
ATOM 1401 C C . ASN A 1 189 ? -12.227 22.922 8.312 1 95.25 189 ASN A C 1
ATOM 1403 O O . ASN A 1 189 ? -13.188 23.312 7.652 1 95.25 189 ASN A O 1
ATOM 1407 N N . MET A 1 190 ? -12.109 21.656 8.594 1 92.75 190 MET A N 1
ATOM 1408 C CA . MET A 1 190 ? -12.859 20.625 7.883 1 92.75 190 MET A CA 1
ATOM 1409 C C . MET A 1 190 ? -14.359 20.812 8.086 1 92.75 190 MET A C 1
ATOM 1411 O O . MET A 1 190 ? -15.133 20.688 7.137 1 92.75 190 MET A O 1
ATOM 1415 N N . LEU A 1 191 ? -14.844 21.109 9.328 1 95.12 191 LEU A N 1
ATOM 1416 C CA . LEU A 1 191 ? -16.266 21.297 9.578 1 95.12 191 LEU A CA 1
ATOM 1417 C C . LEU A 1 191 ? -16.766 22.609 8.953 1 95.12 191 LEU A C 1
ATOM 1419 O O . LEU A 1 191 ? -17.844 22.656 8.375 1 95.12 191 LEU A O 1
ATOM 1423 N N . MET A 1 192 ? -15.914 23.625 9.125 1 96.88 192 MET A N 1
ATOM 1424 C CA . MET A 1 192 ? -16.234 24.922 8.531 1 96.88 192 MET A CA 1
ATOM 1425 C C . MET A 1 192 ? -16.391 24.797 7.016 1 96.88 192 MET A C 1
ATOM 1427 O O . MET A 1 192 ? -17.328 25.328 6.434 1 96.88 192 MET A O 1
ATOM 1431 N N . ASP A 1 193 ? -15.43 24.094 6.41 1 94.75 193 ASP A N 1
ATOM 1432 C CA . ASP A 1 193 ? -15.445 23.938 4.961 1 94.75 193 ASP A CA 1
ATOM 1433 C C . ASP A 1 193 ? -16.672 23.141 4.508 1 94.75 193 ASP A C 1
ATOM 1435 O O . ASP A 1 193 ? -17.312 23.484 3.512 1 94.75 193 ASP A O 1
ATOM 1439 N N . ALA A 1 194 ? -17 22.094 5.215 1 93.56 194 ALA A N 1
ATOM 1440 C CA . ALA A 1 194 ? -18.141 21.266 4.871 1 93.56 194 ALA A CA 1
ATOM 1441 C C . ALA A 1 194 ? -19.438 22.062 4.961 1 93.56 194 ALA A C 1
ATOM 1443 O O . ALA A 1 194 ? -20.297 21.969 4.082 1 93.56 194 ALA A O 1
ATOM 1444 N N . TRP A 1 195 ? -19.594 22.844 6.016 1 97.19 195 TRP A N 1
ATOM 1445 C CA . TRP A 1 195 ? -20.781 23.672 6.219 1 97.19 195 TRP A CA 1
ATOM 1446 C C . TRP A 1 195 ? -20.875 24.75 5.156 1 97.19 195 TRP A C 1
ATOM 1448 O O . TRP A 1 195 ? -21.953 25 4.609 1 97.19 195 TRP A O 1
ATOM 1458 N N . CYS A 1 196 ? -19.781 25.375 4.895 1 97.25 196 CYS A N 1
ATOM 1459 C CA . CYS A 1 196 ? -19.719 26.406 3.873 1 97.25 196 CYS A CA 1
ATOM 1460 C C . CYS A 1 196 ? -20.125 25.859 2.512 1 97.25 196 CYS A C 1
ATOM 1462 O O . CYS A 1 196 ? -20.953 26.469 1.82 1 97.25 196 CYS A O 1
ATOM 1464 N N . LEU A 1 197 ? -19.547 24.719 2.176 1 93.75 197 LEU A N 1
ATOM 1465 C CA . LEU A 1 197 ? -19.859 24.109 0.893 1 93.75 197 LEU A CA 1
ATOM 1466 C C . LEU A 1 197 ? -21.344 23.797 0.788 1 93.75 197 LEU A C 1
ATOM 1468 O O . LEU A 1 197 ? -21.984 24.109 -0.226 1 93.75 197 LEU A O 1
ATOM 1472 N N . LYS A 1 198 ? -21.922 23.25 1.776 1 95.06 198 LYS A N 1
ATOM 1473 C CA . LYS A 1 198 ? -23.312 22.828 1.809 1 95.06 198 LYS A CA 1
ATOM 1474 C C . LYS A 1 198 ? -24.25 24.016 1.612 1 95.06 198 LYS A C 1
ATOM 1476 O O . LYS A 1 198 ? -25.281 23.906 0.942 1 95.06 198 LYS A O 1
ATOM 1481 N N . HIS A 1 199 ? -23.891 25.156 2.119 1 97.31 199 HIS A N 1
ATOM 1482 C CA . HIS A 1 199 ? -24.875 26.219 2.225 1 97.31 199 HIS A CA 1
ATOM 1483 C C . HIS A 1 199 ? -24.562 27.359 1.266 1 97.31 199 HIS A C 1
ATOM 1485 O O . HIS A 1 199 ? -25.438 28.188 0.961 1 97.31 199 HIS A O 1
ATOM 1491 N N . THR A 1 200 ? -23.312 27.422 0.808 1 96.75 200 THR A N 1
ATOM 1492 C CA . THR A 1 200 ? -22.969 28.547 -0.049 1 96.75 200 THR A CA 1
ATOM 1493 C C . THR A 1 200 ? -22.484 28.062 -1.409 1 96.75 200 THR A C 1
ATOM 1495 O O . THR A 1 200 ? -22.375 28.844 -2.355 1 96.75 200 THR A O 1
ATOM 1498 N N . GLY A 1 201 ? -22.016 26.812 -1.505 1 93.31 201 GLY A N 1
ATOM 1499 C CA . GLY A 1 201 ? -21.438 26.281 -2.73 1 93.31 201 GLY A CA 1
ATOM 1500 C C . GLY A 1 201 ? -19.953 26.531 -2.852 1 93.31 201 GLY A C 1
ATOM 1501 O O . GLY A 1 201 ? -19.297 25.969 -3.727 1 93.31 201 GLY A O 1
ATOM 1502 N N . MET A 1 202 ? -19.469 27.359 -1.913 1 93.38 202 MET A N 1
ATOM 1503 C CA . MET A 1 202 ? -18.031 27.625 -1.909 1 93.38 202 MET A CA 1
ATOM 1504 C C . MET A 1 202 ? -17.297 26.562 -1.1 1 93.38 202 MET A C 1
ATOM 1506 O O . MET A 1 202 ? -17.781 26.109 -0.066 1 93.38 202 MET A O 1
ATOM 1510 N N . THR A 1 203 ? -16.062 26.266 -1.477 1 90.62 203 THR A N 1
ATOM 1511 C CA . THR A 1 203 ? -15.328 25.156 -0.872 1 90.62 203 THR A CA 1
ATOM 1512 C C . THR A 1 203 ? -14.805 25.562 0.505 1 90.62 203 THR A C 1
ATOM 1514 O O . THR A 1 203 ? -14.469 24.688 1.316 1 90.62 203 THR A O 1
ATOM 1517 N N . TYR A 1 204 ? -14.656 26.875 0.756 1 93.69 204 TYR A N 1
ATOM 1518 C CA . TYR A 1 204 ? -14.242 27.359 2.072 1 93.69 204 TYR A CA 1
ATOM 1519 C C . TYR A 1 204 ? -14.648 28.812 2.281 1 93.69 204 TYR A C 1
ATOM 1521 O O . TYR A 1 204 ? -15.055 29.484 1.334 1 93.69 204 TYR A O 1
ATOM 1529 N N . ASP A 1 205 ? -14.656 29.25 3.496 1 96.75 205 ASP A N 1
ATOM 1530 C CA . ASP A 1 205 ? -15.016 30.609 3.889 1 96.75 205 ASP A CA 1
ATOM 1531 C C . ASP A 1 205 ? -13.797 31.531 3.846 1 96.75 205 ASP A C 1
ATOM 1533 O O . ASP A 1 205 ? -13.102 31.703 4.852 1 96.75 205 ASP A O 1
ATOM 1537 N N . HIS A 1 206 ? -13.672 32.188 2.715 1 95.75 206 HIS A N 1
ATOM 1538 C CA . HIS A 1 206 ? -12.5 33 2.482 1 95.75 206 HIS A CA 1
ATOM 1539 C C . HIS A 1 206 ? -12.352 34.062 3.576 1 95.75 206 HIS A C 1
ATOM 1541 O O . HIS A 1 206 ? -13.266 34.844 3.824 1 95.75 206 HIS A O 1
ATOM 1547 N N . ASN A 1 207 ? -11.211 33.969 4.211 1 97.12 207 ASN A N 1
ATOM 1548 C CA . ASN A 1 207 ? -10.836 34.906 5.258 1 97.12 207 ASN A CA 1
ATOM 1549 C C . ASN A 1 207 ? -11.766 34.812 6.465 1 97.12 207 ASN A C 1
ATOM 1551 O O . ASN A 1 207 ? -11.734 35.688 7.352 1 97.12 207 ASN A O 1
ATOM 1555 N N . GLY A 1 208 ? -12.633 33.875 6.492 1 98.12 208 GLY A N 1
ATOM 1556 C CA . GLY A 1 208 ? -13.625 33.75 7.551 1 98.12 208 GLY A CA 1
ATOM 1557 C C . GLY A 1 208 ? -14.695 34.844 7.512 1 98.12 208 GLY A C 1
ATOM 1558 O O . GLY A 1 208 ? -15.289 35.156 8.539 1 98.12 208 GLY A O 1
ATOM 1559 N N . SER A 1 209 ? -14.914 35.375 6.383 1 98.25 209 SER A N 1
ATOM 1560 C CA . SER A 1 209 ? -15.805 36.531 6.238 1 98.25 209 SER A CA 1
ATOM 1561 C C . SER A 1 209 ? -17.25 36.125 6.504 1 98.25 209 SER A C 1
ATOM 1563 O O . SER A 1 209 ? -18.016 36.906 7.102 1 98.25 209 SER A O 1
ATOM 1565 N N . TRP A 1 210 ? -17.625 34.969 5.984 1 98.31 210 TRP A N 1
ATOM 1566 C CA . TRP A 1 210 ? -18.984 34.5 6.223 1 98.31 210 TRP A CA 1
ATOM 1567 C C . TRP A 1 210 ? -19.219 34.25 7.707 1 98.31 210 TRP A C 1
ATOM 1569 O O . TRP A 1 210 ? -20.25 34.656 8.258 1 98.31 210 TRP A O 1
ATOM 1579 N N . ALA A 1 211 ? -18.312 33.656 8.367 1 98.62 211 ALA A N 1
ATOM 1580 C CA . ALA A 1 211 ? -18.391 33.469 9.812 1 98.62 211 ALA A CA 1
ATOM 1581 C C . ALA A 1 211 ? -18.469 34.781 10.555 1 98.62 211 ALA A C 1
ATOM 1583 O O . ALA A 1 211 ? -19.203 34.938 11.531 1 98.62 211 ALA A O 1
ATOM 1584 N N . GLU A 1 212 ? -17.641 35.719 10.141 1 98.38 212 GLU A N 1
ATOM 1585 C CA . GLU A 1 212 ? -17.594 37.031 10.773 1 98.38 212 GLU A CA 1
ATOM 1586 C C . GLU A 1 212 ? -18.969 37.719 10.719 1 98.38 212 GLU A C 1
ATOM 1588 O O . GLU A 1 212 ? -19.328 38.469 11.633 1 98.38 212 GLU A O 1
ATOM 1593 N N . SER A 1 213 ? -19.672 37.469 9.68 1 98.31 213 SER A N 1
ATOM 1594 C CA . SER A 1 213 ? -20.984 38.094 9.492 1 98.31 213 SER A CA 1
ATOM 1595 C C . SER A 1 213 ? -22.031 37.469 10.414 1 98.31 213 SER A C 1
ATOM 1597 O O . SER A 1 213 ? -23.109 38.031 10.594 1 98.31 213 SER A O 1
ATOM 1599 N N . GLY A 1 214 ? -21.719 36.281 11.023 1 98.5 214 GLY A N 1
ATOM 1600 C CA . GLY A 1 214 ? -22.641 35.594 11.914 1 98.5 214 GLY A CA 1
ATOM 1601 C C . GLY A 1 214 ? -22.344 35.844 13.383 1 98.5 214 GLY A C 1
ATOM 1602 O O . GLY A 1 214 ? -21.438 36.594 13.719 1 98.5 214 GLY A O 1
ATOM 1603 N N . ARG A 1 215 ? -23.234 35.25 14.203 1 98.31 215 ARG A N 1
ATOM 1604 C CA . ARG A 1 215 ? -23.062 35.312 15.648 1 98.31 215 ARG A CA 1
ATOM 1605 C C . ARG A 1 215 ? -22.891 33.906 16.25 1 98.31 215 ARG A C 1
ATOM 1607 O O . ARG A 1 215 ? -23.562 32.969 15.82 1 98.31 215 ARG A O 1
ATOM 1614 N N . VAL A 1 216 ? -22 33.812 17.188 1 98.75 216 VAL A N 1
ATOM 1615 C CA . VAL A 1 216 ? -21.766 32.531 17.844 1 98.75 216 VAL A CA 1
ATOM 1616 C C . VAL A 1 216 ? -23.016 32.094 18.609 1 98.75 216 VAL A C 1
ATOM 1618 O O . VAL A 1 216 ? -23.562 32.906 19.391 1 98.75 216 VAL A O 1
ATOM 1621 N N . ILE A 1 217 ? -23.469 30.953 18.344 1 98.69 217 ILE A N 1
ATOM 1622 C CA . ILE A 1 217 ? -24.547 30.359 19.094 1 98.69 217 ILE A CA 1
ATOM 1623 C C . ILE A 1 217 ? -23.984 29.625 20.312 1 98.69 217 ILE A C 1
ATOM 1625 O O . ILE A 1 217 ? -23.625 28.453 20.234 1 98.69 217 ILE A O 1
ATOM 1629 N N . ASN A 1 218 ? -24.031 30.234 21.484 1 98.31 218 ASN A N 1
ATOM 1630 C CA . ASN A 1 218 ? -23.312 29.766 22.672 1 98.31 218 ASN A CA 1
ATOM 1631 C C . ASN A 1 218 ? -23.797 28.391 23.109 1 98.31 218 ASN A C 1
ATOM 1633 O O . ASN A 1 218 ? -23 27.5 23.406 1 98.31 218 ASN A O 1
ATOM 1637 N N . PRO A 1 219 ? -25.109 28.156 23.109 1 98.06 219 PRO A N 1
ATOM 1638 C CA . PRO A 1 219 ? -25.578 26.812 23.5 1 98.06 219 PRO A CA 1
ATOM 1639 C C . PRO A 1 219 ? -25.062 25.719 22.578 1 98.06 219 PRO A C 1
ATOM 1641 O O . PRO A 1 219 ? -24.719 24.625 23.031 1 98.06 219 PRO A O 1
ATOM 1644 N N . LEU A 1 220 ? -25.016 26.016 21.297 1 98.38 220 LEU A N 1
ATOM 1645 C CA . LEU A 1 220 ? -24.484 25.062 20.328 1 98.38 220 LEU A CA 1
ATOM 1646 C C . LEU A 1 220 ? -23 24.828 20.578 1 98.38 220 LEU A C 1
ATOM 1648 O O . LEU A 1 220 ? -22.547 23.672 20.578 1 98.38 220 LEU A O 1
ATOM 1652 N N . LEU A 1 221 ? -22.266 25.891 20.766 1 98.56 221 LEU A N 1
ATOM 1653 C CA . LEU A 1 221 ? -20.828 25.781 21.016 1 98.56 221 LEU A CA 1
ATOM 1654 C C . LEU A 1 221 ? -20.562 24.906 22.234 1 98.56 221 LEU A C 1
ATOM 1656 O O . LEU A 1 221 ? -19.688 24.031 22.203 1 98.56 221 LEU A O 1
ATOM 1660 N N . GLU A 1 222 ? -21.266 25.125 23.328 1 98.06 222 GLU A N 1
ATOM 1661 C CA . GLU A 1 222 ? -21.078 24.359 24.547 1 98.06 222 GLU A CA 1
ATOM 1662 C C . GLU A 1 222 ? -21.406 22.891 24.344 1 98.06 222 GLU A C 1
ATOM 1664 O O . GLU A 1 222 ? -20.703 22.016 24.875 1 98.06 222 GLU A O 1
ATOM 1669 N N . ASN A 1 223 ? -22.422 22.688 23.609 1 97.94 223 ASN A N 1
ATOM 1670 C CA . ASN A 1 223 ? -22.797 21.312 23.281 1 97.94 223 ASN A CA 1
ATOM 1671 C C . ASN A 1 223 ? -21.688 20.609 22.5 1 97.94 223 ASN A C 1
ATOM 1673 O O . ASN A 1 223 ? -21.359 19.453 22.781 1 97.94 223 ASN A O 1
ATOM 1677 N N . LEU A 1 224 ? -21.172 21.266 21.531 1 98.12 224 LEU A N 1
ATOM 1678 C CA . LEU A 1 224 ? -20.094 20.703 20.719 1 98.12 224 LEU A CA 1
ATOM 1679 C C . LEU A 1 224 ? -18.844 20.438 21.547 1 98.12 224 LEU A C 1
ATOM 1681 O O . LEU A 1 224 ? -18.219 19.375 21.422 1 98.12 224 LEU A O 1
ATOM 1685 N N . LEU A 1 225 ? -18.531 21.328 22.422 1 97.88 225 LEU A N 1
ATOM 1686 C CA . LEU A 1 225 ? -17.328 21.25 23.219 1 97.88 225 LEU A CA 1
ATOM 1687 C C . LEU A 1 225 ? -17.438 20.125 24.25 1 97.88 225 LEU A C 1
ATOM 1689 O O . LEU A 1 225 ? -16.422 19.703 24.812 1 97.88 225 LEU A O 1
ATOM 1693 N N . ASN A 1 226 ? -18.594 19.656 24.516 1 97.12 226 ASN A N 1
ATOM 1694 C CA . ASN A 1 226 ? -18.812 18.594 25.484 1 97.12 226 ASN A CA 1
ATOM 1695 C C . ASN A 1 226 ? -18.562 17.219 24.875 1 97.12 226 ASN A C 1
ATOM 1697 O O . ASN A 1 226 ? -18.625 16.203 25.562 1 97.12 226 ASN A O 1
ATOM 1701 N N . PHE A 1 227 ? -18.266 17.219 23.609 1 96.38 227 PHE A N 1
ATOM 1702 C CA . PHE A 1 227 ? -17.938 15.953 22.969 1 96.38 227 PHE A CA 1
ATOM 1703 C C . PHE A 1 227 ? -16.75 15.297 23.656 1 96.38 227 PHE A C 1
ATOM 1705 O O . PHE A 1 227 ? -15.727 15.945 23.906 1 96.38 227 PHE A O 1
ATOM 1712 N N . PRO A 1 228 ? -16.766 14.023 23.906 1 95.69 228 PRO A N 1
ATOM 1713 C CA . PRO A 1 228 ? -15.789 13.328 24.75 1 95.69 228 PRO A CA 1
ATOM 1714 C C . PRO A 1 228 ? -14.352 13.461 24.25 1 95.69 228 PRO A C 1
ATOM 1716 O O . PRO A 1 228 ? -13.414 13.484 25.047 1 95.69 228 PRO A O 1
ATOM 1719 N N . TYR A 1 229 ? -14.234 13.531 23.016 1 94.62 229 TYR A N 1
ATOM 1720 C CA . TYR A 1 229 ? -12.891 13.617 22.453 1 94.62 229 TYR A CA 1
ATOM 1721 C C . TYR A 1 229 ? -12.117 14.781 23.078 1 94.62 229 TYR A C 1
ATOM 1723 O O . TYR A 1 229 ? -10.914 14.664 23.328 1 94.62 229 TYR A O 1
ATOM 1731 N N . PHE A 1 230 ? -12.727 15.891 23.328 1 96.31 230 PHE A N 1
ATOM 1732 C CA . PHE A 1 230 ? -12.055 17.125 23.719 1 96.31 230 PHE A CA 1
ATOM 1733 C C . PHE A 1 230 ? -11.539 17.016 25.156 1 96.31 230 PHE A C 1
ATOM 1735 O O . PHE A 1 230 ? -10.68 17.797 25.578 1 96.31 230 PHE A O 1
ATOM 1742 N N . SER A 1 231 ? -11.977 16 25.875 1 94.38 231 SER A N 1
ATOM 1743 C CA . SER A 1 231 ? -11.539 15.82 27.25 1 94.38 231 SER A CA 1
ATOM 1744 C C . SER A 1 231 ? -10.453 14.758 27.344 1 94.38 231 SER A C 1
ATOM 1746 O O . SER A 1 231 ? -9.875 14.555 28.422 1 94.38 231 SER A O 1
ATOM 1748 N N . LEU A 1 232 ? -10.164 14.062 26.266 1 93.69 232 LEU A N 1
ATOM 1749 C CA . LEU A 1 232 ? -9.117 13.047 26.266 1 93.69 232 LEU A CA 1
ATOM 1750 C C . LEU A 1 232 ? -7.742 13.688 26.391 1 93.69 232 LEU A C 1
ATOM 1752 O O . LEU A 1 232 ? -7.465 14.695 25.734 1 93.69 232 LEU A O 1
ATOM 1756 N N . PRO A 1 233 ? -6.918 13.133 27.25 1 93.75 233 PRO A N 1
ATOM 1757 C CA . PRO A 1 233 ? -5.543 13.633 27.297 1 93.75 233 PRO A CA 1
ATOM 1758 C C . PRO A 1 233 ? -4.688 13.133 26.141 1 93.75 233 PRO A C 1
ATOM 1760 O O . PRO A 1 233 ? -5.004 12.109 25.531 1 93.75 233 PRO A O 1
ATOM 1763 N N . PRO A 1 234 ? -3.529 13.844 25.812 1 92.12 234 PRO A N 1
ATOM 1764 C CA . PRO A 1 234 ? -2.559 13.328 24.844 1 92.12 234 PRO A CA 1
ATOM 1765 C C . PRO A 1 234 ? -1.834 12.078 25.344 1 92.12 234 PRO A C 1
ATOM 1767 O O . PRO A 1 234 ? -1.654 11.914 26.562 1 92.12 234 PRO A O 1
ATOM 1770 N N . PRO A 1 235 ? -1.442 11.344 24.422 1 92.06 235 PRO A N 1
ATOM 1771 C CA . PRO A 1 235 ? -1.54 11.391 22.953 1 92.06 235 PRO A CA 1
ATOM 1772 C C . PRO A 1 235 ? -2.959 11.133 22.453 1 92.06 235 PRO A C 1
ATOM 1774 O O . PRO A 1 235 ? -3.668 10.281 22.984 1 92.06 235 PRO A O 1
ATOM 1777 N N . LYS A 1 236 ? -3.438 11.852 21.5 1 92 236 LYS A N 1
ATOM 1778 C CA . LYS A 1 236 ? -4.734 11.695 20.859 1 92 236 LYS A CA 1
ATOM 1779 C C . LYS A 1 236 ? -4.703 12.227 19.422 1 92 236 LYS A C 1
ATOM 1781 O O . LYS A 1 236 ? -3.973 13.172 19.125 1 92 236 LYS A O 1
ATOM 1786 N N . SER A 1 237 ? -5.383 11.57 18.578 1 92.31 237 SER A N 1
ATOM 1787 C CA . SER A 1 237 ? -5.527 11.984 17.172 1 92.31 237 SER A CA 1
ATOM 1788 C C . SER A 1 237 ? -6.973 11.852 16.703 1 92.31 237 SER A C 1
ATOM 1790 O O . SER A 1 237 ? -7.801 11.25 17.391 1 92.31 237 SER A O 1
ATOM 1792 N N . THR A 1 238 ? -7.316 12.5 15.672 1 90.44 238 THR A N 1
ATOM 1793 C CA . THR A 1 238 ? -8.672 12.453 15.141 1 90.44 238 THR A CA 1
ATOM 1794 C C . THR A 1 238 ? -8.664 12.586 13.625 1 90.44 238 THR A C 1
ATOM 1796 O O . THR A 1 238 ? -7.598 12.656 13.008 1 90.44 238 THR A O 1
ATOM 1799 N N . GLY A 1 239 ? -9.836 12.469 13.023 1 85.25 239 GLY A N 1
ATOM 1800 C CA . GLY A 1 239 ? -10.008 12.57 11.578 1 85.25 239 GLY A CA 1
ATOM 1801 C C . GLY A 1 239 ? -11.43 12.898 11.164 1 85.25 239 GLY A C 1
ATOM 1802 O O . GLY A 1 239 ? -12.25 13.289 12 1 85.25 239 GLY A O 1
ATOM 1803 N N . ARG A 1 240 ? -11.602 12.789 9.914 1 84.5 240 ARG A N 1
ATOM 1804 C CA . ARG A 1 240 ? -12.898 13.117 9.32 1 84.5 240 ARG A CA 1
ATOM 1805 C C . ARG A 1 240 ? -13.977 12.133 9.773 1 84.5 240 ARG A C 1
ATOM 1807 O O . ARG A 1 240 ? -15.164 12.453 9.734 1 84.5 240 ARG A O 1
ATOM 1814 N N . GLU A 1 241 ? -13.531 11.023 10.203 1 83.25 241 GLU A N 1
ATOM 1815 C CA . GLU A 1 241 ? -14.477 10.008 10.672 1 83.25 241 GLU A CA 1
ATOM 1816 C C . GLU A 1 241 ? -15.203 10.477 11.93 1 83.25 241 GLU A C 1
ATOM 1818 O O . GLU A 1 241 ? -16.344 10.078 12.172 1 83.25 241 GLU A O 1
ATOM 1823 N N . MET A 1 242 ? -14.578 11.25 12.625 1 86.12 242 MET A N 1
ATOM 1824 C CA . MET A 1 242 ? -15.148 11.703 13.891 1 86.12 242 MET A CA 1
ATOM 1825 C C . MET A 1 242 ? -15.883 13.023 13.711 1 86.12 242 MET A C 1
ATOM 1827 O O . MET A 1 242 ? -17.047 13.148 14.109 1 86.12 242 MET A O 1
ATOM 1831 N N . PHE A 1 243 ? -15.305 13.992 13.07 1 90.94 243 PHE A N 1
ATOM 1832 C CA . PHE A 1 243 ? -15.891 15.312 12.906 1 90.94 243 PHE A CA 1
ATOM 1833 C C . PHE A 1 243 ? -16.391 15.508 11.477 1 90.94 243 PHE A C 1
ATOM 1835 O O . PHE A 1 243 ? -15.609 15.742 10.562 1 90.94 243 PHE A O 1
ATOM 1842 N N . SER A 1 244 ? -17.641 15.391 11.312 1 89.75 244 SER A N 1
ATOM 1843 C CA . SER A 1 244 ? -18.328 15.5 10.031 1 89.75 244 SER A CA 1
ATOM 1844 C C . SER A 1 244 ? -19.688 16.188 10.18 1 89.75 244 SER A C 1
ATOM 1846 O O . SER A 1 244 ? -20.094 16.516 11.297 1 89.75 244 SER A O 1
ATOM 1848 N N . LEU A 1 245 ? -20.328 16.422 9.047 1 92.88 245 LEU A N 1
ATOM 1849 C CA . LEU A 1 245 ? -21.672 17 9.102 1 92.88 245 LEU A CA 1
ATOM 1850 C C . LEU A 1 245 ? -22.641 16.047 9.812 1 92.88 245 LEU A C 1
ATOM 1852 O O . LEU A 1 245 ? -23.562 16.5 10.492 1 92.88 245 LEU A O 1
ATOM 1856 N N . ASP A 1 246 ? -22.328 14.781 9.711 1 91.88 246 ASP A N 1
ATOM 1857 C CA . ASP A 1 246 ? -23.156 13.805 10.398 1 91.88 246 ASP A CA 1
ATOM 1858 C C . ASP A 1 246 ? -23.016 13.938 11.914 1 91.88 246 ASP A C 1
ATOM 1860 O O . ASP A 1 246 ? -23.984 13.695 12.656 1 91.88 246 ASP A O 1
ATOM 1864 N N . TRP A 1 247 ? -21.875 14.266 12.312 1 93.62 247 TRP A N 1
ATOM 1865 C CA . TRP A 1 247 ? -21.625 14.516 13.727 1 93.62 247 TRP A CA 1
ATOM 1866 C C . TRP A 1 247 ? -22.281 15.812 14.18 1 93.62 247 TRP A C 1
ATOM 1868 O O . TRP A 1 247 ? -22.797 15.898 15.297 1 93.62 247 TRP A O 1
ATOM 1878 N N . LEU A 1 248 ? -22.391 16.812 13.32 1 96.69 248 LEU A N 1
ATOM 1879 C CA . LEU A 1 248 ? -22.891 18.156 13.633 1 96.69 248 LEU A CA 1
ATOM 1880 C C . LEU A 1 248 ? -24.422 18.188 13.609 1 96.69 248 LEU A C 1
ATOM 1882 O O . LEU A 1 248 ? -25.047 18.859 14.438 1 96.69 248 LEU A O 1
ATOM 1886 N N . GLN A 1 249 ? -25 17.453 12.766 1 96.31 249 GLN A N 1
ATOM 1887 C CA . GLN A 1 249 ? -26.422 17.578 12.414 1 96.31 249 GLN A CA 1
ATOM 1888 C C . GLN A 1 249 ? -27.297 17.344 13.633 1 96.31 249 GLN A C 1
ATOM 1890 O O . GLN A 1 249 ? -28.234 18.109 13.891 1 96.31 249 GLN A O 1
ATOM 1895 N N . PRO A 1 250 ? -27 16.281 14.391 1 96 250 PRO A N 1
ATOM 1896 C CA . PRO A 1 250 ? -27.859 16.031 15.555 1 96 250 PRO A CA 1
ATOM 1897 C C . PRO A 1 250 ? -27.766 17.141 16.609 1 96 250 PRO A C 1
ATOM 1899 O O . PRO A 1 250 ? -28.625 17.234 17.484 1 96 250 PRO A O 1
ATOM 1902 N N . CYS A 1 251 ? -26.781 17.953 16.562 1 97.06 251 CYS A N 1
ATOM 1903 C CA . CYS A 1 251 ? -26.594 19.031 17.531 1 97.06 251 CYS A CA 1
ATOM 1904 C C . CYS A 1 251 ? -27.375 20.266 17.125 1 97.06 251 CYS A C 1
ATOM 1906 O O . CYS A 1 251 ? -27.516 21.203 17.906 1 97.06 251 CYS A O 1
ATOM 1908 N N . LEU A 1 252 ? -27.906 20.234 15.883 1 97.69 252 LEU A N 1
ATOM 1909 C CA . LEU A 1 252 ? -28.609 21.391 15.336 1 97.69 252 LEU A CA 1
ATOM 1910 C C . LEU A 1 252 ? -30.109 21.234 15.492 1 97.69 252 LEU A C 1
ATOM 1912 O O . LEU A 1 252 ? -30.641 20.125 15.438 1 97.69 252 LEU A O 1
ATOM 1916 N N . ARG A 1 253 ? -30.812 22.344 15.711 1 96 253 ARG A N 1
ATOM 1917 C CA . ARG A 1 253 ? -32.281 22.359 15.742 1 96 253 ARG A CA 1
ATOM 1918 C C . ARG A 1 253 ? -32.844 22.422 14.336 1 96 253 ARG A C 1
ATOM 1920 O O . ARG A 1 253 ? -33.969 21.953 14.102 1 96 253 ARG A O 1
ATOM 1927 N N . GLY A 1 254 ? -32.062 23.047 13.477 1 94.31 254 GLY A N 1
ATOM 1928 C CA . GLY A 1 254 ? -32.5 23.125 12.086 1 94.31 254 GLY A CA 1
ATOM 1929 C C . GLY A 1 254 ? -33 24.516 11.703 1 94.31 254 GLY A C 1
ATOM 1930 O O . GLY A 1 254 ? -33.125 24.828 10.516 1 94.31 254 GLY A O 1
ATOM 1931 N N . ASP A 1 255 ? -33.219 25.406 12.633 1 96.06 255 ASP A N 1
ATOM 1932 C CA . ASP A 1 255 ? -33.75 26.734 12.336 1 96.06 255 ASP A CA 1
ATOM 1933 C C . ASP A 1 255 ? -32.688 27.812 12.539 1 96.06 255 ASP A C 1
ATOM 1935 O O . ASP A 1 255 ? -32.969 29 12.461 1 96.06 255 ASP A O 1
ATOM 1939 N N . GLU A 1 256 ? -31.453 27.391 12.758 1 97.94 256 GLU A N 1
ATOM 1940 C CA . GLU A 1 256 ? -30.359 28.344 12.938 1 97.94 256 GLU A CA 1
ATOM 1941 C C . GLU A 1 256 ? -30.016 29.047 11.625 1 97.94 256 GLU A C 1
ATOM 1943 O O . GLU A 1 256 ? -30.078 28.453 10.555 1 97.94 256 GLU A O 1
ATOM 1948 N N . ALA A 1 257 ? -29.688 30.312 11.805 1 98.19 257 ALA A N 1
ATOM 1949 C CA . ALA A 1 257 ? -29.078 30.953 10.641 1 98.19 257 ALA A CA 1
ATOM 1950 C C . ALA A 1 257 ? -27.766 30.266 10.258 1 98.19 257 ALA A C 1
ATOM 1952 O O . ALA A 1 257 ? -26.938 29.984 11.117 1 98.19 257 ALA A O 1
ATOM 1953 N N . THR A 1 258 ? -27.578 30.062 8.969 1 98.31 258 THR A N 1
ATOM 1954 C CA . THR A 1 258 ? -26.438 29.266 8.508 1 98.31 258 THR A CA 1
ATOM 1955 C C . THR A 1 258 ? -25.125 29.984 8.805 1 98.31 258 THR A C 1
ATOM 1957 O O . THR A 1 258 ? -24.125 29.344 9.125 1 98.31 258 THR A O 1
ATOM 1960 N N . GLN A 1 259 ? -25.062 31.312 8.688 1 98.5 259 GLN A N 1
ATOM 1961 C CA . GLN A 1 259 ? -23.859 32.062 8.992 1 98.5 259 GLN A CA 1
ATOM 1962 C C . GLN A 1 259 ? -23.531 32.031 10.484 1 98.5 259 GLN A C 1
ATOM 1964 O O . GLN A 1 259 ? -22.375 32.094 10.867 1 98.5 259 GLN A O 1
ATOM 1969 N N . ASP A 1 260 ? -24.562 31.891 11.367 1 98.81 260 ASP A N 1
ATOM 1970 C CA . ASP A 1 260 ? -24.344 31.734 12.797 1 98.81 260 ASP A CA 1
ATOM 1971 C C . ASP A 1 260 ? -23.703 30.391 13.117 1 98.81 260 ASP A C 1
ATOM 1973 O O . ASP A 1 260 ? -22.844 30.297 14 1 98.81 260 ASP A O 1
ATOM 1977 N N . VAL A 1 261 ? -24.141 29.375 12.375 1 98.75 261 VAL A N 1
ATOM 1978 C CA . VAL A 1 261 ? -23.531 28.062 12.547 1 98.75 261 VAL A CA 1
ATOM 1979 C C . VAL A 1 261 ? -22.062 28.109 12.109 1 98.75 261 VAL A C 1
ATOM 1981 O O . VAL A 1 261 ? -21.188 27.578 12.805 1 98.75 261 VAL A O 1
ATOM 1984 N N . GLN A 1 262 ? -21.828 28.781 11 1 98.75 262 GLN A N 1
ATOM 1985 C CA . GLN A 1 262 ? -20.453 28.938 10.523 1 98.75 262 GLN A CA 1
ATOM 1986 C C . GLN A 1 262 ? -19.594 29.641 11.57 1 98.75 262 GLN A C 1
ATOM 1988 O O . GLN A 1 262 ? -18.453 29.219 11.828 1 98.75 262 GLN A O 1
ATOM 1993 N N . SER A 1 263 ? -20.109 30.719 12.141 1 98.81 263 SER A N 1
ATOM 1994 C CA . SER A 1 263 ? -19.406 31.469 13.172 1 98.81 263 SER A CA 1
ATOM 1995 C C . SER A 1 263 ? -19.125 30.609 14.398 1 98.81 263 SER A C 1
ATOM 1997 O O . SER A 1 263 ? -18.078 30.75 15.023 1 98.81 263 SER A O 1
ATOM 1999 N N . THR A 1 264 ? -20.094 29.766 14.727 1 98.81 264 THR A N 1
ATOM 2000 C CA . THR A 1 264 ? -19.969 28.875 15.875 1 98.81 264 THR A CA 1
ATOM 2001 C C . THR A 1 264 ? -18.891 27.812 15.625 1 98.81 264 THR A C 1
ATOM 2003 O O . THR A 1 264 ? -18.109 27.5 16.516 1 98.81 264 THR A O 1
ATOM 2006 N N . LEU A 1 265 ? -18.859 27.281 14.383 1 98.69 265 LEU A N 1
ATOM 2007 C CA . LEU A 1 265 ? -17.844 26.297 14.023 1 98.69 265 LEU A CA 1
ATOM 2008 C C . LEU A 1 265 ? -16.453 26.906 14.047 1 98.69 265 LEU A C 1
ATOM 2010 O O . LEU A 1 265 ? -15.492 26.266 14.477 1 98.69 265 LEU A O 1
ATOM 2014 N N . LEU A 1 266 ? -16.328 28.125 13.594 1 98.81 266 LEU A N 1
ATOM 2015 C CA . LEU A 1 266 ? -15.055 28.844 13.68 1 98.81 266 LEU A CA 1
ATOM 2016 C C . LEU A 1 266 ? -14.633 29.016 15.133 1 98.81 266 LEU A C 1
ATOM 2018 O O . LEU A 1 266 ? -13.469 28.781 15.477 1 98.81 266 LEU A O 1
ATOM 2022 N N . GLN A 1 267 ? -15.578 29.359 15.953 1 98.81 267 GLN A N 1
ATOM 2023 C CA . GLN A 1 267 ? -15.297 29.531 17.375 1 98.81 267 GLN A CA 1
ATOM 2024 C C . GLN A 1 267 ? -14.914 28.203 18.016 1 98.81 267 GLN A C 1
ATOM 2026 O O . GLN A 1 267 ? -14.102 28.172 18.953 1 98.81 267 GLN A O 1
ATOM 2031 N N . LEU A 1 268 ? -15.516 27.125 17.547 1 98.62 268 LEU A N 1
ATOM 2032 C CA . LEU A 1 268 ? -15.133 25.797 18.031 1 98.62 268 LEU A CA 1
ATOM 2033 C C . LEU A 1 268 ? -13.648 25.547 17.797 1 98.62 268 LEU A C 1
ATOM 2035 O O . LEU A 1 268 ? -12.945 25.094 18.703 1 98.62 268 LEU A O 1
ATOM 2039 N N . THR A 1 269 ? -13.141 25.828 16.609 1 98.31 269 THR A N 1
ATOM 2040 C CA . THR A 1 269 ? -11.727 25.688 16.297 1 98.31 269 THR A CA 1
ATOM 2041 C C . THR A 1 269 ? -10.875 26.562 17.219 1 98.31 269 THR A C 1
ATOM 2043 O O . THR A 1 269 ? -9.867 26.094 17.766 1 98.31 269 THR A O 1
ATOM 2046 N N . VAL A 1 270 ? -11.328 27.781 17.438 1 98.69 270 VAL A N 1
ATOM 2047 C CA . VAL A 1 270 ? -10.617 28.719 18.312 1 98.69 270 VAL A CA 1
ATOM 2048 C C . VAL A 1 270 ? -10.555 28.156 19.734 1 98.69 270 VAL A C 1
ATOM 2050 O O . VAL A 1 270 ? -9.484 28.109 20.328 1 98.69 270 VAL A O 1
ATOM 2053 N N . ARG A 1 271 ? -11.625 27.672 20.203 1 98.56 271 ARG A N 1
ATOM 2054 C CA . ARG A 1 271 ? -11.734 27.219 21.594 1 98.56 271 ARG A CA 1
ATOM 2055 C C . ARG A 1 271 ? -10.922 25.938 21.812 1 98.56 271 ARG A C 1
ATOM 2057 O O . ARG A 1 271 ? -10.312 25.766 22.859 1 98.56 271 ARG A O 1
ATOM 2064 N N . THR A 1 272 ? -10.977 25.047 20.859 1 97.94 272 THR A N 1
ATOM 2065 C CA . THR A 1 272 ? -10.219 23.812 21.031 1 97.94 272 THR A CA 1
ATOM 2066 C C . THR A 1 272 ? -8.719 24.094 21.062 1 97.94 272 THR A C 1
ATOM 2068 O O . THR A 1 272 ? -7.973 23.422 21.781 1 97.94 272 THR A O 1
ATOM 2071 N N . ILE A 1 273 ? -8.281 25.078 20.359 1 98.25 273 ILE A N 1
ATOM 2072 C CA . ILE A 1 273 ? -6.879 25.5 20.375 1 98.25 273 ILE A CA 1
ATOM 2073 C C . ILE A 1 273 ? -6.562 26.172 21.719 1 98.25 273 ILE A C 1
ATOM 2075 O O . ILE A 1 273 ? -5.621 25.781 22.406 1 98.25 273 ILE A O 1
ATOM 2079 N N . THR A 1 274 ? -7.371 27.172 22.094 1 98.25 274 THR A N 1
ATOM 2080 C CA . THR A 1 274 ? -7.09 27.984 23.281 1 98.25 274 THR A CA 1
ATOM 2081 C C . THR A 1 274 ? -7.172 27.141 24.547 1 98.25 274 THR A C 1
ATOM 2083 O O . THR A 1 274 ? -6.352 27.297 25.453 1 98.25 274 THR A O 1
ATOM 2086 N N . ASP A 1 275 ? -8.172 26.266 24.594 1 97.81 275 ASP A N 1
ATOM 2087 C CA . ASP A 1 275 ? -8.297 25.375 25.734 1 97.81 275 ASP A CA 1
ATOM 2088 C C . ASP A 1 275 ? -7.078 24.469 25.859 1 97.81 275 ASP A C 1
ATOM 2090 O O . ASP A 1 275 ? -6.59 24.219 26.969 1 97.81 275 ASP A O 1
ATOM 2094 N N . SER A 1 276 ? -6.605 23.938 24.75 1 97.69 276 SER A N 1
ATOM 2095 C CA . SER A 1 276 ? -5.426 23.078 24.734 1 97.69 276 SER A CA 1
ATOM 2096 C C . SER A 1 276 ? -4.191 23.844 25.219 1 97.69 276 SER A C 1
ATOM 2098 O O . SER A 1 276 ? -3.414 23.328 26.016 1 97.69 276 SER A O 1
ATOM 2100 N N . VAL A 1 277 ? -4.023 25.062 24.719 1 97.75 277 VAL A N 1
ATOM 2101 C CA . VAL A 1 277 ? -2.871 25.891 25.094 1 97.75 277 VAL A CA 1
ATOM 2102 C C . VAL A 1 277 ? -2.908 26.188 26.594 1 97.75 277 VAL A C 1
ATOM 2104 O O . VAL A 1 277 ? -1.91 26.016 27.281 1 97.75 277 VAL A O 1
ATOM 2107 N N . GLU A 1 278 ? -4.02 26.578 27.047 1 97.38 278 GLU A N 1
ATOM 2108 C CA . GLU A 1 278 ? -4.152 26.969 28.453 1 97.38 278 GLU A CA 1
ATOM 2109 C C . GLU A 1 278 ? -3.979 25.766 29.375 1 97.38 278 GLU A C 1
ATOM 2111 O O . GLU A 1 278 ? -3.404 25.891 30.469 1 97.38 278 GLU A O 1
ATOM 2116 N N . THR A 1 279 ? -4.477 24.641 28.984 1 97.06 279 THR A N 1
ATOM 2117 C CA . THR A 1 279 ? -4.453 23.453 29.812 1 97.06 279 THR A CA 1
ATOM 2118 C C . THR A 1 279 ? -3.053 22.859 29.875 1 97.06 279 THR A C 1
ATOM 2120 O O . THR A 1 279 ? -2.559 22.5 30.938 1 97.06 279 THR A O 1
ATOM 2123 N N . TYR A 1 280 ? -2.412 22.781 28.75 1 96.44 280 TYR A N 1
ATOM 2124 C CA . TYR A 1 280 ? -1.2 21.969 28.688 1 96.44 280 TYR A CA 1
ATOM 2125 C C . TYR A 1 280 ? 0.042 22.859 28.625 1 96.44 280 TYR A C 1
ATOM 2127 O O . TYR A 1 280 ? 1.14 22.406 28.969 1 96.44 280 TYR A O 1
ATOM 2135 N N . TYR A 1 281 ? -0.15 24.141 28.172 1 96.69 281 TYR A N 1
ATOM 2136 C CA . TYR A 1 281 ? 1.018 24.984 27.969 1 96.69 281 TYR A CA 1
ATOM 2137 C C . TYR A 1 281 ? 0.748 26.406 28.453 1 96.69 281 TYR A C 1
ATOM 2139 O O . TYR A 1 281 ? 0.969 27.375 27.719 1 96.69 281 TYR A O 1
ATOM 2147 N N . PRO A 1 282 ? 0.398 26.594 29.656 1 96.44 282 PRO A N 1
ATOM 2148 C CA . PRO A 1 282 ? -0.058 27.891 30.125 1 96.44 282 PRO A CA 1
ATOM 2149 C C . PRO A 1 282 ? 1.058 28.938 30.156 1 96.44 282 PRO A C 1
ATOM 2151 O O . PRO A 1 282 ? 0.787 30.141 30.062 1 96.44 282 PRO A O 1
ATOM 2154 N N . ALA A 1 283 ? 2.309 28.562 30.156 1 95.69 283 ALA A N 1
ATOM 2155 C CA . ALA A 1 283 ? 3.412 29.5 30.328 1 95.69 283 ALA A CA 1
ATOM 2156 C C . ALA A 1 283 ? 3.996 29.938 28.984 1 95.69 283 ALA A C 1
ATOM 2158 O O . ALA A 1 283 ? 4.777 30.891 28.922 1 95.69 283 ALA A O 1
ATOM 2159 N N . VAL A 1 284 ? 3.559 29.297 27.938 1 97.12 284 VAL A N 1
ATOM 2160 C CA . VAL A 1 284 ? 4.172 29.578 26.641 1 97.12 284 VAL A CA 1
ATOM 2161 C C . VAL A 1 284 ? 3.652 30.906 26.094 1 97.12 284 VAL A C 1
ATOM 2163 O O . VAL A 1 284 ? 2.455 31.188 26.188 1 97.12 284 VAL A O 1
ATOM 2166 N N . ARG A 1 285 ? 4.59 31.656 25.516 1 96.5 285 ARG A N 1
ATOM 2167 C CA . ARG A 1 285 ? 4.211 33 25.078 1 96.5 285 ARG A CA 1
ATOM 2168 C C . ARG A 1 285 ? 4.328 33.156 23.562 1 96.5 285 ARG A C 1
ATOM 2170 O O . ARG A 1 285 ? 3.742 34.062 22.984 1 96.5 285 ARG A O 1
ATOM 2177 N N . GLU A 1 286 ? 5.062 32.281 22.875 1 97.75 286 GLU A N 1
ATOM 2178 C CA . GLU A 1 286 ? 5.254 32.375 21.422 1 97.75 286 GLU A CA 1
ATOM 2179 C C . GLU A 1 286 ? 4.512 31.266 20.703 1 97.75 286 GLU A C 1
ATOM 2181 O O . GLU A 1 286 ? 4.809 30.094 20.891 1 97.75 286 GLU A O 1
ATOM 2186 N N . LEU A 1 287 ? 3.57 31.641 19.938 1 98.56 287 LEU A N 1
ATOM 2187 C CA . LEU A 1 287 ? 2.783 30.719 19.125 1 98.56 287 LEU A CA 1
ATOM 2188 C C . LEU A 1 287 ? 2.963 31.016 17.641 1 98.56 287 LEU A C 1
ATOM 2190 O O . LEU A 1 287 ? 2.99 32.188 17.234 1 98.56 287 LEU A O 1
ATOM 2194 N N . TYR A 1 288 ? 3.176 30 16.828 1 98.75 288 TYR A N 1
ATOM 2195 C CA . TYR A 1 288 ? 3.307 30.141 15.391 1 98.75 288 TYR A CA 1
ATOM 2196 C C . TYR A 1 288 ? 2.256 29.312 14.664 1 98.75 288 TYR A C 1
ATOM 2198 O O . TYR A 1 288 ? 2.094 28.125 14.945 1 98.75 288 TYR A O 1
ATOM 2206 N N . LEU A 1 289 ? 1.528 29.938 13.766 1 98.62 289 LEU A N 1
ATOM 2207 C CA . LEU A 1 289 ? 0.451 29.281 13.023 1 98.62 289 LEU A CA 1
ATOM 2208 C C . LEU A 1 289 ? 0.92 28.875 11.633 1 98.62 289 LEU A C 1
ATOM 2210 O O . LEU A 1 289 ? 1.688 29.594 10.992 1 98.62 289 LEU A O 1
ATOM 2214 N N . CYS A 1 290 ? 0.462 27.734 11.188 1 97.75 290 CYS A N 1
ATOM 2215 C CA . CYS A 1 290 ? 0.611 27.297 9.805 1 97.75 290 CYS A CA 1
ATOM 2216 C C . CYS A 1 290 ? -0.613 26.516 9.344 1 97.75 290 CYS A C 1
ATOM 2218 O O . CYS A 1 290 ? -1.567 26.344 10.102 1 97.75 290 CYS A O 1
ATOM 2220 N N . GLY A 1 291 ? -0.644 26.172 8.023 1 95.31 291 GLY A N 1
ATOM 2221 C CA . GLY A 1 291 ? -1.821 25.562 7.43 1 95.31 291 GLY A CA 1
ATOM 2222 C C . GLY A 1 291 ? -2.803 26.578 6.863 1 95.31 291 GLY A C 1
ATOM 2223 O O . GLY A 1 291 ? -2.65 27.781 7.074 1 95.31 291 GLY A O 1
ATOM 2224 N N . GLY A 1 292 ? -3.801 26.078 6.25 1 93.31 292 GLY A N 1
ATOM 2225 C CA . GLY A 1 292 ? -4.77 26.938 5.598 1 93.31 292 GLY A CA 1
ATOM 2226 C C . GLY A 1 292 ? -5.484 27.875 6.562 1 93.31 292 GLY A C 1
ATOM 2227 O O . GLY A 1 292 ? -5.844 28.984 6.199 1 93.31 292 GLY A O 1
ATOM 2228 N N . GLY A 1 293 ? -5.691 27.406 7.773 1 95.5 293 GLY A N 1
ATOM 2229 C CA . GLY A 1 293 ? -6.395 28.203 8.773 1 95.5 293 GLY A CA 1
ATOM 2230 C C . GLY A 1 293 ? -5.625 29.438 9.195 1 95.5 293 GLY A C 1
ATOM 2231 O O . GLY A 1 293 ? -6.195 30.359 9.789 1 95.5 293 GLY A O 1
ATOM 2232 N N . ALA A 1 294 ? -4.363 29.406 8.914 1 96.62 294 ALA A N 1
ATOM 2233 C CA . ALA A 1 294 ? -3.543 30.578 9.234 1 96.62 294 ALA A CA 1
ATOM 2234 C C . ALA A 1 294 ? -3.955 31.781 8.398 1 96.62 294 ALA A C 1
ATOM 2236 O O . ALA A 1 294 ? -3.691 32.938 8.773 1 96.62 294 ALA A O 1
ATOM 2237 N N . HIS A 1 295 ? -4.676 31.5 7.316 1 95.25 295 HIS A N 1
ATOM 2238 C CA . HIS A 1 295 ? -5.105 32.562 6.418 1 95.25 295 HIS A CA 1
ATOM 2239 C C . HIS A 1 295 ? -6.52 33.031 6.742 1 95.25 295 HIS A C 1
ATOM 2241 O O . HIS A 1 295 ? -7.051 33.938 6.086 1 95.25 295 HIS A O 1
ATOM 2247 N N . ASN A 1 296 ? -7.145 32.406 7.66 1 97.5 296 ASN A N 1
ATOM 2248 C CA . ASN A 1 296 ? -8.469 32.844 8.094 1 97.5 296 ASN A CA 1
ATOM 2249 C C . ASN A 1 296 ? -8.391 34 9.086 1 97.5 296 ASN A C 1
ATOM 2251 O O . ASN A 1 296 ? -8.312 33.781 10.297 1 97.5 296 ASN A O 1
ATOM 2255 N N . GLY A 1 297 ? -8.547 35.188 8.516 1 98.19 297 GLY A N 1
ATOM 2256 C CA . GLY A 1 297 ? -8.359 36.375 9.32 1 98.19 297 GLY A CA 1
ATOM 2257 C C . GLY A 1 297 ? -9.273 36.438 10.531 1 98.19 297 GLY A C 1
ATOM 2258 O O . GLY A 1 297 ? -8.844 36.844 11.617 1 98.19 297 GLY A O 1
ATOM 2259 N N . THR A 1 298 ? -10.5 36.062 10.398 1 98.56 298 THR A N 1
ATOM 2260 C CA . THR A 1 298 ? -11.445 36.031 11.508 1 98.56 298 THR A CA 1
ATOM 2261 C C . THR A 1 298 ? -11 35.062 12.586 1 98.56 298 THR A C 1
ATOM 2263 O O . THR A 1 298 ? -11.062 35.375 13.781 1 98.56 298 THR A O 1
ATOM 2266 N N . LEU A 1 299 ? -10.562 33.906 12.18 1 98.5 299 LEU A N 1
ATOM 2267 C CA . LEU A 1 299 ? -10.078 32.875 13.102 1 98.5 299 LEU A CA 1
ATOM 2268 C C . LEU A 1 299 ? -8.867 33.375 13.883 1 98.5 299 LEU A C 1
ATOM 2270 O O . LEU A 1 299 ? -8.82 33.25 15.109 1 98.5 299 LEU A O 1
ATOM 2274 N N . VAL A 1 300 ? -7.922 34 13.211 1 98.44 300 VAL A N 1
ATOM 2275 C CA . VAL A 1 300 ? -6.684 34.469 13.812 1 98.44 300 VAL A CA 1
ATOM 2276 C C . VAL A 1 300 ? -6.984 35.594 14.797 1 98.44 300 VAL A C 1
ATOM 2278 O O . VAL A 1 300 ? -6.426 35.625 15.898 1 98.44 300 VAL A O 1
ATOM 2281 N N . THR A 1 301 ? -7.883 36.469 14.391 1 98.38 301 THR A N 1
ATOM 2282 C CA . THR A 1 301 ? -8.273 37.562 15.258 1 98.38 301 THR A CA 1
ATOM 2283 C C . THR A 1 301 ? -8.883 37.031 16.562 1 98.38 301 THR A C 1
ATOM 2285 O O . THR A 1 301 ? -8.523 37.5 17.641 1 98.38 301 THR A O 1
ATOM 2288 N N . ARG A 1 302 ? -9.734 36.094 16.469 1 98.44 302 ARG A N 1
ATOM 2289 C CA . ARG A 1 302 ? -10.375 35.531 17.656 1 98.44 302 ARG A CA 1
ATOM 2290 C C . ARG A 1 302 ? -9.359 34.781 18.516 1 98.44 302 ARG A C 1
ATOM 2292 O O . ARG A 1 302 ? -9.453 34.812 19.75 1 98.44 302 ARG A O 1
ATOM 2299 N N . LEU A 1 303 ? -8.438 34.125 17.875 1 98.31 303 LEU A N 1
ATOM 2300 C CA . LEU A 1 303 ? -7.379 33.438 18.625 1 98.31 303 LEU A CA 1
ATOM 2301 C C . LEU A 1 303 ? -6.566 34.438 19.438 1 98.31 303 LEU A C 1
ATOM 2303 O O . LEU A 1 303 ? -6.285 34.219 20.609 1 98.31 303 LEU A O 1
ATOM 2307 N N . GLN A 1 304 ? -6.223 35.562 18.812 1 97.88 304 GLN A N 1
ATOM 2308 C CA . GLN A 1 304 ? -5.445 36.594 19.469 1 97.88 304 GLN A CA 1
ATOM 2309 C C . GLN A 1 304 ? -6.215 37.188 20.641 1 97.88 304 GLN A C 1
ATOM 2311 O O . GLN A 1 304 ? -5.629 37.5 21.688 1 97.88 304 GLN A O 1
ATOM 2316 N N . GLN A 1 305 ? -7.453 37.344 20.453 1 97.94 305 GLN A N 1
ATOM 2317 C CA . GLN A 1 305 ? -8.297 37.906 21.5 1 97.94 305 GLN A CA 1
ATOM 2318 C C . GLN A 1 305 ? -8.398 36.969 22.688 1 97.94 305 GLN A C 1
ATOM 2320 O O . GLN A 1 305 ? -8.453 37.406 23.844 1 97.94 305 GLN A O 1
ATOM 2325 N N . GLN A 1 306 ? -8.414 35.719 22.406 1 97.62 306 GLN A N 1
ATOM 2326 C CA . GLN A 1 306 ? -8.641 34.75 23.469 1 97.62 306 GLN A CA 1
ATOM 2327 C C . GLN A 1 306 ? -7.328 34.344 24.125 1 97.62 306 GLN A C 1
ATOM 2329 O O . GLN A 1 306 ? -7.332 33.688 25.172 1 97.62 306 GLN A O 1
ATOM 2334 N N . LEU A 1 307 ? -6.25 34.656 23.531 1 97.25 307 LEU A N 1
ATOM 2335 C CA . LEU A 1 307 ? -4.934 34.375 24.109 1 97.25 307 LEU A CA 1
ATOM 2336 C C . LEU A 1 307 ? -4.152 35.656 24.328 1 97.25 307 LEU A C 1
ATOM 2338 O O . LEU A 1 307 ? -3.055 35.812 23.797 1 97.25 307 LEU A O 1
ATOM 2342 N N . PRO A 1 308 ? -4.715 36.438 25.234 1 94.38 308 PRO A N 1
ATOM 2343 C CA . PRO A 1 308 ? -4.027 37.719 25.453 1 94.38 308 PRO A CA 1
ATOM 2344 C C . PRO A 1 308 ? -2.631 37.531 26.047 1 94.38 308 PRO A C 1
ATOM 2346 O O . PRO A 1 308 ? -2.418 36.656 26.875 1 94.38 308 PRO A O 1
ATOM 2349 N N . GLY A 1 309 ? -1.676 38.344 25.641 1 94.38 309 GLY A N 1
ATOM 2350 C CA . GLY A 1 309 ? -0.321 38.312 26.172 1 94.38 309 GLY A CA 1
ATOM 2351 C C . GLY A 1 309 ? 0.586 37.344 25.422 1 94.38 309 GLY A C 1
ATOM 2352 O O . GLY A 1 309 ? 1.785 37.281 25.688 1 94.38 309 GLY A O 1
ATOM 2353 N N . ARG A 1 310 ? 0.001 36.594 24.547 1 96.38 310 ARG A N 1
ATOM 2354 C CA . ARG A 1 310 ? 0.79 35.719 23.719 1 96.38 310 ARG A CA 1
ATOM 2355 C C . ARG A 1 310 ? 1.065 36.312 22.359 1 96.38 310 ARG A C 1
ATOM 2357 O O . ARG A 1 310 ? 0.229 37.031 21.812 1 96.38 310 ARG A O 1
ATOM 2364 N N . ARG A 1 311 ? 2.217 36.094 21.859 1 97.5 311 ARG A N 1
ATOM 2365 C CA . ARG A 1 311 ? 2.572 36.531 20.516 1 97.5 311 ARG A CA 1
ATOM 2366 C C . ARG A 1 311 ? 2.221 35.438 19.5 1 97.5 311 ARG A C 1
ATOM 2368 O O . ARG A 1 311 ? 2.742 34.312 19.562 1 97.5 311 ARG A O 1
ATOM 2375 N N . ILE A 1 312 ? 1.333 35.781 18.594 1 98.06 312 ILE A N 1
ATOM 2376 C CA . ILE A 1 312 ? 0.902 34.812 17.562 1 98.06 312 ILE A CA 1
ATOM 2377 C C . ILE A 1 312 ? 1.424 35.281 16.203 1 98.06 312 ILE A C 1
ATOM 2379 O O . ILE A 1 312 ? 1.088 36.375 15.727 1 98.06 312 ILE A O 1
ATOM 2383 N N . ASN A 1 313 ? 2.316 34.594 15.586 1 98.06 313 ASN A N 1
ATOM 2384 C CA . ASN A 1 313 ? 2.879 34.844 14.266 1 98.06 313 ASN A CA 1
ATOM 2385 C C . ASN A 1 313 ? 2.695 33.656 13.336 1 98.06 313 ASN A C 1
ATOM 2387 O O . ASN A 1 313 ? 2.279 32.562 13.773 1 98.06 313 ASN A O 1
ATOM 2391 N N . LEU A 1 314 ? 2.898 33.812 12.055 1 98.06 314 LEU A N 1
ATOM 2392 C CA . LEU A 1 314 ? 2.949 32.719 11.086 1 98.06 314 LEU A CA 1
ATOM 2393 C C . LEU A 1 314 ? 4.328 32.094 11.07 1 98.06 314 LEU A C 1
ATOM 2395 O O . LEU A 1 314 ? 5.32 32.719 11.438 1 98.06 314 LEU A O 1
ATOM 2399 N N . THR A 1 315 ? 4.391 30.859 10.648 1 98 315 THR A N 1
ATOM 2400 C CA . THR A 1 315 ? 5.672 30.172 10.555 1 98 315 THR A CA 1
ATOM 2401 C C . THR A 1 315 ? 6.578 30.859 9.531 1 98 315 THR A C 1
ATOM 2403 O O . THR A 1 315 ? 7.781 30.578 9.484 1 98 315 THR A O 1
ATOM 2406 N N . ASP A 1 316 ? 6.027 31.766 8.734 1 96.88 316 ASP A N 1
ATOM 2407 C CA . ASP A 1 316 ? 6.824 32.625 7.855 1 96.88 316 ASP A CA 1
ATOM 2408 C C . ASP A 1 316 ? 7.977 33.25 8.617 1 96.88 316 ASP A C 1
ATOM 2410 O O . ASP A 1 316 ? 9.078 33.375 8.086 1 96.88 316 ASP A O 1
ATOM 2414 N N . ALA A 1 317 ? 7.703 33.625 9.797 1 97 317 ALA A N 1
ATOM 2415 C CA . ALA A 1 317 ? 8.672 34.312 10.641 1 97 317 ALA A CA 1
ATOM 2416 C C . ALA A 1 317 ? 9.82 33.375 11.031 1 97 317 ALA A C 1
ATOM 2418 O O . ALA A 1 317 ? 10.883 33.844 11.453 1 97 317 ALA A O 1
ATOM 2419 N N . LEU A 1 318 ? 9.586 32.094 10.867 1 95.88 318 LEU A N 1
ATOM 2420 C CA . LEU A 1 318 ? 10.594 31.109 11.242 1 95.88 318 LEU A CA 1
ATOM 2421 C C . LEU A 1 318 ? 11.305 30.562 10 1 95.88 318 LEU A C 1
ATOM 2423 O O . LEU A 1 318 ? 12.117 29.641 10.109 1 95.88 318 LEU A O 1
ATOM 2427 N N . GLY A 1 319 ? 10.875 31.062 8.828 1 94.5 319 GLY A N 1
ATOM 2428 C CA . GLY A 1 319 ? 11.641 30.719 7.641 1 94.5 319 GLY A CA 1
ATOM 2429 C C . GLY A 1 319 ? 10.898 29.781 6.699 1 94.5 319 GLY A C 1
ATOM 2430 O O . GLY A 1 319 ? 11.352 29.531 5.582 1 94.5 319 GLY A O 1
ATOM 2431 N N . ILE A 1 320 ? 9.742 29.25 7.152 1 96.38 320 ILE A N 1
ATOM 2432 C CA . ILE A 1 320 ? 8.922 28.422 6.266 1 96.38 320 ILE A CA 1
ATOM 2433 C C . ILE A 1 320 ? 7.508 29.016 6.191 1 96.38 320 ILE A C 1
ATOM 2435 O O . ILE A 1 320 ? 6.816 29.109 7.211 1 96.38 320 ILE A O 1
ATOM 2439 N N . GLU A 1 321 ? 7.117 29.297 4.988 1 96.69 321 GLU A N 1
ATOM 2440 C CA . GLU A 1 321 ? 5.789 29.875 4.793 1 96.69 321 GLU A CA 1
ATOM 2441 C C . GLU A 1 321 ? 4.699 28.922 5.266 1 96.69 321 GLU A C 1
ATOM 2443 O O . GLU A 1 321 ? 4.801 27.703 5.066 1 96.69 321 GLU A O 1
ATOM 2448 N N . ALA A 1 322 ? 3.623 29.438 5.789 1 96.62 322 ALA A N 1
ATOM 2449 C CA . ALA A 1 322 ? 2.557 28.719 6.48 1 96.62 322 ALA A CA 1
ATOM 2450 C C . ALA A 1 322 ? 1.933 27.656 5.574 1 96.62 322 ALA A C 1
ATOM 2452 O O . ALA A 1 322 ? 1.517 26.594 6.047 1 96.62 322 ALA A O 1
ATOM 2453 N N . ASP A 1 323 ? 1.988 27.875 4.305 1 95.06 323 ASP A N 1
ATOM 2454 C CA . ASP A 1 323 ? 1.285 27 3.369 1 95.06 323 ASP A CA 1
ATOM 2455 C C . ASP A 1 323 ? 2.092 25.734 3.086 1 95.06 323 ASP A C 1
ATOM 2457 O O . ASP A 1 323 ? 1.543 24.734 2.625 1 95.06 323 ASP A O 1
ATOM 2461 N N . TRP A 1 324 ? 3.361 25.766 3.422 1 97.25 324 TRP A N 1
ATOM 2462 C CA . TRP A 1 324 ? 4.223 24.734 2.83 1 97.25 324 TRP A CA 1
ATOM 2463 C C . TRP A 1 324 ? 4.848 23.859 3.908 1 97.25 324 TRP A C 1
ATOM 2465 O O . TRP A 1 324 ? 5.582 22.922 3.6 1 97.25 324 TRP A O 1
ATOM 2475 N N . VAL A 1 325 ? 4.531 24.125 5.164 1 97.5 325 VAL A N 1
ATOM 2476 C CA . VAL A 1 325 ? 5.168 23.438 6.285 1 97.5 325 VAL A CA 1
ATOM 2477 C C . VAL A 1 325 ? 4.941 21.922 6.168 1 97.5 325 VAL A C 1
ATOM 2479 O O . VAL A 1 325 ? 5.879 21.141 6.301 1 97.5 325 VAL A O 1
ATOM 2482 N N . GLU A 1 326 ? 3.771 21.516 5.852 1 96.81 326 GLU A N 1
ATOM 2483 C CA . GLU A 1 326 ? 3.477 20.094 5.816 1 96.81 326 GLU A CA 1
ATOM 2484 C C . GLU A 1 326 ? 4.184 19.406 4.648 1 96.81 326 GLU A C 1
ATOM 2486 O O . GLU A 1 326 ? 4.727 18.312 4.797 1 96.81 326 GLU A O 1
ATOM 2491 N N . ALA A 1 327 ? 4.148 20.062 3.49 1 98.06 327 ALA A N 1
ATOM 2492 C CA . ALA A 1 327 ? 4.871 19.484 2.355 1 98.06 327 ALA A CA 1
ATOM 2493 C C . ALA A 1 327 ? 6.359 19.344 2.666 1 98.06 327 ALA A C 1
ATOM 2495 O O . ALA A 1 327 ? 6.988 18.359 2.307 1 98.06 327 ALA A O 1
ATOM 2496 N N . CYS A 1 328 ? 6.883 20.375 3.346 1 98.31 328 CYS A N 1
ATOM 2497 C CA . CYS A 1 328 ? 8.281 20.312 3.766 1 98.31 328 CYS A CA 1
ATOM 2498 C C . CYS A 1 328 ? 8.508 19.141 4.723 1 98.31 328 CYS A C 1
ATOM 2500 O O . CYS A 1 328 ? 9.547 18.484 4.66 1 98.31 328 CYS A O 1
ATOM 2502 N N . ALA A 1 329 ? 7.566 18.938 5.598 1 98.06 329 ALA A N 1
ATOM 2503 C CA . ALA A 1 329 ? 7.672 17.844 6.555 1 98.06 329 ALA A CA 1
ATOM 2504 C C . ALA A 1 329 ? 7.781 16.5 5.844 1 98.06 329 ALA A C 1
ATOM 2506 O O . ALA A 1 329 ? 8.555 15.625 6.254 1 98.06 329 ALA A O 1
ATOM 2507 N N . PHE A 1 330 ? 7.086 16.312 4.773 1 98.5 330 PHE A N 1
ATOM 2508 C CA . PHE A 1 330 ? 7.082 15.023 4.098 1 98.5 330 PHE A CA 1
ATOM 2509 C C . PHE A 1 330 ? 8.336 14.859 3.248 1 98.5 330 PHE A C 1
ATOM 2511 O O . PHE A 1 330 ? 8.781 13.734 3.008 1 98.5 330 PHE A O 1
ATOM 2518 N N . ALA A 1 331 ? 8.938 15.984 2.775 1 98.62 331 ALA A N 1
ATOM 2519 C CA . ALA A 1 331 ? 10.289 15.891 2.227 1 98.62 331 ALA A CA 1
ATOM 2520 C C . ALA A 1 331 ? 11.281 15.414 3.285 1 98.62 331 ALA A C 1
ATOM 2522 O O . ALA A 1 331 ? 12.117 14.555 3.014 1 98.62 331 ALA A O 1
ATOM 2523 N N . TRP A 1 332 ? 11.133 15.969 4.449 1 98.19 332 TRP A N 1
ATOM 2524 C CA . TRP A 1 332 ? 12.016 15.609 5.555 1 98.19 332 TRP A CA 1
ATOM 2525 C C . TRP A 1 332 ? 11.828 14.148 5.949 1 98.19 332 TRP A C 1
ATOM 2527 O O . TRP A 1 332 ? 12.805 13.438 6.203 1 98.19 332 TRP A O 1
ATOM 2537 N N . LEU A 1 333 ? 10.625 13.688 6.016 1 98.56 333 LEU A N 1
ATOM 2538 C CA . LEU A 1 333 ? 10.344 12.297 6.355 1 98.56 333 LEU A CA 1
ATOM 2539 C C . LEU A 1 333 ? 10.945 11.352 5.324 1 98.56 333 LEU A C 1
ATOM 2541 O O . LEU A 1 333 ? 11.414 10.266 5.672 1 98.56 333 LEU A O 1
ATOM 2545 N N . ALA A 1 334 ? 10.867 11.75 4.043 1 98.69 334 ALA A N 1
ATOM 2546 C CA . ALA A 1 334 ? 11.531 10.945 3.018 1 98.69 334 ALA A CA 1
ATOM 2547 C C . ALA A 1 334 ? 13.031 10.859 3.277 1 98.69 334 ALA A C 1
ATOM 2549 O O . ALA A 1 334 ? 13.625 9.781 3.15 1 98.69 334 ALA A O 1
ATOM 2550 N N . ARG A 1 335 ? 13.664 11.945 3.637 1 97.94 335 ARG A N 1
ATOM 2551 C CA . ARG A 1 335 ? 15.086 11.953 3.965 1 97.94 335 ARG A CA 1
ATOM 2552 C C . ARG A 1 335 ? 15.383 11.008 5.125 1 97.94 335 ARG A C 1
ATOM 2554 O O . ARG A 1 335 ? 16.344 10.227 5.066 1 97.94 335 ARG A O 1
ATOM 2561 N N . GLN A 1 336 ? 14.531 11.109 6.199 1 97.81 336 GLN A N 1
ATOM 2562 C CA . GLN A 1 336 ? 14.688 10.227 7.344 1 97.81 336 GLN A CA 1
ATOM 2563 C C . GLN A 1 336 ? 14.633 8.758 6.918 1 97.81 336 GLN A C 1
ATOM 2565 O O . GLN A 1 336 ? 15.422 7.938 7.391 1 97.81 336 GLN A O 1
ATOM 2570 N N . SER A 1 337 ? 13.695 8.453 6.035 1 98.38 337 SER A N 1
ATOM 2571 C CA . SER A 1 337 ? 13.539 7.082 5.555 1 98.38 337 SER A CA 1
ATOM 2572 C C . SER A 1 337 ? 14.789 6.609 4.816 1 98.38 337 SER A C 1
ATOM 2574 O O . SER A 1 337 ? 15.312 5.527 5.098 1 98.38 337 SER A O 1
ATOM 2576 N N . ILE A 1 338 ? 15.258 7.422 3.877 1 97.81 338 ILE A N 1
ATOM 2577 C CA . ILE A 1 338 ? 16.406 7.09 3.047 1 97.81 338 ILE A CA 1
ATOM 2578 C C . ILE A 1 338 ? 17.641 6.926 3.922 1 97.81 338 ILE A C 1
ATOM 2580 O O . ILE A 1 338 ? 18.469 6.039 3.688 1 97.81 338 ILE A O 1
ATOM 2584 N N . GLU A 1 339 ? 17.719 7.695 4.973 1 96.81 339 GLU A N 1
ATOM 2585 C CA . GLU A 1 339 ? 18.891 7.68 5.852 1 96.81 339 GLU A CA 1
ATOM 2586 C C . GLU A 1 339 ? 18.703 6.684 6.992 1 96.81 339 GLU A C 1
ATOM 2588 O O . GLU A 1 339 ? 19.562 6.57 7.867 1 96.81 339 GLU A O 1
ATOM 2593 N N . ARG A 1 340 ? 17.594 5.996 7.051 1 97.06 340 ARG A N 1
ATOM 2594 C CA . ARG A 1 340 ? 17.266 5.023 8.094 1 97.06 340 ARG A CA 1
ATOM 2595 C C . ARG A 1 340 ? 17.281 5.676 9.469 1 97.06 340 ARG A C 1
ATOM 2597 O O . ARG A 1 340 ? 17.812 5.109 10.43 1 97.06 340 ARG A O 1
ATOM 2604 N N . ALA A 1 341 ? 16.766 6.887 9.5 1 97.75 341 ALA A N 1
ATOM 2605 C CA . ALA A 1 341 ? 16.625 7.648 10.734 1 97.75 341 ALA A CA 1
ATOM 2606 C C . ALA A 1 341 ? 15.164 7.711 11.172 1 97.75 341 ALA A C 1
ATOM 2608 O O . ALA A 1 341 ? 14.258 7.531 10.359 1 97.75 341 ALA A O 1
ATOM 2609 N N . PRO A 1 342 ? 14.891 7.938 12.477 1 97.62 342 PRO A N 1
ATOM 2610 C CA . PRO A 1 342 ? 13.508 8.008 12.961 1 97.62 342 PRO A CA 1
ATOM 2611 C C . PRO A 1 342 ? 12.719 9.156 12.336 1 97.62 342 PRO A C 1
ATOM 2613 O O . PRO A 1 342 ? 13.266 10.25 12.141 1 97.62 342 PRO A O 1
ATOM 2616 N N . GLY A 1 343 ? 11.461 8.852 12.039 1 97.75 343 GLY A N 1
ATOM 2617 C CA . GLY A 1 343 ? 10.562 9.875 11.523 1 97.75 343 GLY A CA 1
ATOM 2618 C C . GLY A 1 343 ? 9.43 10.211 12.477 1 97.75 343 GLY A C 1
ATOM 2619 O O . GLY A 1 343 ? 8.781 11.25 12.336 1 97.75 343 GLY A O 1
ATOM 2620 N N . ASN A 1 344 ? 9.211 9.375 13.484 1 97.19 344 ASN A N 1
ATOM 2621 C CA . ASN A 1 344 ? 8.117 9.609 14.422 1 97.19 344 ASN A CA 1
ATOM 2622 C C . ASN A 1 344 ? 8.625 10.141 15.758 1 97.19 344 ASN A C 1
ATOM 2624 O O . ASN A 1 344 ? 9.828 10.148 16.016 1 97.19 344 ASN A O 1
ATOM 2628 N N . LEU A 1 345 ? 7.711 10.703 16.5 1 96.69 345 LEU A N 1
ATOM 2629 C CA . LEU A 1 345 ? 7.91 11.086 17.891 1 96.69 345 LEU A CA 1
ATOM 2630 C C . LEU A 1 345 ? 6.977 10.289 18.812 1 96.69 345 LEU A C 1
ATOM 2632 O O . LEU A 1 345 ? 5.797 10.625 18.938 1 96.69 345 LEU A O 1
ATOM 2636 N N . PRO A 1 346 ? 7.508 9.32 19.5 1 96 346 PRO A N 1
ATOM 2637 C CA . PRO A 1 346 ? 6.676 8.453 20.344 1 96 346 PRO A CA 1
ATOM 2638 C C . PRO A 1 346 ? 5.832 9.234 21.344 1 96 346 PRO A C 1
ATOM 2640 O O . PRO A 1 346 ? 4.684 8.867 21.594 1 96 346 PRO A O 1
ATOM 2643 N N . ALA A 1 347 ? 6.309 10.305 21.812 1 94.69 347 ALA A N 1
ATOM 2644 C CA . ALA A 1 347 ? 5.594 11.125 22.797 1 94.69 347 ALA A CA 1
ATOM 2645 C C . ALA A 1 347 ? 4.34 11.734 22.172 1 94.69 347 ALA A C 1
ATOM 2647 O O . ALA A 1 347 ? 3.424 12.141 22.891 1 94.69 347 ALA A O 1
ATOM 2648 N N . VAL A 1 348 ? 4.289 11.812 20.906 1 95.5 348 VAL A N 1
ATOM 2649 C CA . VAL A 1 348 ? 3.178 12.445 20.203 1 95.5 348 VAL A CA 1
ATOM 2650 C C . VAL A 1 348 ? 2.188 11.383 19.734 1 95.5 348 VAL A C 1
ATOM 2652 O O . VAL A 1 348 ? 0.981 11.508 19.953 1 95.5 348 VAL A O 1
ATOM 2655 N N . THR A 1 349 ? 2.711 10.328 19.125 1 95.69 349 THR A N 1
ATOM 2656 C CA . THR A 1 349 ? 1.833 9.367 18.469 1 95.69 349 THR A CA 1
ATOM 2657 C C . THR A 1 349 ? 1.442 8.25 19.438 1 95.69 349 THR A C 1
ATOM 2659 O O . THR A 1 349 ? 0.458 7.539 19.203 1 95.69 349 THR A O 1
ATOM 2662 N N . GLY A 1 350 ? 2.318 8.023 20.484 1 95.62 350 GLY A N 1
ATOM 2663 C CA . GLY A 1 350 ? 2.078 6.941 21.422 1 95.62 350 GLY A CA 1
ATOM 2664 C C . GLY A 1 350 ? 2.771 5.648 21.031 1 95.62 350 GLY A C 1
ATOM 2665 O O . GLY A 1 350 ? 2.613 4.625 21.703 1 95.62 350 GLY A O 1
ATOM 2666 N N . ALA A 1 351 ? 3.604 5.652 20.031 1 96.88 351 ALA A N 1
ATOM 2667 C CA . ALA A 1 351 ? 4.316 4.449 19.609 1 96.88 351 ALA A CA 1
ATOM 2668 C C . ALA A 1 351 ? 5.277 3.977 20.703 1 96.88 351 ALA A C 1
ATOM 2670 O O . ALA A 1 351 ? 5.723 4.77 21.531 1 96.88 351 ALA A O 1
ATOM 2671 N N . THR A 1 352 ? 5.617 2.686 20.828 1 96.44 352 THR A N 1
ATOM 2672 C CA . THR A 1 352 ? 6.5 2.1 21.828 1 96.44 352 THR A CA 1
ATOM 2673 C C . THR A 1 352 ? 7.941 2.551 21.609 1 96.44 352 THR A C 1
ATOM 2675 O O . THR A 1 352 ? 8.797 2.375 22.484 1 96.44 352 THR A O 1
ATOM 2678 N N . GLY A 1 353 ? 8.281 3.297 20.625 1 97 353 GLY A N 1
ATOM 2679 C CA . GLY A 1 353 ? 9.625 3.781 20.328 1 97 353 GLY A CA 1
ATOM 2680 C C . GLY A 1 353 ? 9.727 4.465 18.969 1 97 353 GLY A C 1
ATOM 2681 O O . GLY A 1 353 ? 8.75 4.504 18.219 1 97 353 GLY A O 1
ATOM 2682 N N . SER A 1 354 ? 10.969 5.012 18.75 1 97.81 354 SER A N 1
ATOM 2683 C CA . SER A 1 354 ? 11.227 5.652 17.469 1 97.81 354 SER A CA 1
ATOM 2684 C C . SER A 1 354 ? 11.297 4.629 16.344 1 97.81 354 SER A C 1
ATOM 2686 O O . SER A 1 354 ? 11.742 3.496 16.547 1 97.81 354 SER A O 1
ATOM 2688 N N . ARG A 1 355 ? 10.836 5.012 15.18 1 98.44 355 ARG A N 1
ATOM 2689 C CA . ARG A 1 355 ? 10.836 4.133 14.016 1 98.44 355 ARG A CA 1
ATOM 2690 C C . ARG A 1 355 ? 11.242 4.891 12.75 1 98.44 355 ARG A C 1
ATOM 2692 O O . ARG A 1 355 ? 10.953 6.082 12.617 1 98.44 355 ARG A O 1
ATOM 2699 N N . THR A 1 356 ? 12 4.211 11.828 1 98.5 356 THR A N 1
ATOM 2700 C CA . THR A 1 356 ? 12.078 4.645 10.438 1 98.5 356 THR A CA 1
ATOM 2701 C C . THR A 1 356 ? 10.742 4.438 9.727 1 98.5 356 THR A C 1
ATOM 2703 O O . THR A 1 356 ? 10.227 3.322 9.688 1 98.5 356 THR A O 1
ATOM 2706 N N . LEU A 1 357 ? 10.195 5.512 9.227 1 98.62 357 LEU A N 1
ATOM 2707 C CA . LEU A 1 357 ? 8.867 5.449 8.617 1 98.62 357 LEU A CA 1
ATOM 2708 C C . LEU A 1 357 ? 8.969 5.355 7.102 1 98.62 357 LEU A C 1
ATOM 2710 O O . LEU A 1 357 ? 9.992 5.719 6.52 1 98.62 357 LEU A O 1
ATOM 2714 N N . GLY A 1 358 ? 7.898 4.754 6.488 1 98.62 358 GLY A N 1
ATOM 2715 C CA . GLY A 1 358 ? 7.73 4.859 5.047 1 98.62 358 GLY A CA 1
ATOM 2716 C C . GLY A 1 358 ? 8.07 3.578 4.309 1 98.62 358 GLY A C 1
ATOM 2717 O O . GLY A 1 358 ? 8.727 2.693 4.859 1 98.62 358 GLY A O 1
ATOM 2718 N N . ALA A 1 359 ? 7.539 3.432 3.158 1 98.81 359 ALA A N 1
ATOM 2719 C CA . ALA A 1 359 ? 7.863 2.418 2.156 1 98.81 359 ALA A CA 1
ATOM 2720 C C . ALA A 1 359 ? 8.633 3.027 0.99 1 98.81 359 ALA A C 1
ATOM 2722 O O . ALA A 1 359 ? 8.203 4.027 0.41 1 98.81 359 ALA A O 1
ATOM 2723 N N . ILE A 1 360 ? 9.766 2.455 0.643 1 98.88 360 ILE A N 1
ATOM 2724 C CA . ILE A 1 360 ? 10.641 3.004 -0.386 1 98.88 360 ILE A CA 1
ATOM 2725 C C . ILE A 1 360 ? 10.391 2.289 -1.712 1 98.88 360 ILE A C 1
ATOM 2727 O O . ILE A 1 360 ? 10.531 1.068 -1.804 1 98.88 360 ILE A O 1
ATOM 2731 N N . TYR A 1 361 ? 9.945 2.998 -2.693 1 98.81 361 TYR A N 1
ATOM 2732 C CA . TYR A 1 361 ? 9.859 2.533 -4.074 1 98.81 361 TYR A CA 1
ATOM 2733 C C . TYR A 1 361 ? 11.062 3.008 -4.883 1 98.81 361 TYR A C 1
ATOM 2735 O O . TYR A 1 361 ? 11.156 4.188 -5.223 1 98.81 361 TYR A O 1
ATOM 2743 N N . PRO A 1 362 ? 11.93 2.102 -5.23 1 97.62 362 PRO A N 1
ATOM 2744 C CA . PRO A 1 362 ? 13.117 2.529 -5.977 1 97.62 362 PRO A CA 1
ATOM 2745 C C . PRO A 1 362 ? 12.781 3.059 -7.367 1 97.62 362 PRO A C 1
ATOM 2747 O O . PRO A 1 362 ? 11.758 2.684 -7.945 1 97.62 362 PRO A O 1
ATOM 2750 N N . ALA A 1 363 ? 13.68 3.906 -7.906 1 95.19 363 ALA A N 1
ATOM 2751 C CA . ALA A 1 363 ? 13.523 4.43 -9.258 1 95.19 363 ALA A CA 1
ATOM 2752 C C . ALA A 1 363 ? 13.68 3.326 -10.297 1 95.19 363 ALA A C 1
ATOM 2754 O O . ALA A 1 363 ? 14.383 2.342 -10.07 1 95.19 363 ALA A O 1
ATOM 2755 N N . MET B 1 1 ? 24.062 -14.992 2.195 1 92.75 1 MET B N 1
ATOM 2756 C CA . MET B 1 1 ? 23.016 -13.961 2.246 1 92.75 1 MET B CA 1
ATOM 2757 C C . MET B 1 1 ? 21.641 -14.594 2.357 1 92.75 1 MET B C 1
ATOM 2759 O O . MET B 1 1 ? 21.188 -15.266 1.431 1 92.75 1 MET B O 1
ATOM 2763 N N . TYR B 1 2 ? 20.969 -14.484 3.518 1 97.81 2 TYR B N 1
ATOM 2764 C CA . TYR B 1 2 ? 19.734 -15.195 3.799 1 97.81 2 TYR B CA 1
ATOM 2765 C C . TYR B 1 2 ? 18.516 -14.328 3.504 1 97.81 2 TYR B C 1
ATOM 2767 O O . TYR B 1 2 ? 18.5 -13.141 3.84 1 97.81 2 TYR B O 1
ATOM 2775 N N . TYR B 1 3 ? 17.594 -14.906 2.834 1 98.62 3 TYR B N 1
ATOM 2776 C CA . TYR B 1 3 ? 16.312 -14.281 2.553 1 98.62 3 TYR B CA 1
ATOM 2777 C C . TYR B 1 3 ? 15.164 -15.203 2.936 1 98.62 3 TYR B C 1
ATOM 2779 O O . TYR B 1 3 ? 15.312 -16.438 2.93 1 98.62 3 TYR B O 1
ATOM 2787 N N . VAL B 1 4 ? 14.133 -14.648 3.312 1 98.88 4 VAL B N 1
ATOM 2788 C CA . VAL B 1 4 ? 12.875 -15.375 3.49 1 98.88 4 VAL B CA 1
ATOM 2789 C C . VAL B 1 4 ? 11.914 -15.023 2.363 1 98.88 4 VAL B C 1
ATOM 2791 O O . VAL B 1 4 ? 11.82 -13.859 1.954 1 98.88 4 VAL B O 1
ATOM 2794 N N . GLY B 1 5 ? 11.289 -16 1.745 1 98.81 5 GLY B N 1
ATOM 2795 C CA . GLY B 1 5 ? 10.219 -15.812 0.783 1 98.81 5 GLY B CA 1
ATOM 2796 C C . GLY B 1 5 ? 8.875 -16.312 1.283 1 98.81 5 GLY B C 1
ATOM 2797 O O . GLY B 1 5 ? 8.789 -17.391 1.868 1 98.81 5 GLY B O 1
ATOM 2798 N N . ILE B 1 6 ? 7.867 -15.484 1.117 1 98.81 6 ILE B N 1
ATOM 2799 C CA . ILE B 1 6 ? 6.527 -15.836 1.576 1 98.81 6 ILE B CA 1
ATOM 2800 C C . ILE B 1 6 ? 5.535 -15.695 0.426 1 98.81 6 ILE B C 1
ATOM 2802 O O . ILE B 1 6 ? 5.48 -14.656 -0.232 1 98.81 6 ILE B O 1
ATOM 2806 N N . MET B 1 7 ? 4.727 -16.734 0.227 1 96.62 7 MET B N 1
ATOM 2807 C CA . MET B 1 7 ? 3.727 -16.766 -0.837 1 96.62 7 MET B CA 1
ATOM 2808 C C . MET B 1 7 ? 2.393 -17.281 -0.318 1 96.62 7 MET B C 1
ATOM 2810 O O . MET B 1 7 ? 2.344 -18.312 0.362 1 96.62 7 MET B O 1
ATOM 2814 N N . SER B 1 8 ? 1.408 -16.469 -0.477 1 92.81 8 SER B N 1
ATOM 2815 C CA . SER B 1 8 ? 0.029 -16.938 -0.359 1 92.81 8 SER B CA 1
ATOM 2816 C C . SER B 1 8 ? -0.698 -16.844 -1.697 1 92.81 8 SER B C 1
ATOM 2818 O O . SER B 1 8 ? -1.038 -15.758 -2.156 1 92.81 8 SER B O 1
ATOM 2820 N N . GLY B 1 9 ? -0.965 -17.938 -2.281 1 83.5 9 GLY B N 1
ATOM 2821 C CA . GLY B 1 9 ? -1.408 -18 -3.664 1 83.5 9 GLY B CA 1
ATOM 2822 C C . GLY B 1 9 ? -2.912 -17.891 -3.814 1 83.5 9 GLY B C 1
ATOM 2823 O O . GLY B 1 9 ? -3.639 -17.812 -2.82 1 83.5 9 GLY B O 1
ATOM 2824 N N . THR B 1 10 ? -3.369 -17.891 -5.043 1 77.31 10 THR B N 1
ATOM 2825 C CA . THR B 1 10 ? -4.758 -17.688 -5.438 1 77.31 10 THR B CA 1
ATOM 2826 C C . THR B 1 10 ? -5.613 -18.891 -5.07 1 77.31 10 THR B C 1
ATOM 2828 O O . THR B 1 10 ? -6.844 -18.812 -5.074 1 77.31 10 THR B O 1
ATOM 2831 N N . SER B 1 11 ? -4.984 -19.969 -4.711 1 77.19 11 SER B N 1
ATOM 2832 C CA . SER B 1 11 ? -5.719 -21.156 -4.27 1 77.19 11 SER B CA 1
ATOM 2833 C C . SER B 1 11 ? -6.32 -20.953 -2.883 1 77.19 11 SER B C 1
ATOM 2835 O O . SER B 1 11 ? -7.219 -21.688 -2.475 1 77.19 11 SER B O 1
ATOM 2837 N N . LEU B 1 12 ? -5.785 -19.984 -2.152 1 82.19 12 LEU B N 1
ATOM 2838 C CA . LEU B 1 12 ? -6.27 -19.641 -0.822 1 82.19 12 LEU B CA 1
ATOM 2839 C C . LEU B 1 12 ? -6.188 -20.828 0.125 1 82.19 12 LEU B C 1
ATOM 2841 O O . LEU B 1 12 ? -7.113 -21.078 0.903 1 82.19 12 LEU B O 1
ATOM 2845 N N . ASP B 1 13 ? -5.086 -21.531 -0.006 1 84.62 13 ASP B N 1
ATOM 2846 C CA . ASP B 1 13 ? -4.945 -22.719 0.83 1 84.62 13 ASP B CA 1
ATOM 2847 C C . ASP B 1 13 ? -4.098 -22.422 2.066 1 84.62 13 ASP B C 1
ATOM 2849 O O . ASP B 1 13 ? -4.211 -23.109 3.082 1 84.62 13 ASP B O 1
ATOM 2853 N N . GLY B 1 14 ? -3.193 -21.562 1.953 1 93.44 14 GLY B N 1
ATOM 2854 C CA . GLY B 1 14 ? -2.342 -21.266 3.094 1 93.44 14 GLY B CA 1
ATOM 2855 C C . GLY B 1 14 ? -1.114 -20.453 2.729 1 93.44 14 GLY B C 1
ATOM 2856 O O . GLY B 1 14 ? -1.095 -19.781 1.696 1 93.44 14 GLY B O 1
ATOM 2857 N N . ILE B 1 15 ? -0.162 -20.438 3.648 1 97.25 15 ILE B N 1
ATOM 2858 C CA . ILE B 1 15 ? 1.067 -19.656 3.533 1 97.25 15 ILE B CA 1
ATOM 2859 C C . ILE B 1 15 ? 2.252 -20.594 3.312 1 97.25 15 ILE B C 1
ATOM 2861 O O . ILE B 1 15 ? 2.465 -21.531 4.09 1 97.25 15 ILE B O 1
ATOM 2865 N N . ASP B 1 16 ? 2.91 -20.406 2.242 1 97.69 16 ASP B N 1
ATOM 2866 C CA . ASP B 1 16 ? 4.199 -21.047 2.004 1 97.69 16 ASP B CA 1
ATOM 2867 C C . ASP B 1 16 ? 5.352 -20.094 2.318 1 97.69 16 ASP B C 1
ATOM 2869 O O . ASP B 1 16 ? 5.406 -18.984 1.789 1 97.69 16 ASP B O 1
ATOM 2873 N N . ALA B 1 17 ? 6.215 -20.5 3.156 1 98.69 17 ALA B N 1
ATOM 2874 C CA . ALA B 1 17 ? 7.383 -19.688 3.494 1 98.69 17 ALA B CA 1
ATOM 2875 C C . ALA B 1 17 ? 8.664 -20.516 3.4 1 98.69 17 ALA B C 1
ATOM 2877 O O . ALA B 1 17 ? 8.672 -21.703 3.715 1 98.69 17 ALA B O 1
ATOM 2878 N N . VAL B 1 18 ? 9.719 -19.859 2.93 1 98.75 18 VAL B N 1
ATOM 2879 C CA . VAL B 1 18 ? 11 -20.547 2.785 1 98.75 18 VAL B CA 1
ATOM 2880 C C . VAL B 1 18 ? 12.117 -19.656 3.332 1 98.75 18 VAL B C 1
ATOM 2882 O O . VAL B 1 18 ? 11.992 -18.438 3.365 1 98.75 18 VAL B O 1
ATOM 2885 N N . LEU B 1 19 ? 13.1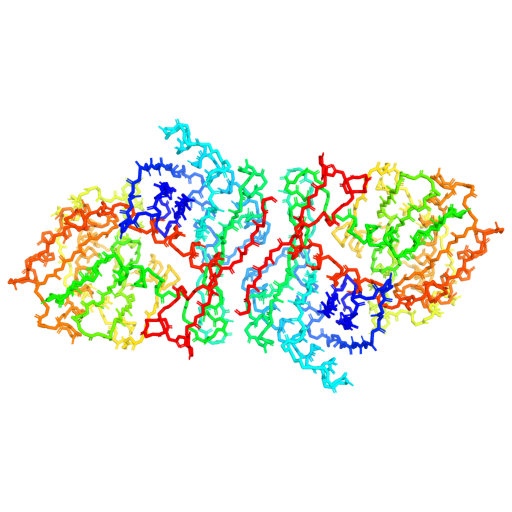09 -20.234 3.832 1 98.75 19 LEU B N 1
ATOM 2886 C CA . LEU B 1 19 ? 14.398 -19.625 4.121 1 98.75 19 LEU B CA 1
ATOM 2887 C C . LEU B 1 19 ? 15.461 -20.094 3.137 1 98.75 19 LEU B C 1
ATOM 2889 O O . LEU B 1 19 ? 15.688 -21.297 2.994 1 98.75 19 LEU B O 1
ATOM 2893 N N . VAL B 1 20 ? 16.062 -19.141 2.438 1 98.06 20 VAL B N 1
ATOM 2894 C CA . VAL B 1 20 ? 17 -19.5 1.379 1 98.06 20 VAL B CA 1
ATOM 2895 C C . VAL B 1 20 ? 18.328 -18.781 1.588 1 98.06 20 VAL B C 1
ATOM 2897 O O . VAL B 1 20 ? 18.391 -17.766 2.281 1 98.06 20 VAL B O 1
ATOM 2900 N N . ASP B 1 21 ? 19.344 -19.328 1.027 1 97.12 21 ASP B N 1
ATOM 2901 C CA . ASP B 1 21 ? 20.688 -18.75 1.021 1 97.12 21 ASP B CA 1
ATOM 2902 C C . ASP B 1 21 ? 21.172 -18.484 -0.405 1 97.12 21 ASP B C 1
ATOM 2904 O O . ASP B 1 21 ? 21.234 -19.406 -1.223 1 97.12 21 ASP B O 1
ATOM 2908 N N . PHE B 1 22 ? 21.484 -17.172 -0.74 1 94.12 22 PHE B N 1
ATOM 2909 C CA . PHE B 1 22 ? 21.953 -16.797 -2.068 1 94.12 22 PHE B CA 1
ATOM 2910 C C . PHE B 1 22 ? 23.469 -16.562 -2.059 1 94.12 22 PHE B C 1
ATOM 2912 O O . PHE B 1 22 ? 24.031 -16.047 -3.031 1 94.12 22 PHE B O 1
ATOM 2919 N N . SER B 1 23 ? 24.281 -16.703 -1.04 1 88.38 23 SER B N 1
ATOM 2920 C CA . SER B 1 23 ? 25.703 -16.359 -0.904 1 88.38 23 SER B CA 1
ATOM 2921 C C . SER B 1 23 ? 26.562 -17.281 -1.76 1 88.38 23 SER B C 1
ATOM 2923 O O . SER B 1 23 ? 27.594 -16.859 -2.285 1 88.38 23 SER B O 1
ATOM 2925 N N . GLY B 1 24 ? 26.344 -18.5 -1.877 1 77.19 24 GLY B N 1
ATOM 2926 C CA . GLY B 1 24 ? 27.188 -19.438 -2.602 1 77.19 24 GLY B CA 1
ATOM 2927 C C . GLY B 1 24 ? 26.953 -19.422 -4.098 1 77.19 24 GLY B C 1
ATOM 2928 O O . GLY B 1 24 ? 26.234 -18.562 -4.609 1 77.19 24 GLY B O 1
ATOM 2929 N N . PRO B 1 25 ? 27.734 -20.047 -4.812 1 73.44 25 PRO B N 1
ATOM 2930 C CA . PRO B 1 25 ? 27.594 -20.172 -6.266 1 73.44 25 PRO B CA 1
ATOM 2931 C C . PRO B 1 25 ? 26.188 -20.625 -6.684 1 73.44 25 PRO B C 1
ATOM 2933 O O . PRO B 1 25 ? 25.781 -20.375 -7.82 1 73.44 25 PRO B O 1
ATOM 2936 N N . SER B 1 26 ? 25.578 -21.266 -5.605 1 81.06 26 SER B N 1
ATOM 2937 C CA . SER B 1 26 ? 24.281 -21.797 -5.953 1 81.06 26 SER B CA 1
ATOM 2938 C C . SER B 1 26 ? 23.234 -21.422 -4.914 1 81.06 26 SER B C 1
ATOM 2940 O O . SER B 1 26 ? 23.562 -21.141 -3.758 1 81.06 26 SER B O 1
ATOM 2942 N N . PHE B 1 27 ? 22.031 -21.344 -5.324 1 89 27 PHE B N 1
ATOM 2943 C CA . PHE B 1 27 ? 20.828 -21.188 -4.508 1 89 27 PHE B CA 1
ATOM 2944 C C . PHE B 1 27 ? 20.641 -22.391 -3.586 1 89 27 PHE B C 1
ATOM 2946 O O . PHE B 1 27 ? 20.906 -23.531 -3.982 1 89 27 PHE B O 1
ATOM 2953 N N . SER B 1 28 ? 20.375 -22.156 -2.287 1 94.19 28 SER B N 1
ATOM 2954 C CA . SER B 1 28 ? 20.062 -23.25 -1.374 1 94.19 28 SER B CA 1
ATOM 2955 C C . SER B 1 28 ? 18.75 -23 -0.638 1 94.19 28 SER B C 1
ATOM 2957 O O . SER B 1 28 ? 18.609 -21.984 0.049 1 94.19 28 SER B O 1
ATOM 2959 N N . LEU B 1 29 ? 17.844 -23.859 -0.806 1 96.81 29 LEU B N 1
ATOM 2960 C CA . LEU B 1 29 ? 16.641 -23.891 0.031 1 96.81 29 LEU B CA 1
ATOM 2961 C C . LEU B 1 29 ? 16.938 -24.547 1.376 1 96.81 29 LEU B C 1
ATOM 2963 O O . LEU B 1 29 ? 17.203 -25.75 1.44 1 96.81 29 LEU B O 1
ATOM 2967 N N . LEU B 1 30 ? 16.906 -23.844 2.445 1 97 30 LEU B N 1
ATOM 2968 C CA . LEU B 1 30 ? 17.375 -24.344 3.74 1 97 30 LEU B CA 1
ATOM 2969 C C . LEU B 1 30 ? 16.219 -24.922 4.547 1 97 30 LEU B C 1
ATOM 2971 O O . LEU B 1 30 ? 16.312 -26.047 5.059 1 97 30 LEU B O 1
ATOM 2975 N N . HIS B 1 31 ? 15.172 -24.156 4.645 1 98.25 31 HIS B N 1
ATOM 2976 C CA . HIS B 1 31 ? 14.023 -24.594 5.434 1 98.25 31 HIS B CA 1
ATOM 2977 C C . HIS B 1 31 ? 12.711 -24.125 4.805 1 98.25 31 HIS B C 1
ATOM 2979 O O . HIS B 1 31 ? 12.703 -23.188 4.008 1 98.25 31 HIS B O 1
ATOM 2985 N N . THR B 1 32 ? 11.664 -24.828 5.133 1 98.19 32 THR B N 1
ATOM 2986 C CA . THR B 1 32 ? 10.328 -24.531 4.617 1 98.19 32 THR B CA 1
ATOM 2987 C C . THR B 1 32 ? 9.297 -24.531 5.746 1 98.19 32 THR B C 1
ATOM 2989 O O . THR B 1 32 ? 9.547 -25.094 6.816 1 98.19 32 THR B O 1
ATOM 2992 N N . CYS B 1 33 ? 8.25 -23.812 5.535 1 97.88 33 CYS B N 1
ATOM 2993 C CA . CYS B 1 33 ? 7.141 -23.75 6.484 1 97.88 33 CYS B CA 1
ATOM 2994 C C . CYS B 1 33 ? 5.812 -23.562 5.762 1 97.88 33 CYS B C 1
ATOM 2996 O O . CYS B 1 33 ? 5.711 -22.734 4.848 1 97.88 33 CYS B O 1
ATOM 2998 N N . TYR B 1 34 ? 4.852 -24.391 6.098 1 96.81 34 TYR B N 1
ATOM 2999 C CA . TYR B 1 34 ? 3.494 -24.266 5.586 1 96.81 34 TYR B CA 1
ATOM 3000 C C . TYR B 1 34 ? 2.504 -24.031 6.719 1 96.81 34 TYR B C 1
ATOM 3002 O O . TYR B 1 34 ? 2.545 -24.719 7.742 1 96.81 34 TYR B O 1
ATOM 3010 N N . ILE B 1 35 ? 1.69 -23 6.594 1 97.06 35 ILE B N 1
ATOM 3011 C CA . ILE B 1 35 ? 0.611 -22.734 7.535 1 97.06 35 ILE B CA 1
ATOM 3012 C C . ILE B 1 35 ? -0.725 -22.703 6.797 1 97.06 35 ILE B C 1
ATOM 3014 O O . ILE B 1 35 ? -0.979 -21.797 5.992 1 97.06 35 ILE B O 1
ATOM 3018 N N . PRO B 1 36 ? -1.648 -23.625 7.043 1 95.12 36 PRO B N 1
ATOM 3019 C CA . PRO B 1 36 ? -2.938 -23.641 6.348 1 95.12 36 PRO B CA 1
ATOM 3020 C C . PRO B 1 36 ? -3.879 -22.531 6.82 1 95.12 36 PRO B C 1
ATOM 3022 O O . PRO B 1 36 ? -3.885 -22.188 8.008 1 95.12 36 PRO B O 1
ATOM 3025 N N . TYR B 1 37 ? -4.625 -22.016 5.902 1 94.38 37 TYR B N 1
ATOM 3026 C CA . TYR B 1 37 ? -5.715 -21.125 6.277 1 94.38 37 TYR B CA 1
ATOM 3027 C C . TYR B 1 37 ? -6.859 -21.891 6.922 1 94.38 37 TYR B C 1
ATOM 3029 O O . TYR B 1 37 ? -7.18 -23.016 6.496 1 94.38 37 TYR B O 1
ATOM 3037 N N . ASP B 1 38 ? -7.449 -21.297 7.922 1 92.69 38 ASP B N 1
ATOM 3038 C CA . ASP B 1 38 ? -8.703 -21.891 8.383 1 92.69 38 ASP B CA 1
ATOM 3039 C C . ASP B 1 38 ? -9.875 -21.438 7.52 1 92.69 38 ASP B C 1
ATOM 3041 O O . ASP B 1 38 ? -9.711 -20.609 6.621 1 92.69 38 ASP B O 1
ATOM 3045 N N . GLN B 1 39 ? -11.016 -22 7.789 1 91.06 39 GLN B N 1
ATOM 3046 C CA . GLN B 1 39 ? -12.188 -21.781 6.953 1 91.06 39 GLN B CA 1
ATOM 3047 C C . GLN B 1 39 ? -12.648 -20.328 7.016 1 91.06 39 GLN B C 1
ATOM 3049 O O . GLN B 1 39 ? -13.07 -19.766 6.008 1 91.06 39 GLN B O 1
ATOM 3054 N N . SER B 1 40 ? -12.562 -19.75 8.164 1 94.5 40 SER B N 1
ATOM 3055 C CA . SER B 1 40 ? -13.023 -18.375 8.359 1 94.5 40 SER B CA 1
ATOM 3056 C C . SER B 1 40 ? -12.172 -17.391 7.57 1 94.5 40 SER B C 1
ATOM 3058 O O . SER B 1 40 ? -12.695 -16.5 6.906 1 94.5 40 SER B O 1
ATOM 3060 N N . LEU B 1 41 ? -10.883 -17.562 7.656 1 94.62 41 LEU B N 1
ATOM 3061 C CA . LEU B 1 41 ? -9.969 -16.688 6.918 1 94.62 41 LEU B CA 1
ATOM 3062 C C . LEU B 1 41 ? -10.156 -16.859 5.414 1 94.62 41 LEU B C 1
ATOM 3064 O O . LEU B 1 41 ? -10.219 -15.859 4.684 1 94.62 41 LEU B O 1
ATOM 3068 N N . ARG B 1 42 ? -10.25 -18.062 4.938 1 92.56 42 ARG B N 1
ATOM 3069 C CA . ARG B 1 42 ? -10.461 -18.344 3.521 1 92.56 42 ARG B CA 1
ATOM 3070 C C . ARG B 1 42 ? -11.727 -17.656 3.014 1 92.56 42 ARG B C 1
ATOM 3072 O O . ARG B 1 42 ? -11.719 -17.047 1.946 1 92.56 42 ARG B O 1
ATOM 3079 N N . ALA B 1 43 ? -12.773 -17.781 3.781 1 92.19 43 ALA B N 1
ATOM 3080 C CA . ALA B 1 43 ? -14.055 -17.188 3.398 1 92.19 43 ALA B CA 1
ATOM 3081 C C . ALA B 1 43 ? -13.953 -15.656 3.34 1 92.19 43 ALA B C 1
ATOM 3083 O O . ALA B 1 43 ? -14.5 -15.031 2.436 1 92.19 43 ALA B O 1
ATOM 3084 N N . ALA B 1 44 ? -13.297 -15.102 4.324 1 95.75 44 ALA B N 1
ATOM 3085 C CA . ALA B 1 44 ? -13.125 -13.648 4.375 1 95.75 44 ALA B CA 1
ATOM 3086 C C . ALA B 1 44 ? -12.328 -13.148 3.172 1 95.75 44 ALA B C 1
ATOM 3088 O O . ALA B 1 44 ? -12.68 -12.133 2.566 1 95.75 44 ALA B O 1
ATOM 3089 N N . LEU B 1 45 ? -11.32 -13.852 2.807 1 94.94 45 LEU B N 1
ATOM 3090 C CA . LEU B 1 45 ? -10.484 -13.492 1.667 1 94.94 45 LEU B CA 1
ATOM 3091 C C . LEU B 1 45 ? -11.258 -13.625 0.36 1 94.94 45 LEU B C 1
ATOM 3093 O O . LEU B 1 45 ? -11.18 -12.75 -0.507 1 94.94 45 LEU B O 1
ATOM 3097 N N . LEU B 1 46 ? -12.008 -14.688 0.19 1 90.44 46 LEU B N 1
ATOM 3098 C CA . LEU B 1 46 ? -12.836 -14.891 -0.995 1 90.44 46 LEU B CA 1
ATOM 3099 C C . LEU B 1 46 ? -13.852 -13.766 -1.149 1 90.44 46 LEU B C 1
ATOM 3101 O O . LEU B 1 46 ? -14.164 -13.359 -2.27 1 90.44 46 LEU B O 1
ATOM 3105 N N . GLY B 1 47 ? -14.305 -13.32 -0.016 1 92.94 47 GLY B N 1
ATOM 3106 C CA . GLY B 1 47 ? -15.305 -12.258 -0.012 1 92.94 47 GLY B CA 1
ATOM 3107 C C . GLY B 1 47 ? -14.789 -10.953 -0.596 1 92.94 47 GLY B C 1
ATOM 3108 O O . GLY B 1 47 ? -15.57 -10.102 -1.021 1 92.94 47 GLY B O 1
ATOM 3109 N N . LEU B 1 48 ? -13.484 -10.75 -0.655 1 95.06 48 LEU B N 1
ATOM 3110 C CA . LEU B 1 48 ? -12.883 -9.508 -1.14 1 95.06 48 LEU B CA 1
ATOM 3111 C C . LEU B 1 48 ? -12.539 -9.617 -2.621 1 95.06 48 LEU B C 1
ATOM 3113 O O . LEU B 1 48 ? -12.117 -8.633 -3.236 1 95.06 48 LEU B O 1
ATOM 3117 N N . ASN B 1 49 ? -12.758 -10.789 -3.27 1 91.12 49 ASN B N 1
ATOM 3118 C CA . ASN B 1 49 ? -12.5 -10.953 -4.695 1 91.12 49 ASN B CA 1
ATOM 3119 C C . ASN B 1 49 ? -13.594 -10.305 -5.543 1 91.12 49 ASN B C 1
ATOM 3121 O O . ASN B 1 49 ? -13.43 -10.133 -6.75 1 91.12 49 ASN B O 1
ATOM 3125 N N . GLN B 1 50 ? -14.656 -9.93 -4.883 1 89.62 50 GLN B N 1
ATOM 3126 C CA . GLN B 1 50 ? -15.758 -9.211 -5.52 1 89.62 50 GLN B CA 1
ATOM 3127 C C . GLN B 1 50 ? -16.156 -7.984 -4.703 1 89.62 50 GLN B C 1
ATOM 3129 O O . GLN B 1 50 ? -15.852 -7.898 -3.512 1 89.62 50 GLN B O 1
ATOM 3134 N N . ALA B 1 51 ? -16.875 -7.074 -5.355 1 92.75 51 ALA B N 1
ATOM 3135 C CA . ALA B 1 51 ? -17.359 -5.895 -4.645 1 92.75 51 ALA B CA 1
ATOM 3136 C C . ALA B 1 51 ? -18.297 -6.285 -3.494 1 92.75 51 ALA B C 1
ATOM 3138 O O . ALA B 1 51 ? -19.078 -7.223 -3.617 1 92.75 51 ALA B O 1
ATOM 3139 N N . GLY B 1 52 ? -18.125 -5.676 -2.365 1 94 52 GLY B N 1
ATOM 3140 C CA . GLY B 1 52 ? -18.938 -5.945 -1.188 1 94 52 GLY B CA 1
ATOM 3141 C C . GLY B 1 52 ? -18.938 -4.809 -0.183 1 94 52 GLY B C 1
ATOM 3142 O O . GLY B 1 52 ? -18.516 -3.693 -0.502 1 94 52 GLY B O 1
ATOM 3143 N N . GLU B 1 53 ? -19.391 -5.078 0.942 1 95.06 53 GLU B N 1
ATOM 3144 C CA . GLU B 1 53 ? -19.578 -4.051 1.967 1 95.06 53 GLU B CA 1
ATOM 3145 C C . GLU B 1 53 ? -18.25 -3.707 2.643 1 95.06 53 GLU B C 1
ATOM 3147 O O . GLU B 1 53 ? -17.469 -4.598 2.977 1 95.06 53 GLU B O 1
ATOM 3152 N N . ASN B 1 54 ? -18.016 -2.428 2.846 1 97.25 54 ASN B N 1
ATOM 3153 C CA . ASN B 1 54 ? -16.906 -1.91 3.656 1 97.25 54 ASN B CA 1
ATOM 3154 C C . ASN B 1 54 ? -15.586 -2.572 3.295 1 97.25 54 ASN B C 1
ATOM 3156 O O . ASN B 1 54 ? -14.867 -3.053 4.172 1 97.25 54 ASN B O 1
ATOM 3160 N N . GLU B 1 55 ? -15.266 -2.619 1.983 1 98.19 55 GLU B N 1
ATOM 3161 C CA . GLU B 1 55 ? -14.133 -3.379 1.45 1 98.19 55 GLU B CA 1
ATOM 3162 C C . GLU B 1 55 ? -12.812 -2.857 1.997 1 98.19 55 GLU B C 1
ATOM 3164 O O . GLU B 1 55 ? -11.898 -3.639 2.281 1 98.19 55 GLU B O 1
ATOM 3169 N N . LEU B 1 56 ? -12.711 -1.555 2.172 1 98.25 56 LEU B N 1
ATOM 3170 C CA . LEU B 1 56 ? -11.438 -0.98 2.611 1 98.25 56 LEU B CA 1
ATOM 3171 C C . LEU B 1 56 ? -11.125 -1.393 4.043 1 98.25 56 LEU B C 1
ATOM 3173 O O . LEU B 1 56 ? -9.992 -1.77 4.352 1 98.25 56 LEU B O 1
ATOM 3177 N N . HIS B 1 57 ? -12.117 -1.343 4.898 1 97.69 57 HIS B N 1
ATOM 3178 C CA . HIS B 1 57 ? -11.945 -1.772 6.281 1 97.69 57 HIS B CA 1
ATOM 3179 C C . HIS B 1 57 ? -11.609 -3.258 6.363 1 97.69 57 HIS B C 1
ATOM 3181 O O . HIS B 1 57 ? -10.648 -3.645 7.031 1 97.69 57 HIS B O 1
ATOM 3187 N N . ARG B 1 58 ? -12.398 -4.027 5.656 1 98.12 58 ARG B N 1
ATOM 3188 C CA . ARG B 1 58 ? -12.203 -5.473 5.68 1 98.12 58 ARG B CA 1
ATOM 3189 C C . ARG B 1 58 ? -10.812 -5.844 5.16 1 98.12 58 ARG B C 1
ATOM 3191 O O . ARG B 1 58 ? -10.141 -6.699 5.734 1 98.12 58 ARG B O 1
ATOM 3198 N N . ALA B 1 59 ? -10.414 -5.18 4.09 1 98.56 59 ALA B N 1
ATOM 3199 C CA . ALA B 1 59 ? -9.102 -5.449 3.504 1 98.56 59 ALA B CA 1
ATOM 3200 C C . ALA B 1 59 ? -7.98 -5.07 4.469 1 98.56 59 ALA B C 1
ATOM 3202 O O . ALA B 1 59 ? -6.988 -5.789 4.594 1 98.56 59 ALA B O 1
ATOM 3203 N N . ALA B 1 60 ? -8.133 -3.93 5.152 1 98.56 60 ALA B N 1
ATOM 3204 C CA . ALA B 1 60 ? -7.117 -3.477 6.098 1 98.56 60 ALA B CA 1
ATOM 3205 C C . ALA B 1 60 ? -6.984 -4.449 7.266 1 98.56 60 ALA B C 1
ATOM 3207 O O . ALA B 1 60 ? -5.871 -4.82 7.648 1 98.56 60 ALA B O 1
ATOM 3208 N N . ILE B 1 61 ? -8.094 -4.883 7.809 1 98.25 61 ILE B N 1
ATOM 3209 C CA . ILE B 1 61 ? -8.109 -5.793 8.945 1 98.25 61 ILE B CA 1
ATOM 3210 C C . ILE B 1 61 ? -7.492 -7.129 8.539 1 98.25 61 ILE B C 1
ATOM 3212 O O . ILE B 1 61 ? -6.672 -7.688 9.273 1 98.25 61 ILE B O 1
ATOM 3216 N N . LEU B 1 62 ? -7.875 -7.59 7.402 1 98.19 62 LEU B N 1
ATOM 3217 C CA . LEU B 1 62 ? -7.348 -8.867 6.934 1 98.19 62 LEU B CA 1
ATOM 3218 C C . LEU B 1 62 ? -5.859 -8.766 6.625 1 98.19 62 LEU B C 1
ATOM 3220 O O . LEU B 1 62 ? -5.113 -9.727 6.816 1 98.19 62 LEU B O 1
ATOM 3224 N N . SER B 1 63 ? -5.418 -7.633 6.113 1 98.62 63 SER B N 1
ATOM 3225 C CA . SER B 1 63 ? -3.99 -7.414 5.895 1 98.62 63 SER B CA 1
ATOM 3226 C C . SER B 1 63 ? -3.207 -7.523 7.199 1 98.62 63 SER B C 1
ATOM 3228 O O . SER B 1 63 ? -2.119 -8.102 7.23 1 98.62 63 SER B O 1
ATOM 3230 N N . ASN B 1 64 ? -3.748 -6.934 8.242 1 98.62 64 ASN B N 1
ATOM 3231 C CA . ASN B 1 64 ? -3.119 -7.039 9.555 1 98.62 64 ASN B CA 1
ATOM 3232 C C . ASN B 1 64 ? -3.055 -8.492 10.023 1 98.62 64 ASN B C 1
ATOM 3234 O O . ASN B 1 64 ? -2.012 -8.953 10.492 1 98.62 64 ASN B O 1
ATOM 3238 N N . GLN B 1 65 ? -4.176 -9.164 9.891 1 98 65 GLN B N 1
ATOM 3239 C CA . GLN B 1 65 ? -4.254 -10.555 10.312 1 98 65 GLN B CA 1
ATOM 3240 C C . GLN B 1 65 ? -3.252 -11.422 9.555 1 98 65 GLN B C 1
ATOM 3242 O O . GLN B 1 65 ? -2.516 -12.203 10.164 1 98 65 GLN B O 1
ATOM 3247 N N . LEU B 1 66 ? -3.201 -11.273 8.266 1 98.31 66 LEU B N 1
ATOM 3248 C CA . LEU B 1 66 ? -2.281 -12.031 7.426 1 98.31 66 LEU B CA 1
ATOM 3249 C C . LEU B 1 66 ? -0.833 -11.734 7.797 1 98.31 66 LEU B C 1
ATOM 3251 O O . LEU B 1 66 ? -0.002 -12.641 7.859 1 98.31 66 LEU B O 1
ATOM 3255 N N . SER B 1 67 ? -0.551 -10.484 8.039 1 98.62 67 SER B N 1
ATOM 3256 C CA . SER B 1 67 ? 0.815 -10.109 8.383 1 98.62 67 SER B CA 1
ATOM 3257 C C . SER B 1 67 ? 1.251 -10.75 9.695 1 98.62 67 SER B C 1
ATOM 3259 O O . SER B 1 67 ? 2.426 -11.078 9.875 1 98.62 67 SER B O 1
ATOM 3261 N N . GLY B 1 68 ? 0.276 -10.891 10.609 1 98.38 68 GLY B N 1
ATOM 3262 C CA . GLY B 1 68 ? 0.569 -11.672 11.805 1 98.38 68 GLY B CA 1
ATOM 3263 C C . GLY B 1 68 ? 0.941 -13.109 11.5 1 98.38 68 GLY B C 1
ATOM 3264 O O . GLY B 1 68 ? 1.905 -13.633 12.055 1 98.38 68 GLY B O 1
ATOM 3265 N N . TRP B 1 69 ? 0.225 -13.75 10.594 1 98.25 69 TRP B N 1
ATOM 3266 C CA . TRP B 1 69 ? 0.498 -15.133 10.195 1 98.25 69 TRP B CA 1
ATOM 3267 C C . TRP B 1 69 ? 1.821 -15.227 9.445 1 98.25 69 TRP B C 1
ATOM 3269 O O . TRP B 1 69 ? 2.57 -16.188 9.609 1 98.25 69 TRP B O 1
ATOM 3279 N N . TYR B 1 70 ? 2.107 -14.266 8.602 1 98.69 70 TYR B N 1
ATOM 3280 C CA . TYR B 1 70 ? 3.389 -14.227 7.906 1 98.69 70 TYR B CA 1
ATOM 3281 C C . TYR B 1 70 ? 4.543 -14.156 8.898 1 98.69 70 TYR B C 1
ATOM 3283 O O . TYR B 1 70 ? 5.547 -14.859 8.742 1 98.69 70 TYR B O 1
ATOM 3291 N N . ALA B 1 71 ? 4.363 -13.312 9.922 1 98.81 71 ALA B N 1
ATOM 3292 C CA . ALA B 1 71 ? 5.395 -13.188 10.945 1 98.81 71 ALA B CA 1
ATOM 3293 C C . ALA B 1 71 ? 5.59 -14.508 11.695 1 98.81 71 ALA B C 1
ATOM 3295 O O . ALA B 1 71 ? 6.715 -14.875 12.039 1 98.81 71 ALA B O 1
ATOM 3296 N N . GLN B 1 72 ? 4.484 -15.18 11.969 1 98.62 72 GLN B N 1
ATOM 3297 C CA . GLN B 1 72 ? 4.562 -16.484 12.617 1 98.62 72 GLN B CA 1
ATOM 3298 C C . GLN B 1 72 ? 5.352 -17.484 11.766 1 98.62 72 GLN B C 1
ATOM 3300 O O . GLN B 1 72 ? 6.164 -18.25 12.281 1 98.62 72 GLN B O 1
ATOM 3305 N N . ALA B 1 73 ? 5.09 -17.484 10.469 1 98.69 73 ALA B N 1
ATOM 3306 C CA . ALA B 1 73 ? 5.82 -18.359 9.562 1 98.69 73 ALA B CA 1
ATOM 3307 C C . ALA B 1 73 ? 7.32 -18.062 9.602 1 98.69 73 ALA B C 1
ATOM 3309 O O . ALA B 1 73 ? 8.141 -18.984 9.641 1 98.69 73 ALA B O 1
ATOM 3310 N N . VAL B 1 74 ? 7.691 -16.812 9.609 1 98.75 74 VAL B N 1
ATOM 3311 C CA . VAL B 1 74 ? 9.094 -16.406 9.688 1 98.75 74 VAL B CA 1
ATOM 3312 C C . VAL B 1 74 ? 9.695 -16.906 11 1 98.75 74 VAL B C 1
ATOM 3314 O O . VAL B 1 74 ? 10.805 -17.453 11 1 98.75 74 VAL B O 1
ATOM 3317 N N . GLY B 1 75 ? 8.938 -16.719 12.062 1 98.56 75 GLY B N 1
ATOM 3318 C CA . GLY B 1 75 ? 9.406 -17.188 13.352 1 98.56 75 GLY B CA 1
ATOM 3319 C C . GLY B 1 75 ? 9.688 -18.688 13.367 1 98.56 75 GLY B C 1
ATOM 3320 O O . GLY B 1 75 ? 10.711 -19.125 13.906 1 98.56 75 GLY B O 1
ATOM 3321 N N . ARG B 1 76 ? 8.812 -19.453 12.789 1 98.5 76 ARG B N 1
ATOM 3322 C CA . ARG B 1 76 ? 8.984 -20.906 12.734 1 98.5 76 ARG B CA 1
ATOM 3323 C C . ARG B 1 76 ? 10.219 -21.281 11.93 1 98.5 76 ARG B C 1
ATOM 3325 O O . ARG B 1 76 ? 10.938 -22.219 12.289 1 98.5 76 ARG B O 1
ATOM 3332 N N . LEU B 1 77 ? 10.445 -20.562 10.82 1 98.62 77 LEU B N 1
ATOM 3333 C CA . LEU B 1 77 ? 11.633 -20.828 10 1 98.62 77 LEU B CA 1
ATOM 3334 C C . LEU B 1 77 ? 12.906 -20.547 10.789 1 98.62 77 LEU B C 1
ATOM 3336 O O . LEU B 1 77 ? 13.859 -21.328 10.719 1 98.62 77 LEU B O 1
ATOM 3340 N N . LEU B 1 78 ? 12.898 -19.484 11.523 1 98.12 78 LEU B N 1
ATOM 3341 C CA . LEU B 1 78 ? 14.07 -19.109 12.305 1 98.12 78 LEU B CA 1
ATOM 3342 C C . LEU B 1 78 ? 14.32 -20.094 13.43 1 98.12 78 LEU B C 1
ATOM 3344 O O . LEU B 1 78 ? 15.469 -20.469 13.703 1 98.12 78 LEU B O 1
ATOM 3348 N N . GLU B 1 79 ? 13.234 -20.5 14.07 1 97.88 79 GLU B N 1
ATOM 3349 C CA . GLU B 1 79 ? 13.352 -21.484 15.133 1 97.88 79 GLU B CA 1
ATOM 3350 C C . GLU B 1 79 ? 13.945 -22.797 14.609 1 97.88 79 GLU B C 1
ATOM 3352 O O . GLU B 1 79 ? 14.828 -23.375 15.234 1 97.88 79 GLU B O 1
ATOM 3357 N N . LYS B 1 80 ? 13.492 -23.234 13.477 1 97.25 80 LYS B N 1
ATOM 3358 C CA . LYS B 1 80 ? 13.953 -24.484 12.867 1 97.25 80 LYS B CA 1
ATOM 3359 C C . LYS B 1 80 ? 15.414 -24.375 12.445 1 97.25 80 LYS B C 1
ATOM 3361 O O . LYS B 1 80 ? 16.172 -25.344 12.555 1 97.25 80 LYS B O 1
ATOM 3366 N N . SER B 1 81 ? 15.812 -23.234 11.953 1 96.81 81 SER B N 1
ATOM 3367 C CA . SER B 1 81 ? 17.125 -23.078 11.336 1 96.81 81 SER B CA 1
ATOM 3368 C C . SER B 1 81 ? 18.188 -22.734 12.375 1 96.81 81 SER B C 1
ATOM 3370 O O . SER B 1 81 ? 19.359 -23.031 12.188 1 96.81 81 SER B O 1
ATOM 3372 N N . GLY B 1 82 ? 17.75 -22.062 13.375 1 97.12 82 GLY B N 1
ATOM 3373 C CA . GLY B 1 82 ? 18.703 -21.547 14.352 1 97.12 82 GLY B CA 1
ATOM 3374 C C . GLY B 1 82 ? 19.484 -20.344 13.859 1 97.12 82 GLY B C 1
ATOM 3375 O O . GLY B 1 82 ? 20.422 -19.891 14.516 1 97.12 82 GLY B O 1
ATOM 3376 N N . ILE B 1 83 ? 19.156 -19.859 12.703 1 95.69 83 ILE B N 1
ATOM 3377 C CA . ILE B 1 83 ? 19.812 -18.688 12.141 1 95.69 83 ILE B CA 1
ATOM 3378 C C . ILE B 1 83 ? 19.406 -17.453 12.93 1 95.69 83 ILE B C 1
ATOM 3380 O O . ILE B 1 83 ? 18.25 -17.297 13.305 1 95.69 83 ILE B O 1
ATOM 3384 N N . ASP B 1 84 ? 20.344 -16.562 13.172 1 95.62 84 ASP B N 1
ATOM 3385 C CA . ASP B 1 84 ? 20.094 -15.297 13.852 1 95.62 84 ASP B CA 1
ATOM 3386 C C . ASP B 1 84 ? 19.266 -14.359 12.984 1 95.62 84 ASP B C 1
ATOM 3388 O O . ASP B 1 84 ? 19.578 -14.148 11.812 1 95.62 84 ASP B O 1
ATOM 3392 N N . PRO B 1 85 ? 18.234 -13.812 13.555 1 94.94 85 PRO B N 1
ATOM 3393 C CA . PRO B 1 85 ? 17.391 -12.883 12.789 1 94.94 85 PRO B CA 1
ATOM 3394 C C . PRO B 1 85 ? 18.203 -11.773 12.117 1 94.94 85 PRO B C 1
ATOM 3396 O O . PRO B 1 85 ? 17.844 -11.328 11.023 1 94.94 85 PRO B O 1
ATOM 3399 N N . GLY B 1 86 ? 19.219 -11.312 12.727 1 95.44 86 GLY B N 1
ATOM 3400 C CA . GLY B 1 86 ? 20.047 -10.25 12.18 1 95.44 86 GLY B CA 1
ATOM 3401 C C . GLY B 1 86 ? 20.766 -10.648 10.914 1 95.44 86 GLY B C 1
ATOM 3402 O O . GLY B 1 86 ? 21.281 -9.789 10.195 1 95.44 86 GLY B O 1
ATOM 3403 N N . GLU B 1 87 ? 20.781 -11.914 10.586 1 96.44 87 GLU B N 1
ATOM 3404 C CA . GLU B 1 87 ? 21.469 -12.422 9.398 1 96.44 87 GLU B CA 1
ATOM 3405 C C . GLU B 1 87 ? 20.531 -12.453 8.195 1 96.44 87 GLU B C 1
ATOM 3407 O O . GLU B 1 87 ? 20.969 -12.664 7.066 1 96.44 87 GLU B O 1
ATOM 3412 N N . ILE B 1 88 ? 19.266 -12.297 8.469 1 98.19 88 ILE B N 1
ATOM 3413 C CA . ILE B 1 88 ? 18.312 -12.227 7.371 1 98.19 88 ILE B CA 1
ATOM 3414 C C . ILE B 1 88 ? 18.391 -10.852 6.703 1 98.19 88 ILE B C 1
ATOM 3416 O O . ILE B 1 88 ? 18.156 -9.828 7.352 1 98.19 88 ILE B O 1
ATOM 3420 N N . ILE B 1 89 ? 18.641 -10.805 5.418 1 98.12 89 ILE B N 1
ATOM 3421 C CA . ILE B 1 89 ? 18.781 -9.539 4.711 1 98.12 89 ILE B CA 1
ATOM 3422 C C . ILE B 1 89 ? 17.391 -8.93 4.473 1 98.12 89 ILE B C 1
ATOM 3424 O O . ILE B 1 89 ? 17.203 -7.73 4.684 1 98.12 89 ILE B O 1
ATOM 3428 N N . ALA B 1 90 ? 16.422 -9.75 4.047 1 98.75 90 ALA B N 1
ATOM 3429 C CA . ALA B 1 90 ? 15.078 -9.25 3.809 1 98.75 90 ALA B CA 1
ATOM 3430 C C . ALA B 1 90 ? 14.07 -10.391 3.701 1 98.75 90 ALA B C 1
ATOM 3432 O O . ALA B 1 90 ? 14.453 -11.531 3.422 1 98.75 90 ALA B O 1
ATOM 3433 N N . VAL B 1 91 ? 12.875 -10.086 3.984 1 98.88 91 VAL B N 1
ATOM 3434 C CA . VAL B 1 91 ? 11.719 -10.945 3.756 1 98.88 91 VAL B CA 1
ATOM 3435 C C . VAL B 1 91 ? 10.961 -10.477 2.516 1 98.88 91 VAL B C 1
ATOM 3437 O O . VAL B 1 91 ? 10.5 -9.328 2.457 1 98.88 91 VAL B O 1
ATOM 3440 N N . GLY B 1 92 ? 10.906 -11.289 1.466 1 98.94 92 GLY B N 1
ATOM 3441 C CA . GLY B 1 92 ? 10 -11.039 0.355 1 98.94 92 GLY B CA 1
ATOM 3442 C C . GLY B 1 92 ? 8.625 -11.641 0.565 1 98.94 92 GLY B C 1
ATOM 3443 O O . GLY B 1 92 ? 8.477 -12.859 0.664 1 98.94 92 GLY B O 1
ATOM 3444 N N . CYS B 1 93 ? 7.617 -10.797 0.642 1 98.88 93 CYS B N 1
ATOM 3445 C CA . CYS B 1 93 ? 6.262 -11.258 0.909 1 98.88 93 CYS B CA 1
ATOM 3446 C C . CYS B 1 93 ? 5.309 -10.828 -0.201 1 98.88 93 CYS B C 1
ATOM 3448 O O . CYS B 1 93 ? 5.035 -9.641 -0.36 1 98.88 93 CYS B O 1
ATOM 3450 N N . HIS B 1 94 ? 4.805 -11.719 -0.944 1 98.25 94 HIS B N 1
ATOM 3451 C CA . HIS B 1 94 ? 3.881 -11.445 -2.037 1 98.25 94 HIS B CA 1
ATOM 3452 C C . HIS B 1 94 ? 2.572 -10.859 -1.518 1 98.25 94 HIS B C 1
ATOM 3454 O O . HIS B 1 94 ? 1.999 -9.961 -2.137 1 98.25 94 HIS B O 1
ATOM 3460 N N . GLY B 1 95 ? 2.08 -11.453 -0.357 1 97.62 95 GLY B N 1
ATOM 3461 C CA . GLY B 1 95 ? 0.729 -11.164 0.101 1 97.62 95 GLY B CA 1
ATOM 3462 C C . GLY B 1 95 ? -0.33 -11.977 -0.618 1 97.62 95 GLY B C 1
ATOM 3463 O O . GLY B 1 95 ? -0.009 -12.852 -1.431 1 97.62 95 GLY B O 1
ATOM 3464 N N . GLN B 1 96 ? -1.596 -11.766 -0.29 1 97.12 96 GLN B N 1
ATOM 3465 C CA . GLN B 1 96 ? -2.719 -12.492 -0.875 1 97.12 96 GLN B CA 1
ATOM 3466 C C . GLN B 1 96 ? -3.447 -11.641 -1.908 1 97.12 96 GLN B C 1
ATOM 3468 O O . GLN B 1 96 ? -4.078 -10.641 -1.562 1 97.12 96 GLN B O 1
ATOM 3473 N N . THR B 1 97 ? -3.398 -12.062 -3.178 1 95.56 97 THR B N 1
ATOM 3474 C CA . THR B 1 97 ? -4.102 -11.328 -4.227 1 95.56 97 THR B CA 1
ATOM 3475 C C . THR B 1 97 ? -5.613 -11.414 -4.027 1 95.56 97 THR B C 1
ATOM 3477 O O . THR B 1 97 ? -6.16 -12.5 -3.85 1 95.56 97 THR B O 1
ATOM 3480 N N . ILE B 1 98 ? -6.227 -10.219 -4.062 1 94.75 98 ILE B N 1
ATOM 3481 C CA . ILE B 1 98 ? -7.684 -10.242 -3.957 1 94.75 98 ILE B CA 1
ATOM 3482 C C . ILE B 1 98 ? -8.305 -9.586 -5.191 1 94.75 98 ILE B C 1
ATOM 3484 O O . ILE B 1 98 ? -9.477 -9.805 -5.488 1 94.75 98 ILE B O 1
ATOM 3488 N N . ARG B 1 99 ? -7.559 -8.719 -5.844 1 94.25 99 ARG B N 1
ATOM 3489 C CA . ARG B 1 99 ? -7.945 -8.102 -7.105 1 94.25 99 ARG B CA 1
ATOM 3490 C C . ARG B 1 99 ? -6.766 -8.039 -8.07 1 94.25 99 ARG B C 1
ATOM 3492 O O . ARG B 1 99 ? -5.645 -7.723 -7.664 1 94.25 99 ARG B O 1
ATOM 3499 N N . HIS B 1 100 ? -6.98 -8.375 -9.305 1 93.5 100 HIS B N 1
ATOM 3500 C CA . HIS B 1 100 ? -5.977 -8.234 -10.352 1 93.5 100 HIS B CA 1
ATOM 3501 C C . HIS B 1 100 ? -6.586 -7.656 -11.625 1 93.5 100 HIS B C 1
ATOM 3503 O O . HIS B 1 100 ? -7.246 -8.367 -12.383 1 93.5 100 HIS B O 1
ATOM 3509 N N . CYS B 1 101 ? -6.367 -6.359 -11.852 1 93.5 101 CYS B N 1
ATOM 3510 C CA . CYS B 1 101 ? -6.914 -5.609 -12.969 1 93.5 101 CYS B CA 1
ATOM 3511 C C . CYS B 1 101 ? -5.828 -4.793 -13.664 1 93.5 101 CYS B C 1
ATOM 3513 O O . CYS B 1 101 ? -5.859 -3.562 -13.641 1 93.5 101 CYS B O 1
ATOM 3515 N N . PRO B 1 102 ? -4.969 -5.461 -14.352 1 93.31 102 PRO B N 1
ATOM 3516 C CA . PRO B 1 102 ? -3.777 -4.797 -14.883 1 93.31 102 PRO B CA 1
ATOM 3517 C C . PRO B 1 102 ? -4.047 -4.07 -16.203 1 93.31 102 PRO B C 1
ATOM 3519 O O . PRO B 1 102 ? -3.16 -3.4 -16.734 1 93.31 102 PRO B O 1
ATOM 3522 N N . GLN B 1 103 ? -5.23 -4.215 -16.781 1 90.62 103 GLN B N 1
ATOM 3523 C CA . GLN B 1 103 ? -5.539 -3.584 -18.062 1 90.62 103 GLN B CA 1
ATOM 3524 C C . GLN B 1 103 ? -5.363 -2.07 -17.984 1 90.62 103 GLN B C 1
ATOM 3526 O O . GLN B 1 103 ? -5.625 -1.461 -16.953 1 90.62 103 GLN B O 1
ATOM 3531 N N . PRO B 1 104 ? -5.004 -1.463 -19.078 1 89.44 104 PRO B N 1
ATOM 3532 C CA . PRO B 1 104 ? -4.684 -0.034 -19.109 1 89.44 104 PRO B CA 1
ATOM 3533 C C . PRO B 1 104 ? -5.797 0.833 -18.531 1 89.44 104 PRO B C 1
ATOM 3535 O O . PRO B 1 104 ? -5.527 1.886 -17.953 1 89.44 104 PRO B O 1
ATOM 3538 N N . GLU B 1 105 ? -7.055 0.412 -18.703 1 92 105 GLU B N 1
ATOM 3539 C CA . GLU B 1 105 ? -8.18 1.203 -18.219 1 92 105 GLU B CA 1
ATOM 3540 C C . GLU B 1 105 ? -8.219 1.221 -16.688 1 92 105 GLU B C 1
ATOM 3542 O O . GLU B 1 105 ? -8.812 2.121 -16.094 1 92 105 GLU B O 1
ATOM 3547 N N . ASN B 1 106 ? -7.633 0.273 -15.961 1 94.81 106 ASN B N 1
ATOM 3548 C CA . ASN B 1 106 ? -7.586 0.195 -14.508 1 94.81 106 ASN B CA 1
ATOM 3549 C C . ASN B 1 106 ? -6.16 0.334 -13.984 1 94.81 106 ASN B C 1
ATOM 3551 O O . ASN B 1 106 ? -5.75 1.42 -13.57 1 94.81 106 ASN B O 1
ATOM 3555 N N . GLY B 1 107 ? -5.316 -0.703 -14.305 1 96.06 107 GLY B N 1
ATOM 3556 C CA . GLY B 1 107 ? -3.893 -0.627 -14.016 1 96.06 107 GLY B CA 1
ATOM 3557 C C . GLY B 1 107 ? -3.566 -0.811 -12.547 1 96.06 107 GLY B C 1
ATOM 3558 O O . GLY B 1 107 ? -2.869 0.013 -11.953 1 96.06 107 GLY B O 1
ATOM 3559 N N . TYR B 1 108 ? -4.125 -1.929 -11.898 1 97.44 108 TYR B N 1
ATOM 3560 C CA . TYR B 1 108 ? -3.768 -2.158 -10.508 1 97.44 108 TYR B CA 1
ATOM 3561 C C . TYR B 1 108 ? -3.893 -3.635 -10.148 1 97.44 108 TYR B C 1
ATOM 3563 O O . TYR B 1 108 ? -4.516 -4.406 -10.875 1 97.44 108 TYR B O 1
ATOM 3571 N N . SER B 1 109 ? -3.223 -4.016 -9.172 1 96.88 109 SER B N 1
ATOM 3572 C CA . SER B 1 109 ? -3.328 -5.289 -8.477 1 96.88 109 SER B CA 1
ATOM 3573 C C . SER B 1 109 ? -3.236 -5.102 -6.965 1 96.88 109 SER B C 1
ATOM 3575 O O . SER B 1 109 ? -2.482 -4.254 -6.484 1 96.88 109 SER B O 1
ATOM 3577 N N . ILE B 1 110 ? -4.027 -5.871 -6.215 1 97.5 110 ILE B N 1
ATOM 3578 C CA . ILE B 1 110 ? -4.051 -5.699 -4.77 1 97.5 110 ILE B CA 1
ATOM 3579 C C . ILE B 1 110 ? -3.65 -7.008 -4.086 1 97.5 110 ILE B C 1
ATOM 3581 O O . ILE B 1 110 ? -4.312 -8.031 -4.266 1 97.5 110 ILE B O 1
ATOM 3585 N N . GLN B 1 111 ? -2.596 -7.016 -3.428 1 97.94 111 GLN B N 1
ATOM 3586 C CA . GLN B 1 111 ? -2.154 -8.086 -2.535 1 97.94 111 GLN B CA 1
ATOM 3587 C C . GLN B 1 111 ? -2.271 -7.66 -1.074 1 97.94 111 GLN B C 1
ATOM 3589 O O . GLN B 1 111 ? -1.738 -6.625 -0.677 1 97.94 111 GLN B O 1
ATOM 3594 N N . LEU B 1 112 ? -2.924 -8.453 -0.261 1 98.25 112 LEU B N 1
ATOM 3595 C CA . LEU B 1 112 ? -3.111 -8.117 1.146 1 98.25 112 LEU B CA 1
ATOM 3596 C C . LEU B 1 112 ? -1.871 -8.469 1.96 1 98.25 112 LEU B C 1
ATOM 3598 O O . LEU B 1 112 ? -1.516 -9.641 2.082 1 98.25 112 LEU B O 1
ATOM 3602 N N . VAL B 1 113 ? -1.283 -7.523 2.498 1 98.62 113 VAL B N 1
ATOM 3603 C CA . VAL B 1 113 ? -0.154 -7.582 3.42 1 98.62 113 VAL B CA 1
ATOM 3604 C C . VAL B 1 113 ? 0.093 -6.199 4.023 1 98.62 113 VAL B C 1
ATOM 3606 O O . VAL B 1 113 ? -0.03 -5.184 3.334 1 98.62 113 VAL B O 1
ATOM 3609 N N . ASN B 1 114 ? 0.214 -6.117 5.234 1 98.75 114 ASN B N 1
ATOM 3610 C CA . ASN B 1 114 ? 0.72 -4.918 5.898 1 98.75 114 ASN B CA 1
ATOM 3611 C C . ASN B 1 114 ? 2.23 -4.988 6.105 1 98.75 114 ASN B C 1
ATOM 3613 O O . ASN B 1 114 ? 2.697 -5.508 7.121 1 98.75 114 ASN B O 1
ATOM 3617 N N . GLY B 1 115 ? 2.975 -4.457 5.086 1 98.81 115 GLY B N 1
ATOM 3618 C CA . GLY B 1 115 ? 4.426 -4.551 5.094 1 98.81 115 GLY B CA 1
ATOM 3619 C C . GLY B 1 115 ? 5.059 -3.91 6.316 1 98.81 115 GLY B C 1
ATOM 3620 O O . GLY B 1 115 ? 6.043 -4.418 6.855 1 98.81 115 GLY B O 1
ATOM 3621 N N . ALA B 1 116 ? 4.527 -2.809 6.77 1 98.81 116 ALA B N 1
ATOM 3622 C CA . ALA B 1 116 ? 5.027 -2.119 7.953 1 98.81 116 ALA B CA 1
ATOM 3623 C C . ALA B 1 116 ? 4.867 -2.982 9.203 1 98.81 116 ALA B C 1
ATOM 3625 O O . ALA B 1 116 ? 5.785 -3.076 10.023 1 98.81 116 ALA B O 1
ATOM 3626 N N . LEU B 1 117 ? 3.701 -3.578 9.352 1 98.75 117 LEU B N 1
ATOM 3627 C CA . LEU B 1 117 ? 3.449 -4.438 10.5 1 98.75 117 LEU B CA 1
ATOM 3628 C C . LEU B 1 117 ? 4.363 -5.66 10.477 1 98.75 117 LEU B C 1
ATOM 3630 O O . LEU B 1 117 ? 4.895 -6.062 11.516 1 98.75 117 LEU B O 1
ATOM 3634 N N . LEU B 1 118 ? 4.5 -6.273 9.273 1 98.88 118 LEU B N 1
ATOM 3635 C CA . LEU B 1 118 ? 5.383 -7.426 9.156 1 98.88 118 LEU B CA 1
ATOM 3636 C C . LEU B 1 118 ? 6.812 -7.062 9.547 1 98.88 118 LEU B C 1
ATOM 3638 O O . LEU B 1 118 ? 7.484 -7.82 10.25 1 98.88 118 LEU B O 1
ATOM 3642 N N . ALA B 1 119 ? 7.277 -5.906 9.094 1 98.75 119 ALA B N 1
ATOM 3643 C CA . ALA B 1 119 ? 8.602 -5.43 9.484 1 98.75 119 ALA B CA 1
ATOM 3644 C C . ALA B 1 119 ? 8.695 -5.242 10.992 1 98.75 119 ALA B C 1
ATOM 3646 O O . ALA B 1 119 ? 9.703 -5.605 11.609 1 98.75 119 ALA B O 1
ATOM 3647 N N . GLU B 1 120 ? 7.684 -4.684 11.57 1 98.5 120 GLU B N 1
ATOM 3648 C CA . GLU B 1 120 ? 7.66 -4.445 13.016 1 98.5 120 GLU B CA 1
ATOM 3649 C C . GLU B 1 120 ? 7.707 -5.758 13.789 1 98.5 120 GLU B C 1
ATOM 3651 O O . GLU B 1 120 ? 8.477 -5.895 14.742 1 98.5 120 GLU B O 1
ATOM 3656 N N . LEU B 1 121 ? 6.891 -6.742 13.398 1 98.44 121 LEU B N 1
ATOM 3657 C CA . LEU B 1 121 ? 6.742 -8 14.117 1 98.44 121 LEU B CA 1
ATOM 3658 C C . LEU B 1 121 ? 8.008 -8.852 14 1 98.44 121 LEU B C 1
ATOM 3660 O O . LEU B 1 121 ? 8.344 -9.594 14.922 1 98.44 121 LEU B O 1
ATOM 3664 N N . THR B 1 122 ? 8.75 -8.742 12.844 1 98.44 122 THR B N 1
ATOM 3665 C CA . THR B 1 122 ? 9.891 -9.617 12.602 1 98.44 122 THR B CA 1
ATOM 3666 C C . THR B 1 122 ? 11.195 -8.898 12.938 1 98.44 122 THR B C 1
ATOM 3668 O O . THR B 1 122 ? 12.234 -9.547 13.117 1 98.44 122 THR B O 1
ATOM 3671 N N . GLY B 1 123 ? 11.125 -7.543 12.922 1 97.56 123 GLY B N 1
ATOM 3672 C CA . GLY B 1 123 ? 12.352 -6.781 13.062 1 97.56 123 GLY B CA 1
ATOM 3673 C C . GLY B 1 123 ? 13.258 -6.871 11.852 1 97.56 123 GLY B C 1
ATOM 3674 O O . GLY B 1 123 ? 14.477 -6.73 11.961 1 97.56 123 GLY B O 1
ATOM 3675 N N . MET B 1 124 ? 12.734 -7.184 10.695 1 98.44 124 MET B N 1
ATOM 3676 C CA . MET B 1 124 ? 13.5 -7.402 9.469 1 98.44 124 MET B CA 1
ATOM 3677 C C . MET B 1 124 ? 13.031 -6.457 8.367 1 98.44 124 MET B C 1
ATOM 3679 O O . MET B 1 124 ? 11.906 -5.949 8.414 1 98.44 124 MET B O 1
ATOM 3683 N N . THR B 1 125 ? 13.898 -6.125 7.406 1 98.69 125 THR B N 1
ATOM 3684 C CA . THR B 1 125 ? 13.484 -5.449 6.184 1 98.69 125 THR B CA 1
ATOM 3685 C C . THR B 1 125 ? 12.492 -6.312 5.402 1 98.69 125 THR B C 1
ATOM 3687 O O . THR B 1 125 ? 12.695 -7.52 5.258 1 98.69 125 THR B O 1
ATOM 3690 N N . VAL B 1 126 ? 11.422 -5.73 5 1 98.88 126 VAL B N 1
ATOM 3691 C CA . VAL B 1 126 ? 10.391 -6.445 4.266 1 98.88 126 VAL B CA 1
ATOM 3692 C C . VAL B 1 126 ? 10.203 -5.82 2.885 1 98.88 126 VAL B C 1
ATOM 3694 O O . VAL B 1 126 ? 10.211 -4.598 2.744 1 98.88 126 VAL B O 1
ATOM 3697 N N . VAL B 1 127 ? 10.133 -6.621 1.834 1 98.94 127 VAL B N 1
ATOM 3698 C CA . VAL B 1 127 ? 9.805 -6.172 0.485 1 98.94 127 VAL B CA 1
ATOM 3699 C C . VAL B 1 127 ? 8.461 -6.762 0.058 1 98.94 127 VAL B C 1
ATOM 3701 O O . VAL B 1 127 ? 8.242 -7.969 0.168 1 98.94 127 VAL B O 1
ATOM 3704 N N . THR B 1 128 ? 7.535 -5.934 -0.301 1 98.75 128 THR B N 1
ATOM 3705 C CA . THR B 1 128 ? 6.23 -6.344 -0.807 1 98.75 128 THR B CA 1
ATOM 3706 C C . THR B 1 128 ? 5.875 -5.57 -2.072 1 98.75 128 THR B C 1
ATOM 3708 O O . THR B 1 128 ? 6.73 -4.91 -2.666 1 98.75 128 THR B O 1
ATOM 3711 N N . ASP B 1 129 ? 4.648 -5.676 -2.559 1 98.62 129 ASP B N 1
ATOM 3712 C CA . ASP B 1 129 ? 4.102 -4.938 -3.695 1 98.62 129 ASP B CA 1
ATOM 3713 C C . ASP B 1 129 ? 4.961 -5.141 -4.941 1 98.62 129 ASP B C 1
ATOM 3715 O O . ASP B 1 129 ? 5.383 -4.172 -5.578 1 98.62 129 ASP B O 1
ATOM 3719 N N . PHE B 1 130 ? 5.109 -6.355 -5.324 1 98.69 130 PHE B N 1
ATOM 3720 C CA . PHE B 1 130 ? 6.027 -6.711 -6.402 1 98.69 130 PHE B CA 1
ATOM 3721 C C . PHE B 1 130 ? 5.391 -6.449 -7.762 1 98.69 130 PHE B C 1
ATOM 3723 O O . PHE B 1 130 ? 6.094 -6.293 -8.766 1 98.69 130 PHE B O 1
ATOM 3730 N N . ARG B 1 131 ? 4.074 -6.355 -7.863 1 98.38 131 ARG B N 1
ATOM 3731 C CA . ARG B 1 131 ? 3.398 -6.328 -9.156 1 98.38 131 ARG B CA 1
ATOM 3732 C C . ARG B 1 131 ? 3.236 -4.898 -9.656 1 98.38 131 ARG B C 1
ATOM 3734 O O . ARG B 1 131 ? 3.273 -4.652 -10.867 1 98.38 131 ARG B O 1
ATOM 3741 N N . SER B 1 132 ? 3.121 -3.943 -8.781 1 98.69 132 SER B N 1
ATOM 3742 C CA . SER B 1 132 ? 2.646 -2.602 -9.109 1 98.69 132 SER B CA 1
ATOM 3743 C C . SER B 1 132 ? 3.615 -1.889 -10.047 1 98.69 132 SER B C 1
ATOM 3745 O O . SER B 1 132 ? 3.191 -1.153 -10.938 1 98.69 132 SER B O 1
ATOM 3747 N N . ARG B 1 133 ? 4.902 -2.076 -9.82 1 98.75 133 ARG B N 1
ATOM 3748 C CA . ARG B 1 133 ? 5.875 -1.37 -10.648 1 98.75 133 ARG B CA 1
ATOM 3749 C C . ARG B 1 133 ? 5.84 -1.868 -12.086 1 98.75 133 ARG B C 1
ATOM 3751 O O . ARG B 1 133 ? 6.008 -1.085 -13.023 1 98.75 133 ARG B O 1
ATOM 3758 N N . ASP B 1 134 ? 5.691 -3.184 -12.258 1 98.56 134 ASP B N 1
ATOM 3759 C CA . ASP B 1 134 ? 5.535 -3.736 -13.602 1 98.56 134 ASP B CA 1
ATOM 3760 C C . ASP B 1 134 ? 4.289 -3.182 -14.281 1 98.56 134 ASP B C 1
ATOM 3762 O O . ASP B 1 134 ? 4.34 -2.764 -15.445 1 98.56 134 ASP B O 1
ATOM 3766 N N . ILE B 1 135 ? 3.225 -3.125 -13.586 1 98.44 135 ILE B N 1
ATOM 3767 C CA . ILE B 1 135 ? 1.975 -2.596 -14.117 1 98.44 135 ILE B CA 1
ATOM 3768 C C . ILE B 1 135 ? 2.15 -1.122 -14.477 1 98.44 135 ILE B C 1
ATOM 3770 O O . ILE B 1 135 ? 1.694 -0.677 -15.531 1 98.44 135 ILE B O 1
ATOM 3774 N N . ALA B 1 136 ? 2.818 -0.389 -13.617 1 98.5 136 ALA B N 1
ATOM 3775 C CA . ALA B 1 136 ? 3.078 1.028 -13.859 1 98.5 136 ALA B CA 1
ATOM 3776 C C . ALA B 1 136 ? 3.877 1.228 -15.148 1 98.5 136 ALA B C 1
ATOM 3778 O O . ALA B 1 136 ? 3.758 2.266 -15.805 1 98.5 136 ALA B O 1
ATOM 3779 N N . ALA B 1 137 ? 4.652 0.28 -15.508 1 98.06 137 ALA B N 1
ATOM 3780 C CA . ALA B 1 137 ? 5.48 0.345 -16.703 1 98.06 137 ALA B CA 1
ATOM 3781 C C . ALA B 1 137 ? 4.746 -0.226 -17.922 1 98.06 137 ALA B C 1
ATOM 3783 O O . ALA B 1 137 ? 5.352 -0.484 -18.953 1 98.06 137 ALA B O 1
ATOM 3784 N N . GLY B 1 138 ? 3.482 -0.509 -17.75 1 97.44 138 GLY B N 1
ATOM 3785 C CA . GLY B 1 138 ? 2.656 -0.943 -18.875 1 97.44 138 GLY B CA 1
ATOM 3786 C C . GLY B 1 138 ? 2.492 -2.449 -18.938 1 97.44 138 GLY B C 1
ATOM 3787 O O . GLY B 1 138 ? 1.858 -2.969 -19.859 1 97.44 138 GLY B O 1
ATOM 3788 N N . GLY B 1 139 ? 3.062 -3.193 -17.984 1 97.19 139 GLY B N 1
ATOM 3789 C CA . GLY B 1 139 ? 2.934 -4.641 -17.953 1 97.19 139 GLY B CA 1
ATOM 3790 C C . GLY B 1 139 ? 1.665 -5.109 -17.266 1 97.19 139 GLY B C 1
ATOM 3791 O O . GLY B 1 139 ? 0.868 -4.293 -16.797 1 97.19 139 GLY B O 1
ATOM 3792 N N . GLN B 1 140 ? 1.54 -6.465 -17.156 1 95.88 140 GLN B N 1
ATOM 3793 C CA . GLN B 1 140 ? 0.357 -7.047 -16.531 1 95.88 140 GLN B CA 1
ATOM 3794 C C . GLN B 1 140 ? 0.62 -7.391 -15.062 1 95.88 140 GLN B C 1
ATOM 3796 O O . GLN B 1 140 ? -0.302 -7.754 -14.328 1 95.88 140 GLN B O 1
ATOM 3801 N N . GLY B 1 141 ? 1.869 -7.277 -14.633 1 96.44 141 GLY B N 1
ATOM 3802 C CA . GLY B 1 141 ? 2.205 -7.621 -13.258 1 96.44 141 GLY B CA 1
ATOM 3803 C C . GLY B 1 141 ? 2.17 -9.109 -12.984 1 96.44 141 GLY B C 1
ATOM 3804 O O . GLY B 1 141 ? 2.213 -9.539 -11.828 1 96.44 141 GLY B O 1
ATOM 3805 N N . ALA B 1 142 ? 2.016 -9.977 -14.031 1 94.25 142 ALA B N 1
ATOM 3806 C CA . ALA B 1 142 ? 1.935 -11.43 -13.922 1 94.25 142 ALA B CA 1
ATOM 3807 C C . ALA B 1 142 ? 2.154 -12.094 -15.273 1 94.25 142 ALA B C 1
ATOM 3809 O O . ALA B 1 142 ? 1.87 -11.5 -16.312 1 94.25 142 ALA B O 1
ATOM 3810 N N . PRO B 1 143 ? 2.621 -13.281 -15.234 1 95.44 143 PRO B N 1
ATOM 3811 C CA . PRO B 1 143 ? 3.289 -13.891 -14.078 1 95.44 143 PRO B CA 1
ATOM 3812 C C . PRO B 1 143 ? 4.668 -13.289 -13.812 1 95.44 143 PRO B C 1
ATOM 3814 O O . PRO B 1 143 ? 5.324 -12.805 -14.742 1 95.44 143 PRO B O 1
ATOM 3817 N N . LEU B 1 144 ? 5.109 -13.352 -12.562 1 96.12 144 LEU B N 1
ATOM 3818 C CA . LEU B 1 144 ? 6.402 -12.773 -12.219 1 96.12 144 LEU B CA 1
ATOM 3819 C C . LEU B 1 144 ? 7.457 -13.867 -12.055 1 96.12 144 LEU B C 1
ATOM 3821 O O . LEU B 1 144 ? 8.656 -13.586 -12.086 1 96.12 144 LEU B O 1
ATOM 3825 N N . VAL B 1 145 ? 7.074 -15.086 -11.953 1 96.06 145 VAL B N 1
ATOM 3826 C CA . VAL B 1 145 ? 7.957 -16.172 -11.523 1 96.06 145 VAL B CA 1
ATOM 3827 C C . VAL B 1 145 ? 8.867 -16.578 -12.672 1 96.06 145 VAL B C 1
ATOM 3829 O O . VAL B 1 145 ? 9.922 -17.188 -12.453 1 96.06 145 VAL B O 1
ATOM 3832 N N . PRO B 1 146 ? 8.516 -16.281 -13.961 1 96.75 146 PRO B N 1
ATOM 3833 C CA . PRO B 1 146 ? 9.375 -16.719 -15.055 1 96.75 146 PRO B CA 1
ATOM 3834 C C . PRO B 1 146 ? 10.789 -16.156 -14.961 1 96.75 146 PRO B C 1
ATOM 3836 O O . PRO B 1 146 ? 11.75 -16.828 -15.344 1 96.75 146 PRO B O 1
ATOM 3839 N N . ALA B 1 147 ? 10.961 -14.977 -14.453 1 95.81 147 ALA B N 1
ATOM 3840 C CA . ALA B 1 147 ? 12.297 -14.414 -14.281 1 95.81 147 ALA B CA 1
ATOM 3841 C C . ALA B 1 147 ? 13.133 -15.258 -13.328 1 95.81 147 ALA B C 1
ATOM 3843 O O . ALA B 1 147 ? 14.32 -15.5 -13.57 1 95.81 147 ALA B O 1
ATOM 3844 N N . PHE B 1 148 ? 12.531 -15.711 -12.32 1 96.88 148 PHE B N 1
ATOM 3845 C CA . PHE B 1 148 ? 13.195 -16.594 -11.375 1 96.88 148 PHE B CA 1
ATOM 3846 C C . PHE B 1 148 ? 13.477 -17.953 -12.008 1 96.88 148 PHE B C 1
ATOM 3848 O O . PHE B 1 148 ? 14.547 -18.531 -11.805 1 96.88 148 PHE B O 1
ATOM 3855 N N . HIS B 1 149 ? 12.492 -18.5 -12.75 1 97.62 149 HIS B N 1
ATOM 3856 C CA . HIS B 1 149 ? 12.711 -19.75 -13.469 1 97.62 149 HIS B CA 1
ATOM 3857 C C . HIS B 1 149 ? 13.969 -19.672 -14.328 1 97.62 149 HIS B C 1
ATOM 3859 O O . HIS B 1 149 ? 14.758 -20.625 -14.352 1 97.62 149 HIS B O 1
ATOM 3865 N N . HIS B 1 150 ? 14.078 -18.578 -15.008 1 95.69 150 HIS B N 1
ATOM 3866 C CA . HIS B 1 150 ? 15.234 -18.391 -15.867 1 95.69 150 HIS B CA 1
ATOM 3867 C C . HIS B 1 150 ? 16.531 -18.453 -15.07 1 95.69 150 HIS B C 1
ATOM 3869 O O . HIS B 1 150 ? 17.484 -19.125 -15.484 1 95.69 150 HIS B O 1
ATOM 3875 N N . GLU B 1 151 ? 16.516 -17.781 -13.969 1 92.5 151 GLU B N 1
ATOM 3876 C CA . GLU B 1 151 ? 17.703 -17.719 -13.125 1 92.5 151 GLU B CA 1
ATOM 3877 C C . GLU B 1 151 ? 18.062 -19.109 -12.578 1 92.5 151 GLU B C 1
ATOM 3879 O O . GLU B 1 151 ? 19.234 -19.438 -12.453 1 92.5 151 GLU B O 1
ATOM 3884 N N . MET B 1 152 ? 17.047 -19.906 -12.273 1 94.88 152 MET B N 1
ATOM 3885 C CA . MET B 1 152 ? 17.312 -21.109 -11.477 1 94.88 152 MET B CA 1
ATOM 3886 C C . MET B 1 152 ? 17.328 -22.359 -12.344 1 94.88 152 MET B C 1
ATOM 3888 O O . MET B 1 152 ? 18.016 -23.328 -12.039 1 94.88 152 MET B O 1
ATOM 3892 N N . PHE B 1 153 ? 16.547 -22.359 -13.43 1 96.31 153 PHE B N 1
ATOM 3893 C CA . PHE B 1 153 ? 16.266 -23.641 -14.062 1 96.31 153 PHE B CA 1
ATOM 3894 C C . PHE B 1 153 ? 16.781 -23.656 -15.5 1 96.31 153 PHE B C 1
ATOM 3896 O O . PHE B 1 153 ? 16.734 -24.688 -16.172 1 96.31 153 PHE B O 1
ATOM 3903 N N . ALA B 1 154 ? 17.25 -22.531 -16.016 1 95.75 154 ALA B N 1
ATOM 3904 C CA . ALA B 1 154 ? 17.797 -22.531 -17.375 1 95.75 154 ALA B CA 1
ATOM 3905 C C . ALA B 1 154 ? 18.938 -23.531 -17.516 1 95.75 154 ALA B C 1
ATOM 3907 O O . ALA B 1 154 ? 19.609 -23.844 -16.531 1 95.75 154 ALA B O 1
ATOM 3908 N N . HIS B 1 155 ? 19.078 -24.078 -18.688 1 96.12 155 HIS B N 1
ATOM 3909 C CA . HIS B 1 155 ? 20.125 -25.047 -19.016 1 96.12 155 HIS B CA 1
ATOM 3910 C C . HIS B 1 155 ? 20.906 -24.625 -20.25 1 96.12 155 HIS B C 1
ATOM 3912 O O . HIS B 1 155 ? 20.328 -24.078 -21.203 1 96.12 155 HIS B O 1
ATOM 3918 N N . ARG B 1 156 ? 22.125 -24.969 -20.328 1 94.88 156 ARG B N 1
ATOM 3919 C CA . ARG B 1 156 ? 23 -24.516 -21.391 1 94.88 156 ARG B CA 1
ATOM 3920 C C . ARG B 1 156 ? 22.672 -25.203 -22.719 1 94.88 156 ARG B C 1
ATOM 3922 O O . ARG B 1 156 ? 22.844 -24.625 -23.781 1 94.88 156 ARG B O 1
ATOM 3929 N N . ASP B 1 157 ? 22.156 -26.406 -22.625 1 96.31 157 ASP B N 1
ATOM 3930 C CA . ASP B 1 157 ? 22.031 -27.188 -23.844 1 96.31 157 ASP B CA 1
ATOM 3931 C C . ASP B 1 157 ? 20.594 -27.688 -24.031 1 96.31 157 ASP B C 1
ATOM 3933 O O . ASP B 1 157 ? 20.297 -28.359 -25.016 1 96.31 157 ASP B O 1
ATOM 3937 N N . ILE B 1 158 ? 19.703 -27.375 -23.094 1 96.94 158 ILE B N 1
ATOM 3938 C CA . ILE B 1 158 ? 18.375 -27.969 -23.141 1 96.94 158 ILE B CA 1
ATOM 3939 C C . ILE B 1 158 ? 17.312 -26.875 -23.047 1 96.94 158 ILE B C 1
ATOM 3941 O O . ILE B 1 158 ? 17.375 -26.016 -22.172 1 96.94 158 ILE B O 1
ATOM 3945 N N . HIS B 1 159 ? 16.375 -26.828 -24 1 97.69 159 HIS B N 1
ATOM 3946 C CA . HIS B 1 159 ? 15.172 -26.016 -23.906 1 97.69 159 HIS B CA 1
ATOM 3947 C C . HIS B 1 159 ? 14.156 -26.625 -22.953 1 97.69 159 HIS B C 1
ATOM 3949 O O . HIS B 1 159 ? 13.602 -2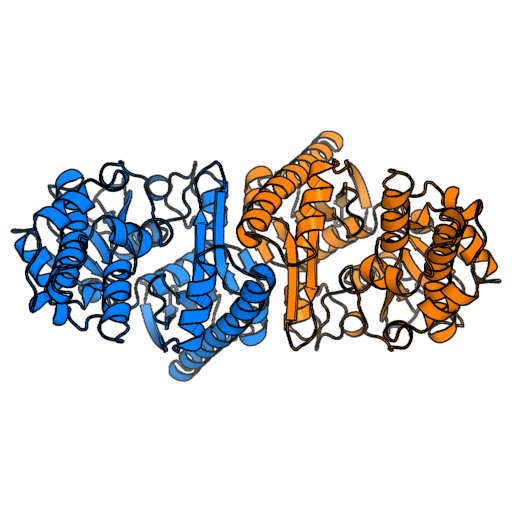7.703 -23.234 1 97.69 159 HIS B O 1
ATOM 3955 N N . ARG B 1 160 ? 13.906 -25.938 -21.812 1 98.19 160 ARG B N 1
ATOM 3956 C CA . ARG B 1 160 ? 13 -26.453 -20.781 1 98.19 160 ARG B CA 1
ATOM 3957 C C . ARG B 1 160 ? 11.719 -25.625 -20.734 1 98.19 160 ARG B C 1
ATOM 3959 O O . ARG B 1 160 ? 11.75 -24.406 -20.969 1 98.19 160 ARG B O 1
ATOM 3966 N N . LEU B 1 161 ? 10.641 -26.281 -20.438 1 98.5 161 LEU B N 1
ATOM 3967 C CA . LEU B 1 161 ? 9.422 -25.594 -20.016 1 98.5 161 LEU B CA 1
ATOM 3968 C C . LEU B 1 161 ? 9.164 -25.812 -18.531 1 98.5 161 LEU B C 1
ATOM 3970 O O . LEU B 1 161 ? 9.266 -26.938 -18.047 1 98.5 161 LEU B O 1
ATOM 3974 N N . ILE B 1 162 ? 8.961 -24.75 -17.859 1 98.69 162 ILE B N 1
ATOM 3975 C CA . ILE B 1 162 ? 8.484 -24.844 -16.484 1 98.69 162 ILE B CA 1
ATOM 3976 C C . ILE B 1 162 ? 6.988 -24.531 -16.438 1 98.69 162 ILE B C 1
ATOM 3978 O O . ILE B 1 162 ? 6.551 -23.484 -16.922 1 98.69 162 ILE B O 1
ATOM 3982 N N . ILE B 1 163 ? 6.199 -25.422 -15.922 1 98.56 163 ILE B N 1
ATOM 3983 C CA . ILE B 1 163 ? 4.754 -25.266 -15.844 1 98.56 163 ILE B CA 1
ATOM 3984 C C . ILE B 1 163 ? 4.316 -25.234 -14.383 1 98.56 163 ILE B C 1
ATOM 3986 O O . ILE B 1 163 ? 4.359 -26.25 -13.688 1 98.56 163 ILE B O 1
ATOM 3990 N N . ASN B 1 164 ? 3.924 -24.109 -13.914 1 97.56 164 ASN B N 1
ATOM 3991 C CA . ASN B 1 164 ? 3.422 -23.922 -12.555 1 97.56 164 ASN B CA 1
ATOM 3992 C C . ASN B 1 164 ? 1.901 -24.047 -12.5 1 97.56 164 ASN B C 1
ATOM 3994 O O . ASN B 1 164 ? 1.184 -23.188 -13.008 1 97.56 164 ASN B O 1
ATOM 3998 N N . ILE B 1 165 ? 1.43 -25.078 -11.844 1 97 165 ILE B N 1
ATOM 3999 C CA . ILE B 1 165 ? -0.006 -25.328 -11.789 1 97 165 ILE B CA 1
ATOM 4000 C C . ILE B 1 165 ? -0.536 -24.969 -10.406 1 97 165 ILE B C 1
ATOM 4002 O O . ILE B 1 165 ? -0.768 -25.844 -9.57 1 97 165 ILE B O 1
ATOM 4006 N N . GLY B 1 166 ? -0.755 -23.734 -10.18 1 94.44 166 GLY B N 1
ATOM 4007 C CA . GLY B 1 166 ? -1.454 -23.25 -9 1 94.44 166 GLY B CA 1
ATOM 4008 C C . GLY B 1 166 ? -2.939 -23.047 -9.227 1 94.44 166 GLY B C 1
ATOM 4009 O O . GLY B 1 166 ? -3.594 -23.875 -9.867 1 94.44 166 GLY B O 1
ATOM 4010 N N . GLY B 1 167 ? -3.482 -21.984 -8.555 1 92.94 167 GLY B N 1
ATOM 4011 C CA . GLY B 1 167 ? -4.824 -21.625 -8.977 1 92.94 167 GLY B CA 1
ATOM 4012 C C . GLY B 1 167 ? -4.922 -21.328 -10.461 1 92.94 167 GLY B C 1
ATOM 4013 O O . GLY B 1 167 ? -5.875 -21.734 -11.125 1 92.94 167 GLY B O 1
ATOM 4014 N N . ILE B 1 168 ? -3.924 -20.656 -10.867 1 93.94 168 ILE B N 1
ATOM 4015 C CA . ILE B 1 168 ? -3.719 -20.375 -12.281 1 93.94 168 ILE B CA 1
ATOM 4016 C C . ILE B 1 168 ? -2.48 -21.109 -12.789 1 93.94 168 ILE B C 1
ATOM 4018 O O . ILE B 1 168 ? -1.51 -21.281 -12.047 1 93.94 168 ILE B O 1
ATOM 4022 N N . THR B 1 169 ? -2.537 -21.516 -14.008 1 96.69 169 THR B N 1
ATOM 4023 C CA . THR B 1 169 ? -1.374 -22.172 -14.586 1 96.69 169 THR B CA 1
ATOM 4024 C C . THR B 1 169 ? -0.577 -21.203 -15.453 1 96.69 169 THR B C 1
ATOM 4026 O O . THR B 1 169 ? -1.14 -20.531 -16.312 1 96.69 169 THR B O 1
ATOM 4029 N N . ASN B 1 170 ? 0.659 -21.141 -15.18 1 96.31 170 ASN B N 1
ATOM 4030 C CA . ASN B 1 170 ? 1.52 -20.375 -16.078 1 96.31 170 ASN B CA 1
ATOM 4031 C C . ASN B 1 170 ? 2.654 -21.234 -16.641 1 96.31 170 ASN B C 1
ATOM 4033 O O . ASN B 1 170 ? 3.059 -22.203 -16 1 96.31 170 ASN B O 1
ATOM 4037 N N . ILE B 1 171 ? 3.105 -20.938 -17.844 1 97.75 171 ILE B N 1
ATOM 4038 C CA . ILE B 1 171 ? 4.188 -21.641 -18.531 1 97.75 171 ILE B CA 1
ATOM 4039 C C . ILE B 1 171 ? 5.363 -20.703 -18.75 1 97.75 171 ILE B C 1
ATOM 4041 O O . ILE B 1 171 ? 5.168 -19.531 -19.109 1 97.75 171 ILE B O 1
ATOM 4045 N N . THR B 1 172 ? 6.523 -21.141 -18.406 1 98.25 172 THR B N 1
ATOM 4046 C CA . THR B 1 172 ? 7.773 -20.438 -18.703 1 98.25 172 THR B CA 1
ATOM 4047 C C . THR B 1 172 ? 8.602 -21.219 -19.719 1 98.25 172 THR B C 1
ATOM 4049 O O . THR B 1 172 ? 8.875 -22.406 -19.516 1 98.25 172 THR B O 1
ATOM 4052 N N . SER B 1 173 ? 8.961 -20.594 -20.797 1 98.19 173 SER B N 1
ATOM 4053 C CA . SER B 1 173 ? 9.875 -21.172 -21.781 1 98.19 173 SER B CA 1
ATOM 4054 C C . SER B 1 173 ? 11.305 -20.703 -21.547 1 98.19 173 SER B C 1
ATOM 4056 O O . SER B 1 173 ? 11.578 -19.5 -21.5 1 98.19 173 SER B O 1
ATOM 4058 N N . LEU B 1 174 ? 12.172 -21.688 -21.328 1 98 174 LEU B N 1
ATOM 4059 C CA . LEU B 1 174 ? 13.586 -21.422 -21.078 1 98 174 LEU B CA 1
ATOM 4060 C C . LEU B 1 174 ? 14.453 -21.984 -22.203 1 98 174 LEU B C 1
ATOM 4062 O O . LEU B 1 174 ? 15.07 -23.031 -22.062 1 98 174 LEU B O 1
ATOM 4066 N N . PRO B 1 175 ? 14.562 -21.203 -23.328 1 97.19 175 PRO B N 1
ATOM 4067 C CA . PRO B 1 175 ? 15.414 -21.688 -24.422 1 97.19 175 PRO B CA 1
ATOM 4068 C C . PRO B 1 175 ? 16.906 -21.641 -24.062 1 97.19 175 PRO B C 1
ATOM 4070 O O . PRO B 1 175 ? 17.297 -21.016 -23.078 1 97.19 175 PRO B O 1
ATOM 4073 N N . VAL B 1 176 ? 17.719 -22.344 -24.906 1 93.62 176 VAL B N 1
ATOM 4074 C CA . VAL B 1 176 ? 19.156 -22.406 -24.734 1 93.62 176 VAL B CA 1
ATOM 4075 C C . VAL B 1 176 ? 19.766 -21.016 -24.938 1 93.62 176 VAL B C 1
ATOM 4077 O O . VAL B 1 176 ? 20.672 -20.625 -24.203 1 93.62 176 VAL B O 1
ATOM 4080 N N . SER B 1 177 ? 19.375 -20.312 -26.016 1 86.69 177 SER B N 1
ATOM 4081 C CA . SER B 1 177 ? 19.938 -19 -26.281 1 86.69 177 SER B CA 1
ATOM 4082 C C . SER B 1 177 ? 18.875 -17.906 -26.219 1 86.69 177 SER B C 1
ATOM 4084 O O . SER B 1 177 ? 18.047 -17.797 -27.125 1 86.69 177 SER B O 1
ATOM 4086 N N . GLY B 1 178 ? 18.828 -17.203 -25.156 1 81.94 178 GLY B N 1
ATOM 4087 C CA . GLY B 1 178 ? 18 -16.016 -24.984 1 81.94 178 GLY B CA 1
ATOM 4088 C C . GLY B 1 178 ? 16.547 -16.266 -25.312 1 81.94 178 GLY B C 1
ATOM 4089 O O . GLY B 1 178 ? 16.141 -17.406 -25.547 1 81.94 178 GLY B O 1
ATOM 4090 N N . GLY B 1 179 ? 15.625 -15.273 -25.094 1 90.56 179 GLY B N 1
ATOM 4091 C CA . GLY B 1 179 ? 14.234 -15.297 -25.516 1 90.56 179 GLY B CA 1
ATOM 4092 C C . GLY B 1 179 ? 13.305 -15.906 -24.484 1 90.56 179 GLY B C 1
ATOM 4093 O O . GLY B 1 179 ? 12.344 -16.594 -24.828 1 90.56 179 GLY B O 1
ATOM 4094 N N . VAL B 1 180 ? 13.68 -15.891 -23.234 1 94.75 180 VAL B N 1
ATOM 4095 C CA . VAL B 1 180 ? 12.812 -16.375 -22.172 1 94.75 180 VAL B CA 1
ATOM 4096 C C . VAL B 1 180 ? 11.453 -15.695 -22.266 1 94.75 180 VAL B C 1
ATOM 4098 O O . VAL B 1 180 ? 11.367 -14.492 -22.5 1 94.75 180 VAL B O 1
ATOM 4101 N N . ASN B 1 181 ? 10.391 -16.453 -22.25 1 95.19 181 ASN B N 1
ATOM 4102 C CA . ASN B 1 181 ? 9.031 -15.914 -22.234 1 95.19 181 ASN B CA 1
ATOM 4103 C C . ASN B 1 181 ? 8.094 -16.781 -21.406 1 95.19 181 ASN B C 1
ATOM 4105 O O . ASN B 1 181 ? 8.523 -17.766 -20.812 1 95.19 181 ASN B O 1
ATOM 4109 N N . GLY B 1 182 ? 6.898 -16.391 -21.297 1 96.06 182 GLY B N 1
ATOM 4110 C CA . GLY B 1 182 ? 5.898 -17.062 -20.484 1 96.06 182 GLY B CA 1
ATOM 4111 C C . GLY B 1 182 ? 4.566 -16.344 -20.438 1 96.06 182 GLY B C 1
ATOM 4112 O O . GLY B 1 182 ? 4.445 -15.227 -20.953 1 96.06 182 GLY B O 1
ATOM 4113 N N . PHE B 1 183 ? 3.568 -17.031 -19.984 1 96.69 183 PHE B N 1
ATOM 4114 C CA . PHE B 1 183 ? 2.229 -16.453 -19.891 1 96.69 183 PHE B CA 1
ATOM 4115 C C . PHE B 1 183 ? 1.323 -17.344 -19.047 1 96.69 183 PHE B C 1
ATOM 4117 O O . PHE B 1 183 ? 1.682 -18.469 -18.719 1 96.69 183 PHE B O 1
ATOM 4124 N N . ASP B 1 184 ? 0.191 -16.859 -18.625 1 95.75 184 ASP B N 1
ATOM 4125 C CA . ASP B 1 184 ? -0.852 -17.656 -17.984 1 95.75 184 ASP B CA 1
ATOM 4126 C C . ASP B 1 184 ? -1.658 -18.438 -19.031 1 95.75 184 ASP B C 1
ATOM 4128 O O . ASP B 1 184 ? -2.291 -17.844 -19.906 1 95.75 184 ASP B O 1
ATOM 4132 N N . CYS B 1 185 ? -1.714 -19.797 -18.859 1 94.5 185 CYS B N 1
ATOM 4133 C CA . CYS B 1 185 ? -2.402 -20.625 -19.844 1 94.5 185 CYS B CA 1
ATOM 4134 C C . CYS B 1 185 ? -3.893 -20.703 -19.547 1 94.5 185 CYS B C 1
ATOM 4136 O O . CYS B 1 185 ? -4.699 -20.969 -20.438 1 94.5 185 CYS B O 1
ATOM 4138 N N . GLY B 1 186 ? -4.184 -20.469 -18.328 1 94.62 186 GLY B N 1
ATOM 4139 C CA . GLY B 1 186 ? -5.566 -20.609 -17.906 1 94.62 186 GLY B CA 1
ATOM 4140 C C . GLY B 1 186 ? -5.707 -21.016 -16.453 1 94.62 186 GLY B C 1
ATOM 4141 O O . GLY B 1 186 ? -4.766 -20.891 -15.664 1 94.62 186 GLY B O 1
ATOM 4142 N N . PRO B 1 187 ? -6.973 -21.469 -16.141 1 95.75 187 PRO B N 1
ATOM 4143 C CA . PRO B 1 187 ? -7.156 -21.938 -14.758 1 95.75 187 PRO B CA 1
ATOM 4144 C C . PRO B 1 187 ? -6.328 -23.188 -14.445 1 95.75 187 PRO B C 1
ATOM 4146 O O . PRO B 1 187 ? -6.098 -24.016 -15.32 1 95.75 187 PRO B O 1
ATOM 4149 N N . GLY B 1 188 ? -5.781 -23.266 -13.336 1 95.81 188 GLY B N 1
ATOM 4150 C CA . GLY B 1 188 ? -5.168 -24.453 -12.781 1 95.81 188 GLY B CA 1
ATOM 4151 C C . GLY B 1 188 ? -6.105 -25.25 -11.883 1 95.81 188 GLY B C 1
ATOM 4152 O O . GLY B 1 188 ? -7.066 -25.844 -12.352 1 95.81 188 GLY B O 1
ATOM 4153 N N . ASN B 1 189 ? -5.895 -24.984 -10.609 1 95.06 189 ASN B N 1
ATOM 4154 C CA . ASN B 1 189 ? -6.707 -25.719 -9.641 1 95.06 189 ASN B CA 1
ATOM 4155 C C . ASN B 1 189 ? -7.941 -24.922 -9.234 1 95.06 189 ASN B C 1
ATOM 4157 O O . ASN B 1 189 ? -8.875 -25.469 -8.641 1 95.06 189 ASN B O 1
ATOM 4161 N N . MET B 1 190 ? -8.008 -23.672 -9.516 1 92.62 190 MET B N 1
ATOM 4162 C CA . MET B 1 190 ? -8.953 -22.766 -8.852 1 92.62 190 MET B CA 1
ATOM 4163 C C . MET B 1 190 ? -10.391 -23.188 -9.148 1 92.62 190 MET B C 1
ATOM 4165 O O . MET B 1 190 ? -11.234 -23.188 -8.25 1 92.62 190 MET B O 1
ATOM 4169 N N . LEU B 1 191 ? -10.742 -23.547 -10.422 1 95.19 191 LEU B N 1
ATOM 4170 C CA . LEU B 1 191 ? -12.109 -23.953 -10.75 1 95.19 191 LEU B CA 1
ATOM 4171 C C . LEU B 1 191 ? -12.43 -25.328 -10.148 1 95.19 191 LEU B C 1
ATOM 4173 O O . LEU B 1 191 ? -13.523 -25.531 -9.633 1 95.19 191 LEU B O 1
ATOM 4177 N N . MET B 1 192 ? -11.422 -26.203 -10.258 1 96.94 192 MET B N 1
ATOM 4178 C CA . MET B 1 192 ? -11.578 -27.531 -9.68 1 96.94 192 MET B CA 1
ATOM 4179 C C . MET B 1 192 ? -11.836 -27.438 -8.172 1 96.94 192 MET B C 1
ATOM 4181 O O . MET B 1 192 ? -12.719 -28.109 -7.648 1 96.94 192 MET B O 1
ATOM 4185 N N . ASP B 1 193 ? -11.039 -26.609 -7.523 1 94.75 193 ASP B N 1
ATOM 4186 C CA . ASP B 1 193 ? -11.164 -26.453 -6.078 1 94.75 193 ASP B CA 1
ATOM 4187 C C . ASP B 1 193 ? -12.523 -25.859 -5.703 1 94.75 193 ASP B C 1
ATOM 4189 O O . ASP B 1 193 ? -13.156 -26.297 -4.75 1 94.75 193 ASP B O 1
ATOM 4193 N N . ALA B 1 194 ? -12.961 -24.859 -6.434 1 93.56 194 ALA B N 1
ATOM 4194 C CA . ALA B 1 194 ? -14.25 -24.219 -6.164 1 93.56 194 ALA B CA 1
ATOM 4195 C C . ALA B 1 194 ? -15.398 -25.203 -6.328 1 93.56 194 ALA B C 1
ATOM 4197 O O . ALA B 1 194 ? -16.312 -25.25 -5.5 1 93.56 194 ALA B O 1
ATOM 4198 N N . TRP B 1 195 ? -15.352 -26 -7.387 1 97.19 195 TRP B N 1
ATOM 4199 C CA . TRP B 1 195 ? -16.391 -27 -7.656 1 97.19 195 TRP B CA 1
ATOM 4200 C C . TRP B 1 195 ? -16.375 -28.094 -6.594 1 97.19 195 TRP B C 1
ATOM 4202 O O . TRP B 1 195 ? -17.438 -28.5 -6.109 1 97.19 195 TRP B O 1
ATOM 4212 N N . CYS B 1 196 ? -15.219 -28.516 -6.258 1 97.19 196 CYS B N 1
ATOM 4213 C CA . CYS B 1 196 ? -15.062 -29.547 -5.23 1 97.19 196 CYS B CA 1
ATOM 4214 C C . CYS B 1 196 ? -15.633 -29.078 -3.9 1 97.19 196 CYS B C 1
ATOM 4216 O O . CYS B 1 196 ? -16.406 -29.797 -3.258 1 97.19 196 CYS B O 1
ATOM 4218 N N . LEU B 1 197 ? -15.25 -27.859 -3.537 1 93.62 197 LEU B N 1
ATOM 4219 C CA . LEU B 1 197 ? -15.734 -27.297 -2.279 1 93.62 197 LEU B CA 1
ATOM 4220 C C . LEU B 1 197 ? -17.25 -27.234 -2.268 1 93.62 197 LEU B C 1
ATOM 4222 O O . LEU B 1 197 ? -17.891 -27.641 -1.296 1 93.62 197 LEU B O 1
ATOM 4226 N N . LYS B 1 198 ? -17.828 -26.766 -3.301 1 95.12 198 LYS B N 1
ATOM 4227 C CA . LYS B 1 198 ? -19.281 -26.578 -3.418 1 95.12 198 LYS B CA 1
ATOM 4228 C C . LYS B 1 198 ? -20.031 -27.891 -3.27 1 95.12 198 LYS B C 1
ATOM 4230 O O . LYS B 1 198 ? -21.094 -27.938 -2.664 1 95.12 198 LYS B O 1
ATOM 4235 N N . HIS B 1 199 ? -19.453 -28.953 -3.744 1 97.31 199 HIS B N 1
ATOM 4236 C CA . HIS B 1 199 ? -20.266 -30.156 -3.9 1 97.31 199 HIS B CA 1
ATOM 4237 C C . HIS B 1 199 ? -19.844 -31.234 -2.918 1 97.31 199 HIS B C 1
ATOM 4239 O O . HIS B 1 199 ? -20.594 -32.188 -2.666 1 97.31 199 HIS B O 1
ATOM 4245 N N . THR B 1 200 ? -18.641 -31.094 -2.383 1 96.75 200 THR B N 1
ATOM 4246 C CA . THR B 1 200 ? -18.188 -32.156 -1.499 1 96.75 200 THR B CA 1
ATOM 4247 C C . THR B 1 200 ? -17.844 -31.609 -0.115 1 96.75 200 THR B C 1
ATOM 4249 O O . THR B 1 200 ? -17.688 -32.375 0.841 1 96.75 200 THR B O 1
ATOM 4252 N N . GLY B 1 201 ? -17.594 -30.312 -0.005 1 93.19 201 GLY B N 1
ATOM 4253 C CA . GLY B 1 201 ? -17.172 -29.703 1.25 1 93.19 201 GLY B CA 1
ATOM 4254 C C . GLY B 1 201 ? -15.68 -29.719 1.461 1 93.19 201 GLY B C 1
ATOM 4255 O O . GLY B 1 201 ? -15.164 -29.062 2.365 1 93.19 201 GLY B O 1
ATOM 4256 N N . MET B 1 202 ? -15.023 -30.453 0.559 1 93.25 202 MET B N 1
ATOM 4257 C CA . MET B 1 202 ? -13.562 -30.5 0.643 1 93.25 202 MET B CA 1
ATOM 4258 C C . MET B 1 202 ? -12.945 -29.328 -0.125 1 93.25 202 MET B C 1
ATOM 4260 O O . MET B 1 202 ? -13.438 -28.953 -1.189 1 93.25 202 MET B O 1
ATOM 4264 N N . THR B 1 203 ? -11.805 -28.859 0.315 1 90.44 203 THR B N 1
ATOM 4265 C CA . THR B 1 203 ? -11.211 -27.656 -0.248 1 90.44 203 THR B CA 1
ATOM 4266 C C . THR B 1 203 ? -10.547 -27.953 -1.589 1 90.44 203 THR B C 1
ATOM 4268 O O . THR B 1 203 ? -10.289 -27.031 -2.377 1 90.44 203 THR B O 1
ATOM 4271 N N . TYR B 1 204 ? -10.172 -29.234 -1.826 1 93.56 204 TYR B N 1
ATOM 4272 C CA . TYR B 1 204 ? -9.609 -29.641 -3.113 1 93.56 204 TYR B CA 1
ATOM 4273 C C . TYR B 1 204 ? -9.781 -31.125 -3.34 1 93.56 204 TYR B C 1
ATOM 4275 O O . TYR B 1 204 ? -10.133 -31.875 -2.418 1 93.56 204 TYR B O 1
ATOM 4283 N N . ASP B 1 205 ? -9.641 -31.578 -4.547 1 96.69 205 ASP B N 1
ATOM 4284 C CA . ASP B 1 205 ? -9.766 -32.969 -4.953 1 96.69 205 ASP B CA 1
ATOM 4285 C C . ASP B 1 205 ? -8.422 -33.688 -4.832 1 96.69 205 ASP B C 1
ATOM 4287 O O . ASP B 1 205 ? -7.648 -33.75 -5.785 1 96.69 205 ASP B O 1
ATOM 4291 N N . HIS B 1 206 ? -8.281 -34.312 -3.693 1 95.69 206 HIS B N 1
ATOM 4292 C CA . HIS B 1 206 ? -7.008 -34.969 -3.385 1 95.69 206 HIS B CA 1
ATOM 4293 C C . HIS B 1 206 ? -6.629 -35.969 -4.465 1 95.69 206 HIS B C 1
ATOM 4295 O O . HIS B 1 206 ? -7.398 -36.906 -4.766 1 95.69 206 HIS B O 1
ATOM 4301 N N . ASN B 1 207 ? -5.477 -35.719 -5.027 1 97.12 207 ASN B N 1
ATOM 4302 C CA . ASN B 1 207 ? -4.891 -36.562 -6.051 1 97.12 207 ASN B CA 1
ATOM 4303 C C . ASN B 1 207 ? -5.754 -36.625 -7.309 1 97.12 207 ASN B C 1
ATOM 4305 O O . ASN B 1 207 ? -5.539 -37.438 -8.188 1 97.12 207 ASN B O 1
ATOM 4309 N N . GLY B 1 208 ? -6.754 -35.812 -7.387 1 98.06 208 GLY B N 1
ATOM 4310 C CA . GLY B 1 208 ? -7.688 -35.844 -8.508 1 98.06 208 GLY B CA 1
ATOM 4311 C C . GLY B 1 208 ? -8.578 -37.062 -8.523 1 98.06 208 GLY B C 1
ATOM 4312 O O . GLY B 1 208 ? -9.047 -37.469 -9.586 1 98.06 208 GLY B O 1
ATOM 4313 N N . SER B 1 209 ? -8.781 -37.656 -7.418 1 98.25 209 SER B N 1
ATOM 4314 C CA . SER B 1 209 ? -9.484 -38.906 -7.32 1 98.25 209 SER B CA 1
ATOM 4315 C C . SER B 1 209 ? -10.961 -38.75 -7.672 1 98.25 209 SER B C 1
ATOM 4317 O O . SER B 1 209 ? -11.547 -39.625 -8.312 1 98.25 209 SER B O 1
ATOM 4319 N N . TRP B 1 210 ? -11.539 -37.688 -7.184 1 98.38 210 TRP B N 1
ATOM 4320 C CA . TRP B 1 210 ? -12.945 -37.406 -7.504 1 98.38 210 TRP B CA 1
ATOM 4321 C C . TRP B 1 210 ? -13.125 -37.188 -9 1 98.38 210 TRP B C 1
ATOM 4323 O O . TRP B 1 210 ? -14.039 -37.75 -9.609 1 98.38 210 TRP B O 1
ATOM 4333 N N . ALA B 1 211 ? -12.289 -36.5 -9.617 1 98.56 211 ALA B N 1
ATOM 4334 C CA . ALA B 1 211 ? -12.305 -36.281 -11.062 1 98.56 211 ALA B CA 1
ATOM 4335 C C . ALA B 1 211 ? -12.117 -37.625 -11.805 1 98.56 211 ALA B C 1
ATOM 4337 O O . ALA B 1 211 ? -12.773 -37.844 -12.82 1 98.56 211 ALA B O 1
ATOM 4338 N N . GLU B 1 212 ? -11.195 -38.406 -11.328 1 98.38 212 GLU B N 1
ATOM 4339 C CA . GLU B 1 212 ? -10.906 -39.688 -11.945 1 98.38 212 GLU B CA 1
ATOM 4340 C C . GLU B 1 212 ? -12.148 -40.594 -11.977 1 98.38 212 GLU B C 1
ATOM 4342 O O . GLU B 1 212 ? -12.336 -41.375 -12.906 1 98.38 212 GLU B O 1
ATOM 4347 N N . SER B 1 213 ? -12.953 -40.438 -10.984 1 98.31 213 SER B N 1
ATOM 4348 C CA . SER B 1 213 ? -14.148 -41.25 -10.875 1 98.31 213 SER B CA 1
ATOM 4349 C C . SER B 1 213 ? -15.227 -40.812 -11.859 1 98.31 213 SER B C 1
ATOM 4351 O O . SER B 1 213 ? -16.203 -41.531 -12.102 1 98.31 213 SER B O 1
ATOM 4353 N N . GLY B 1 214 ? -15.07 -39.562 -12.453 1 98.5 214 GLY B N 1
ATOM 4354 C CA . GLY B 1 214 ? -16.031 -39.031 -13.398 1 98.5 214 GLY B CA 1
ATOM 4355 C C . GLY B 1 214 ? -15.617 -39.219 -14.844 1 98.5 214 GLY B C 1
ATOM 4356 O O . GLY B 1 214 ? -14.578 -39.844 -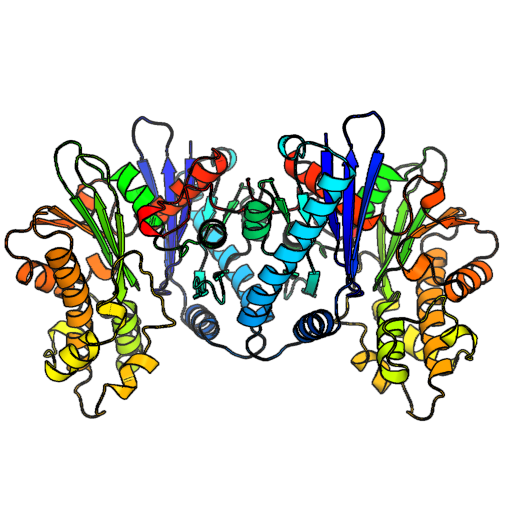15.125 1 98.5 214 GLY B O 1
ATOM 4357 N N . ARG B 1 215 ? -16.531 -38.781 -15.719 1 98.31 215 ARG B N 1
ATOM 4358 C CA . ARG B 1 215 ? -16.266 -38.812 -17.156 1 98.31 215 ARG B CA 1
ATOM 4359 C C . ARG B 1 215 ? -16.281 -37.406 -17.734 1 98.31 215 ARG B C 1
ATOM 4361 O O . ARG B 1 215 ? -17.109 -36.562 -17.359 1 98.31 215 ARG B O 1
ATOM 4368 N N . VAL B 1 216 ? -15.352 -37.156 -18.625 1 98.75 216 VAL B N 1
ATOM 4369 C CA . VAL B 1 216 ? -15.281 -35.844 -19.281 1 98.75 216 VAL B CA 1
ATOM 4370 C C . VAL B 1 216 ? -16.531 -35.625 -20.125 1 98.75 216 VAL B C 1
ATOM 4372 O O . VAL B 1 216 ? -16.906 -36.5 -20.922 1 98.75 216 VAL B O 1
ATOM 4375 N N . ILE B 1 217 ? -17.172 -34.562 -19.891 1 98.69 217 ILE B N 1
ATOM 4376 C CA . ILE B 1 217 ? -18.297 -34.156 -20.719 1 98.69 217 ILE B CA 1
ATOM 4377 C C . ILE B 1 217 ? -17.781 -33.344 -21.891 1 98.69 217 ILE B C 1
ATOM 4379 O O . ILE B 1 217 ? -17.594 -32.125 -21.797 1 98.69 217 ILE B O 1
ATOM 4383 N N . ASN B 1 218 ? -17.672 -33.938 -23.062 1 98.31 218 ASN B N 1
ATOM 4384 C CA . ASN B 1 218 ? -16.953 -33.344 -24.203 1 98.31 218 ASN B CA 1
ATOM 4385 C C . ASN B 1 218 ? -17.625 -32.062 -24.672 1 98.31 218 ASN B C 1
ATOM 4387 O O . ASN B 1 218 ? -16.953 -31.062 -24.922 1 98.31 218 ASN B O 1
ATOM 4391 N N . PRO B 1 219 ? -18.953 -32.031 -24.766 1 98.06 219 PRO B N 1
ATOM 4392 C CA . PRO B 1 219 ? -19.594 -30.781 -25.188 1 98.06 219 PRO B CA 1
ATOM 4393 C C . PRO B 1 219 ? -19.312 -29.625 -24.234 1 98.06 219 PRO B C 1
ATOM 4395 O O . PRO B 1 219 ? -19.109 -28.484 -24.672 1 98.06 219 PRO B O 1
ATOM 4398 N N . LEU B 1 220 ? -19.297 -29.922 -22.953 1 98.38 220 LEU B N 1
ATOM 4399 C CA . LEU B 1 220 ? -18.969 -28.891 -21.953 1 98.38 220 LEU B CA 1
ATOM 4400 C C . LEU B 1 220 ? -17.531 -28.422 -22.109 1 98.38 220 LEU B C 1
ATOM 4402 O O . LEU B 1 220 ? -17.266 -27.219 -22.109 1 98.38 220 LEU B O 1
ATOM 4406 N N . LEU B 1 221 ? -16.641 -29.359 -22.266 1 98.62 221 LEU B N 1
ATOM 4407 C CA . LEU B 1 221 ? -15.219 -29.031 -22.422 1 98.62 221 LEU B CA 1
ATOM 4408 C C . LEU B 1 221 ? -15.008 -28.125 -23.625 1 98.62 221 LEU B C 1
ATOM 4410 O O . LEU B 1 221 ? -14.297 -27.125 -23.547 1 98.62 221 LEU B O 1
ATOM 4414 N N . GLU B 1 222 ? -15.617 -28.453 -24.75 1 98.12 222 GLU B N 1
ATOM 4415 C CA . GLU B 1 222 ? -15.484 -27.672 -25.969 1 98.12 222 GLU B CA 1
ATOM 4416 C C . GLU B 1 222 ? -16.047 -26.266 -25.781 1 98.12 222 GLU B C 1
ATOM 4418 O O . GLU B 1 222 ? -15.461 -25.281 -26.281 1 98.12 222 GLU B O 1
ATOM 4423 N N . ASN B 1 223 ? -17.125 -26.219 -25.125 1 98 223 ASN B N 1
ATOM 4424 C CA . ASN B 1 223 ? -17.719 -24.922 -24.812 1 98 223 ASN B CA 1
ATOM 4425 C C . ASN B 1 223 ? -16.797 -24.062 -23.969 1 98 223 ASN B C 1
ATOM 4427 O O . ASN B 1 223 ? -16.625 -22.859 -24.234 1 98 223 ASN B O 1
ATOM 4431 N N . LEU B 1 224 ? -16.234 -24.625 -22.984 1 98.12 224 LEU B N 1
ATOM 4432 C CA . LEU B 1 224 ? -15.32 -23.906 -22.094 1 98.12 224 LEU B CA 1
ATOM 4433 C C . LEU B 1 224 ? -14.078 -23.438 -22.859 1 98.12 224 LEU B C 1
ATOM 4435 O O . LEU B 1 224 ? -13.633 -22.297 -22.703 1 98.12 224 LEU B O 1
ATOM 4439 N N . LEU B 1 225 ? -13.57 -24.266 -23.703 1 97.88 225 LEU B N 1
ATOM 4440 C CA . LEU B 1 225 ? -12.336 -24 -24.438 1 97.88 225 LEU B CA 1
ATOM 4441 C C . LEU B 1 225 ? -1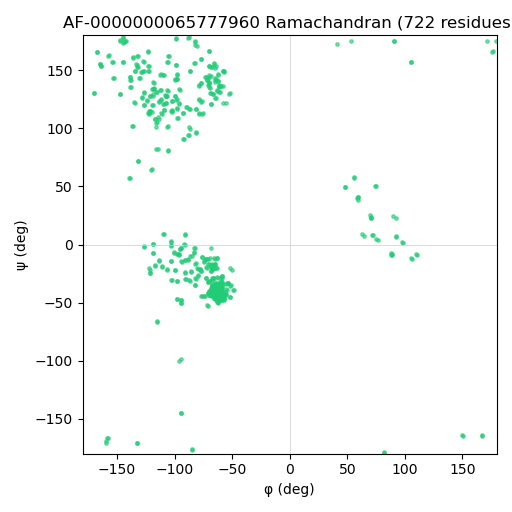2.555 -22.906 -25.469 1 97.88 225 LEU B C 1
ATOM 4443 O O . LEU B 1 225 ? -11.594 -22.312 -25.984 1 97.88 225 LEU B O 1
ATOM 4447 N N . ASN B 1 226 ? -13.766 -22.609 -25.797 1 97.19 226 ASN B N 1
ATOM 4448 C CA . ASN B 1 226 ? -14.094 -21.594 -26.781 1 97.19 226 ASN B CA 1
ATOM 4449 C C . ASN B 1 226 ? -14.102 -20.188 -26.172 1 97.19 226 ASN B C 1
ATOM 4451 O O . ASN B 1 226 ? -14.266 -19.203 -26.875 1 97.19 226 ASN B O 1
ATOM 4455 N N . PHE B 1 227 ? -13.875 -20.172 -24.891 1 96.44 227 PHE B N 1
ATOM 4456 C CA . PHE B 1 227 ? -13.789 -18.859 -24.234 1 96.44 227 PHE B CA 1
ATOM 4457 C C . PHE B 1 227 ? -12.672 -18.031 -24.844 1 96.44 227 PHE B C 1
ATOM 4459 O O . PHE B 1 227 ? -11.555 -18.516 -25.031 1 96.44 227 PHE B O 1
ATOM 4466 N N . PRO B 1 228 ? -12.867 -16.766 -25.109 1 95.88 228 PRO B N 1
ATOM 4467 C CA . PRO B 1 228 ? -11.969 -15.93 -25.891 1 95.88 228 PRO B CA 1
ATOM 4468 C C . PRO B 1 228 ? -10.57 -15.836 -25.297 1 95.88 228 PRO B C 1
ATOM 4470 O O . PRO B 1 228 ? -9.586 -15.711 -26.047 1 95.88 228 PRO B O 1
ATOM 4473 N N . TYR B 1 229 ? -10.5 -15.906 -24.078 1 94.75 229 TYR B N 1
ATOM 4474 C CA . TYR B 1 229 ? -9.203 -15.781 -23.422 1 94.75 229 TYR B CA 1
ATOM 4475 C C . TYR B 1 229 ? -8.219 -16.797 -23.984 1 94.75 229 TYR B C 1
ATOM 4477 O O . TYR B 1 229 ? -7.035 -16.5 -24.172 1 94.75 229 TYR B O 1
ATOM 4485 N N . PHE B 1 230 ? -8.641 -17.984 -24.281 1 96.31 230 PHE B N 1
ATOM 4486 C CA . PHE B 1 230 ? -7.758 -19.094 -24.625 1 96.31 230 PHE B CA 1
ATOM 4487 C C . PHE B 1 230 ? -7.18 -18.906 -26.031 1 96.31 230 PHE B C 1
ATOM 4489 O O . PHE B 1 230 ? -6.188 -19.547 -26.391 1 96.31 230 PHE B O 1
ATOM 4496 N N . SER B 1 231 ? -7.727 -17.969 -26.781 1 94.38 231 SER B N 1
ATOM 4497 C CA . SER B 1 231 ? -7.238 -17.719 -28.125 1 94.38 231 SER B CA 1
ATOM 4498 C C . SER B 1 231 ? -6.328 -16.5 -28.156 1 94.38 231 SER B C 1
ATOM 4500 O O . SER B 1 231 ? -5.723 -16.188 -29.188 1 94.38 231 SER B O 1
ATOM 4502 N N . LEU B 1 232 ? -6.207 -15.773 -27.062 1 93.69 232 LEU B N 1
ATOM 4503 C CA . LEU B 1 232 ? -5.332 -14.609 -27.016 1 93.69 232 LEU B CA 1
ATOM 4504 C C . LEU B 1 232 ? -3.867 -15.023 -27.047 1 93.69 232 LEU B C 1
ATOM 4506 O O . LEU B 1 232 ? -3.475 -15.984 -26.375 1 93.69 232 LEU B O 1
ATOM 4510 N N . PRO B 1 233 ? -3.092 -14.344 -27.844 1 93.75 233 PRO B N 1
ATOM 4511 C CA . PRO B 1 233 ? -1.654 -14.625 -27.812 1 93.75 233 PRO B CA 1
ATOM 4512 C C . PRO B 1 233 ? -0.961 -14.008 -26.609 1 93.75 233 PRO B C 1
ATOM 4514 O O . PRO B 1 233 ? -1.475 -13.047 -26.016 1 93.75 233 PRO B O 1
ATOM 4517 N N . PRO B 1 234 ? 0.271 -14.523 -26.219 1 92 234 PRO B N 1
ATOM 4518 C CA . PRO B 1 234 ? 1.087 -13.859 -25.188 1 92 234 PRO B CA 1
ATOM 4519 C C . PRO B 1 234 ? 1.633 -12.516 -25.656 1 92 234 PRO B C 1
ATOM 4521 O O . PRO B 1 234 ? 1.861 -12.312 -26.844 1 92 234 PRO B O 1
ATOM 4524 N N . PRO B 1 235 ? 1.841 -11.727 -24.703 1 92.06 235 PRO B N 1
ATOM 4525 C CA . PRO B 1 235 ? 1.663 -11.789 -23.25 1 92.06 235 PRO B CA 1
ATOM 4526 C C . PRO B 1 235 ? 0.194 -11.773 -22.844 1 92.06 235 PRO B C 1
ATOM 4528 O O . PRO B 1 235 ? -0.61 -11.047 -23.422 1 92.06 235 PRO B O 1
ATOM 4531 N N . LYS B 1 236 ? -0.218 -12.562 -21.906 1 91.81 236 LYS B N 1
ATOM 4532 C CA . LYS B 1 236 ? -1.563 -12.617 -21.344 1 91.81 236 LYS B CA 1
ATOM 4533 C C . LYS B 1 236 ? -1.536 -13.133 -19.906 1 91.81 236 LYS B C 1
ATOM 4535 O O . LYS B 1 236 ? -0.68 -13.945 -19.562 1 91.81 236 LYS B O 1
ATOM 4540 N N . SER B 1 237 ? -2.367 -12.609 -19.109 1 92.31 237 SER B N 1
ATOM 4541 C CA . SER B 1 237 ? -2.529 -13.039 -17.734 1 92.31 237 SER B CA 1
ATOM 4542 C C . SER B 1 237 ? -4.004 -13.141 -17.344 1 92.31 237 SER B C 1
ATOM 4544 O O . SER B 1 237 ? -4.871 -12.656 -18.078 1 92.31 237 SER B O 1
ATOM 4546 N N . THR B 1 238 ? -4.305 -13.844 -16.344 1 90.38 238 THR B N 1
ATOM 4547 C CA . THR B 1 238 ? -5.684 -14.016 -15.891 1 90.38 238 THR B CA 1
ATOM 4548 C C . THR B 1 238 ? -5.742 -14.164 -14.375 1 90.38 238 THR B C 1
ATOM 4550 O O . THR B 1 238 ? -4.719 -14.078 -13.695 1 90.38 238 THR B O 1
ATOM 4553 N N . GLY B 1 239 ? -6.957 -14.227 -13.844 1 85.44 239 GLY B N 1
ATOM 4554 C CA . GLY B 1 239 ? -7.188 -14.367 -12.414 1 85.44 239 GLY B CA 1
ATOM 4555 C C . GLY B 1 239 ? -8.562 -14.898 -12.078 1 85.44 239 GLY B C 1
ATOM 4556 O O . GLY B 1 239 ? -9.273 -15.406 -12.953 1 85.44 239 GLY B O 1
ATOM 4557 N N . ARG B 1 240 ? -8.844 -14.82 -10.844 1 84.75 240 ARG B N 1
ATOM 4558 C CA . ARG B 1 240 ? -10.102 -15.344 -10.32 1 84.75 240 ARG B CA 1
ATOM 4559 C C . ARG B 1 240 ? -11.281 -14.539 -10.836 1 84.75 240 ARG B C 1
ATOM 4561 O O . ARG B 1 240 ? -12.414 -15.031 -10.867 1 84.75 240 ARG B O 1
ATOM 4568 N N . GLU B 1 241 ? -10.984 -13.367 -11.25 1 83.31 241 GLU B N 1
ATOM 4569 C CA . GLU B 1 241 ? -12.047 -12.516 -11.781 1 83.31 241 GLU B CA 1
ATOM 4570 C C . GLU B 1 241 ? -12.617 -13.078 -13.078 1 83.31 241 GLU B C 1
ATOM 4572 O O . GLU B 1 241 ? -13.789 -12.859 -13.391 1 83.31 241 GLU B O 1
ATOM 4577 N N . MET B 1 242 ? -11.836 -13.742 -13.734 1 86.31 242 MET B N 1
ATOM 4578 C CA . MET B 1 242 ? -12.25 -14.273 -15.031 1 86.31 242 MET B CA 1
ATOM 4579 C C . MET B 1 242 ? -12.781 -15.695 -14.898 1 86.31 242 MET B C 1
ATOM 4581 O O . MET B 1 242 ? -13.875 -16 -15.367 1 86.31 242 MET B O 1
ATOM 4585 N N . PHE B 1 243 ? -12.094 -16.547 -14.211 1 91.19 243 PHE B N 1
ATOM 4586 C CA . PHE B 1 243 ? -12.477 -17.953 -14.078 1 91.19 243 PHE B CA 1
ATOM 4587 C C . PHE B 1 243 ? -13.023 -18.234 -12.68 1 91.19 243 PHE B C 1
ATOM 4589 O O . PHE B 1 243 ? -12.258 -18.359 -11.719 1 91.19 243 PHE B O 1
ATOM 4596 N N . SER B 1 244 ? -14.297 -18.297 -12.594 1 90 244 SER B N 1
ATOM 4597 C CA . SER B 1 244 ? -15.039 -18.531 -11.359 1 90 244 SER B CA 1
ATOM 4598 C C . SER B 1 244 ? -16.25 -19.422 -11.586 1 90 244 SER B C 1
ATOM 4600 O O . SER B 1 244 ? -16.531 -19.812 -12.719 1 90 244 SER B O 1
ATOM 4602 N N . LEU B 1 245 ? -16.922 -19.766 -10.492 1 93 245 LEU B N 1
ATOM 4603 C CA . LEU B 1 245 ? -18.141 -20.531 -10.617 1 93 245 LEU B CA 1
ATOM 4604 C C . LEU B 1 245 ? -19.203 -19.75 -11.391 1 93 245 LEU B C 1
ATOM 4606 O O . LEU B 1 245 ? -20 -20.344 -12.125 1 93 245 LEU B O 1
ATOM 4610 N N . ASP B 1 246 ? -19.094 -18.453 -11.273 1 92.06 246 ASP B N 1
ATOM 4611 C CA . ASP B 1 246 ? -20.031 -17.609 -12.016 1 92.06 246 ASP B CA 1
ATOM 4612 C C . ASP B 1 246 ? -19.781 -17.719 -13.523 1 92.06 246 ASP B C 1
ATOM 4614 O O . ASP B 1 246 ? -20.719 -17.625 -14.32 1 92.06 246 ASP B O 1
ATOM 4618 N N . TRP B 1 247 ? -18.578 -17.859 -13.844 1 93.88 247 TRP B N 1
ATOM 4619 C CA . TRP B 1 247 ? -18.203 -18.047 -15.242 1 93.88 247 TRP B CA 1
ATOM 4620 C C . TRP B 1 247 ? -18.625 -19.438 -15.727 1 93.88 247 TRP B C 1
ATOM 4622 O O . TRP B 1 247 ? -19.062 -19.594 -16.875 1 93.88 247 TRP B O 1
ATOM 4632 N N . LEU B 1 248 ? -18.625 -20.453 -14.867 1 96.75 248 LEU B N 1
ATOM 4633 C CA . LEU B 1 248 ? -18.891 -21.844 -15.203 1 96.75 248 LEU B CA 1
ATOM 4634 C C . LEU B 1 248 ? -20.391 -22.109 -15.273 1 96.75 248 LEU B C 1
ATOM 4636 O O . LEU B 1 248 ? -20.859 -22.859 -16.141 1 96.75 248 LEU B O 1
ATOM 4640 N N . GLN B 1 249 ? -21.141 -21.484 -14.469 1 96.38 249 GLN B N 1
ATOM 4641 C CA . GLN B 1 249 ? -22.531 -21.844 -14.203 1 96.38 249 GLN B CA 1
ATOM 4642 C C . GLN B 1 249 ? -23.375 -21.734 -15.469 1 96.38 249 GLN B C 1
ATOM 4644 O O . GLN B 1 249 ? -24.156 -22.641 -15.781 1 96.38 249 GLN B O 1
ATOM 4649 N N . PRO B 1 250 ? -23.203 -20.625 -16.219 1 96.12 250 PRO B N 1
ATOM 4650 C CA . PRO B 1 250 ? -24.016 -20.516 -17.438 1 96.12 250 PRO B CA 1
ATOM 4651 C C . PRO B 1 250 ? -23.688 -21.594 -18.469 1 96.12 250 PRO B C 1
ATOM 4653 O O . PRO B 1 250 ? -24.469 -21.812 -19.391 1 96.12 250 PRO B O 1
ATOM 4656 N N . CYS B 1 251 ? -22.594 -22.25 -18.359 1 97.12 251 CYS B N 1
ATOM 4657 C CA . CYS B 1 251 ? -22.188 -23.266 -19.312 1 97.12 251 CYS B CA 1
ATOM 4658 C C . CYS B 1 251 ? -22.781 -24.625 -18.953 1 97.12 251 CYS B C 1
ATOM 4660 O O . CYS B 1 251 ? -22.719 -25.562 -19.75 1 97.12 251 CYS B O 1
ATOM 4662 N N . LEU B 1 252 ? -23.375 -24.672 -17.734 1 97.69 252 LEU B N 1
ATOM 4663 C CA . LEU B 1 252 ? -23.922 -25.938 -17.234 1 97.69 252 LEU B CA 1
ATOM 4664 C C . LEU B 1 252 ? -25.422 -26.016 -17.484 1 97.69 252 LEU B C 1
ATOM 4666 O O . LEU B 1 252 ? -26.109 -25 -17.453 1 97.69 252 LEU B O 1
ATOM 4670 N N . ARG B 1 253 ? -25.922 -27.234 -17.734 1 96 253 ARG B N 1
ATOM 4671 C CA . ARG B 1 253 ? -27.359 -27.469 -17.859 1 96 253 ARG B CA 1
ATOM 4672 C C . ARG B 1 253 ? -28 -27.625 -16.484 1 96 253 ARG B C 1
ATOM 4674 O O . ARG B 1 253 ? -29.188 -27.344 -16.328 1 96 253 ARG B O 1
ATOM 4681 N N . GLY B 1 254 ? -27.203 -28.109 -15.57 1 94.38 254 GLY B N 1
ATOM 4682 C CA . GLY B 1 254 ? -27.703 -28.266 -14.211 1 94.38 254 GLY B CA 1
ATOM 4683 C C . GLY B 1 254 ? -27.984 -29.703 -13.836 1 94.38 254 GLY B C 1
ATOM 4684 O O . GLY B 1 254 ? -28.125 -30.031 -12.656 1 94.38 254 GLY B O 1
ATOM 4685 N N . ASP B 1 255 ? -28.016 -30.625 -14.773 1 96.06 255 ASP B N 1
ATOM 4686 C CA . ASP B 1 255 ? -28.344 -32 -14.5 1 96.06 255 ASP B CA 1
ATOM 4687 C C . ASP B 1 255 ? -27.109 -32.906 -14.641 1 96.06 255 ASP B C 1
ATOM 4689 O O . ASP B 1 255 ? -27.219 -34.125 -14.57 1 96.06 255 ASP B O 1
ATOM 4693 N N . GLU B 1 256 ? -25.938 -32.312 -14.789 1 97.94 256 GLU B N 1
ATOM 4694 C CA . GLU B 1 256 ? -24.703 -33.094 -14.906 1 97.94 256 GLU B CA 1
ATOM 4695 C C . GLU B 1 256 ? -24.344 -33.75 -13.57 1 97.94 256 GLU B C 1
ATOM 4697 O O . GLU B 1 256 ? -24.562 -33.156 -12.508 1 97.94 256 GLU B O 1
ATOM 4702 N N . ALA B 1 257 ? -23.812 -34.938 -13.727 1 98.19 257 ALA B N 1
ATOM 4703 C CA . ALA B 1 257 ? -23.172 -35.469 -12.523 1 98.19 257 ALA B CA 1
ATOM 4704 C C . ALA B 1 257 ? -22.016 -34.594 -12.062 1 98.19 257 ALA B C 1
ATOM 4706 O O . ALA B 1 257 ? -21.188 -34.188 -12.875 1 98.19 257 ALA B O 1
ATOM 4707 N N . THR B 1 258 ? -21.938 -34.344 -10.766 1 98.31 258 THR B N 1
ATOM 4708 C CA . THR B 1 258 ? -20.969 -33.406 -10.242 1 98.31 258 THR B CA 1
ATOM 4709 C C . THR B 1 258 ? -19.547 -33.906 -10.453 1 98.31 258 THR B C 1
ATOM 4711 O O . THR B 1 258 ? -18.641 -33.125 -10.719 1 98.31 258 THR B O 1
ATOM 4714 N N . GLN B 1 259 ? -19.281 -35.219 -10.336 1 98.5 259 GLN B N 1
ATOM 4715 C CA . GLN B 1 259 ? -17.953 -35.781 -10.562 1 98.5 259 GLN B CA 1
ATOM 4716 C C . GLN B 1 259 ? -17.562 -35.656 -12.031 1 98.5 259 GLN B C 1
ATOM 4718 O O . GLN B 1 259 ? -16.375 -35.562 -12.344 1 98.5 259 GLN B O 1
ATOM 4723 N N . ASP B 1 260 ? -18.531 -35.688 -12.977 1 98.81 260 ASP B N 1
ATOM 4724 C CA . ASP B 1 260 ? -18.25 -35.5 -14.391 1 98.81 260 ASP B CA 1
ATOM 4725 C C . ASP B 1 260 ? -17.812 -34.062 -14.68 1 98.81 260 ASP B C 1
ATOM 4727 O O . ASP B 1 260 ? -16.922 -33.844 -15.508 1 98.81 260 ASP B O 1
ATOM 4731 N N . VAL B 1 261 ? -18.438 -33.125 -13.969 1 98.75 261 VAL B N 1
ATOM 4732 C CA . VAL B 1 261 ? -18.031 -31.734 -14.117 1 98.75 261 VAL B CA 1
ATOM 4733 C C . VAL B 1 261 ? -16.609 -31.547 -13.594 1 98.75 261 VAL B C 1
ATOM 4735 O O . VAL B 1 261 ? -15.789 -30.906 -14.234 1 98.75 261 VAL B O 1
ATOM 4738 N N . GLN B 1 262 ? -16.344 -32.188 -12.461 1 98.75 262 GLN B N 1
ATOM 4739 C CA . GLN B 1 262 ? -14.984 -32.125 -11.906 1 98.75 262 GLN B CA 1
ATOM 4740 C C . GLN B 1 262 ? -13.969 -32.688 -12.891 1 98.75 262 GLN B C 1
ATOM 4742 O O . GLN B 1 262 ? -12.898 -32.094 -13.094 1 98.75 262 GLN B O 1
ATOM 4747 N N . SER B 1 263 ? -14.281 -33.844 -13.484 1 98.81 263 SER B N 1
ATOM 4748 C CA . SER B 1 263 ? -13.414 -34.469 -14.469 1 98.81 263 SER B CA 1
ATOM 4749 C C . SER B 1 263 ? -13.195 -33.562 -15.68 1 98.81 263 SER B C 1
ATOM 4751 O O . SER B 1 263 ? -12.094 -33.531 -16.234 1 98.81 263 SER B O 1
ATOM 4753 N N . THR B 1 264 ? -14.258 -32.875 -16.062 1 98.88 264 THR B N 1
ATOM 4754 C CA . THR B 1 264 ? -14.203 -31.984 -17.219 1 98.88 264 THR B CA 1
ATOM 4755 C C . THR B 1 264 ? -13.32 -30.766 -16.906 1 98.88 264 THR B C 1
ATOM 4757 O O . THR B 1 264 ? -12.547 -30.328 -17.75 1 98.88 264 THR B O 1
ATOM 4760 N N . LEU B 1 265 ? -13.438 -30.234 -15.664 1 98.69 265 LEU B N 1
ATOM 4761 C CA . LEU B 1 265 ? -12.617 -29.109 -15.25 1 98.69 265 LEU B CA 1
ATOM 4762 C C . LEU B 1 265 ? -11.148 -29.5 -15.195 1 98.69 265 LEU B C 1
ATOM 4764 O O . LEU B 1 265 ? -10.273 -28.703 -15.57 1 98.69 265 LEU B O 1
ATOM 4768 N N . LEU B 1 266 ? -10.859 -30.672 -14.727 1 98.75 266 LEU B N 1
ATOM 4769 C CA . LEU B 1 266 ? -9.492 -31.188 -14.734 1 98.75 266 LEU B CA 1
ATOM 4770 C C . LEU B 1 266 ? -8.961 -31.297 -16.156 1 98.75 266 LEU B C 1
ATOM 4772 O O . LEU B 1 266 ? -7.828 -30.875 -16.438 1 98.75 266 LEU B O 1
ATOM 4776 N N . GLN B 1 267 ? -9.789 -31.781 -17.031 1 98.81 267 GLN B N 1
ATOM 4777 C CA . GLN B 1 267 ? -9.406 -31.891 -18.422 1 98.81 267 GLN B CA 1
ATOM 4778 C C . GLN B 1 267 ? -9.195 -30.516 -19.062 1 98.81 267 GLN B C 1
ATOM 4780 O O . GLN B 1 267 ? -8.344 -30.359 -19.938 1 98.81 267 GLN B O 1
ATOM 4785 N N . LEU B 1 268 ? -9.992 -29.547 -18.625 1 98.62 268 LEU B N 1
ATOM 4786 C CA . LEU B 1 268 ? -9.789 -28.172 -19.094 1 98.62 268 LEU B CA 1
ATOM 4787 C C . LEU B 1 268 ? -8.375 -27.703 -18.781 1 98.62 268 LEU B C 1
ATOM 4789 O O . LEU B 1 268 ? -7.703 -27.125 -19.641 1 98.62 268 LEU B O 1
ATOM 4793 N N . THR B 1 269 ? -7.914 -27.906 -17.562 1 98.31 269 THR B N 1
ATOM 4794 C CA . THR B 1 269 ? -6.559 -27.531 -17.156 1 98.31 269 THR B CA 1
ATOM 4795 C C . THR B 1 269 ? -5.527 -28.25 -18.016 1 98.31 269 THR B C 1
ATOM 4797 O O . THR B 1 269 ? -4.578 -27.641 -18.516 1 98.31 269 THR B O 1
ATOM 4800 N N . VAL B 1 270 ? -5.762 -29.531 -18.266 1 98.69 270 VAL B N 1
ATOM 4801 C CA . VAL B 1 270 ? -4.859 -30.328 -19.078 1 98.69 270 VAL B CA 1
ATOM 4802 C C . VAL B 1 270 ? -4.797 -29.766 -20.5 1 98.69 270 VAL B C 1
ATOM 4804 O O . VAL B 1 270 ? -3.711 -29.547 -21.047 1 98.69 270 VAL B O 1
ATOM 4807 N N . ARG B 1 271 ? -5.902 -29.453 -21.047 1 98.5 271 ARG B N 1
ATOM 4808 C CA . ARG B 1 271 ? -5.992 -29.016 -22.438 1 98.5 271 ARG B CA 1
ATOM 4809 C C . ARG B 1 271 ? -5.383 -27.641 -22.609 1 98.5 271 ARG B C 1
ATOM 4811 O O . ARG B 1 271 ? -4.742 -27.359 -23.625 1 98.5 271 ARG B O 1
ATOM 4818 N N . THR B 1 272 ? -5.629 -26.766 -21.672 1 97.94 272 THR B N 1
ATOM 4819 C CA . THR B 1 272 ? -5.066 -25.422 -21.797 1 97.94 272 THR B CA 1
ATOM 4820 C C . THR B 1 272 ? -3.541 -25.469 -21.75 1 97.94 272 THR B C 1
ATOM 4822 O O . THR B 1 272 ? -2.867 -24.688 -22.422 1 97.94 272 THR B O 1
ATOM 4825 N N . ILE B 1 273 ? -2.992 -26.375 -21 1 98.25 273 ILE B N 1
ATOM 4826 C CA . ILE B 1 273 ? -1.547 -26.562 -20.938 1 98.25 273 ILE B CA 1
ATOM 4827 C C . ILE B 1 273 ? -1.049 -27.188 -22.25 1 98.25 273 ILE B C 1
ATOM 4829 O O . ILE B 1 273 ? -0.139 -26.641 -22.891 1 98.25 273 ILE B O 1
ATOM 4833 N N . THR B 1 274 ? -1.668 -28.297 -22.672 1 98.25 274 THR B N 1
ATOM 4834 C CA . THR B 1 274 ? -1.191 -29.047 -23.828 1 98.25 274 THR B CA 1
ATOM 4835 C C . THR B 1 274 ? -1.33 -28.219 -25.109 1 98.25 274 THR B C 1
ATOM 4837 O O . THR B 1 274 ? -0.444 -28.234 -25.969 1 98.25 274 THR B O 1
ATOM 4840 N N . ASP B 1 275 ? -2.453 -27.516 -25.219 1 97.81 275 ASP B N 1
ATOM 4841 C CA . ASP B 1 275 ? -2.645 -26.656 -26.375 1 97.81 275 ASP B CA 1
ATOM 4842 C C . ASP B 1 275 ? -1.579 -25.562 -26.438 1 97.81 275 ASP B C 1
ATOM 4844 O O . ASP B 1 275 ? -1.067 -25.234 -27.5 1 97.81 275 ASP B O 1
ATOM 4848 N N . SER B 1 276 ? -1.266 -24.969 -25.281 1 97.62 276 SER B N 1
ATOM 4849 C CA . SER B 1 276 ? -0.235 -23.938 -25.219 1 97.62 276 SER B CA 1
ATOM 4850 C C . SER B 1 276 ? 1.129 -24.5 -25.609 1 97.62 276 SER B C 1
ATOM 4852 O O . SER B 1 276 ? 1.861 -23.859 -26.375 1 97.62 276 SER B O 1
ATOM 4854 N N . VAL B 1 277 ? 1.455 -25.688 -25.109 1 97.75 277 VAL B N 1
ATOM 4855 C CA . VAL B 1 277 ? 2.74 -26.312 -25.406 1 97.75 277 VAL B CA 1
ATOM 4856 C C . VAL B 1 277 ? 2.84 -26.609 -26.906 1 97.75 277 VAL B C 1
ATOM 4858 O O . VAL B 1 277 ? 3.834 -26.266 -27.547 1 97.75 277 VAL B O 1
ATOM 4861 N N . GLU B 1 278 ? 1.839 -27.156 -27.422 1 97.31 278 GLU B N 1
ATOM 4862 C CA . GLU B 1 278 ? 1.853 -27.562 -28.828 1 97.31 278 GLU B CA 1
ATOM 4863 C C . GLU B 1 278 ? 1.891 -26.344 -29.75 1 97.31 278 GLU B C 1
ATOM 4865 O O . GLU B 1 278 ? 2.539 -26.375 -30.797 1 97.31 278 GLU B O 1
ATOM 4870 N N . THR B 1 279 ? 1.199 -25.312 -29.375 1 97.06 279 THR B N 1
ATOM 4871 C CA . THR B 1 279 ? 1.086 -24.125 -30.219 1 97.06 279 THR B CA 1
ATOM 4872 C C . THR B 1 279 ? 2.381 -23.328 -30.188 1 97.06 279 THR B C 1
ATOM 4874 O O . THR B 1 279 ? 2.879 -22.906 -31.234 1 97.06 279 THR B O 1
ATOM 4877 N N . TYR B 1 280 ? 2.928 -23.156 -29.031 1 96.38 280 TYR B N 1
ATOM 4878 C CA . TYR B 1 280 ? 3.994 -22.172 -28.906 1 96.38 280 TYR B CA 1
ATOM 4879 C C . TYR B 1 280 ? 5.352 -22.844 -28.766 1 96.38 280 TYR B C 1
ATOM 4881 O O . TYR B 1 280 ? 6.387 -22.25 -29.062 1 96.38 280 TYR B O 1
ATOM 4889 N N . TYR B 1 281 ? 5.34 -24.156 -28.328 1 96.62 281 TYR B N 1
ATOM 4890 C CA . TYR B 1 281 ? 6.613 -24.812 -28.047 1 96.62 281 TYR B CA 1
ATOM 4891 C C . TYR B 1 281 ? 6.594 -26.25 -28.531 1 96.62 281 TYR B C 1
ATOM 4893 O O . TYR B 1 281 ? 6.922 -27.172 -27.781 1 96.62 281 TYR B O 1
ATOM 4901 N N . PRO B 1 282 ? 6.348 -26.484 -29.766 1 96.44 282 PRO B N 1
ATOM 4902 C CA . PRO B 1 282 ? 6.129 -27.844 -30.25 1 96.44 282 PRO B CA 1
ATOM 4903 C C . PRO B 1 282 ? 7.395 -28.703 -30.203 1 96.44 282 PRO B C 1
ATOM 4905 O O . PRO B 1 282 ? 7.309 -29.938 -30.109 1 96.44 282 PRO B O 1
ATOM 4908 N N . ALA B 1 283 ? 8.555 -28.141 -30.141 1 95.56 283 ALA B N 1
ATOM 4909 C CA . ALA B 1 283 ? 9.805 -28.891 -30.25 1 95.56 283 ALA B CA 1
ATOM 4910 C C . ALA B 1 283 ? 10.367 -29.219 -28.859 1 95.56 283 ALA B C 1
ATOM 4912 O O . ALA B 1 283 ? 11.281 -30.031 -28.75 1 95.56 283 ALA B O 1
ATOM 4913 N N . VAL B 1 284 ? 9.773 -28.672 -27.844 1 97 284 VAL B N 1
ATOM 4914 C CA . VAL B 1 284 ? 10.344 -28.859 -26.516 1 97 284 VAL B CA 1
ATOM 4915 C C . VAL B 1 284 ? 10.008 -30.25 -25.984 1 97 284 VAL B C 1
ATOM 4917 O O . VAL B 1 284 ? 8.883 -30.719 -26.141 1 97 284 VAL B O 1
ATOM 4920 N N . ARG B 1 285 ? 11.016 -30.844 -25.344 1 96.56 285 ARG B N 1
ATOM 4921 C CA . ARG B 1 285 ? 10.828 -32.219 -24.938 1 96.56 285 ARG B CA 1
ATOM 4922 C C . ARG B 1 285 ? 10.875 -32.375 -23.422 1 96.56 285 ARG B C 1
ATOM 4924 O O . ARG B 1 285 ? 10.414 -33.375 -22.859 1 96.56 285 ARG B O 1
ATOM 4931 N N . GLU B 1 286 ? 11.414 -31.422 -22.672 1 97.75 286 GLU B N 1
ATOM 4932 C CA . GLU B 1 286 ? 11.523 -31.484 -21.219 1 97.75 286 GLU B CA 1
ATOM 4933 C C . GLU B 1 286 ? 10.578 -30.5 -20.547 1 97.75 286 GLU B C 1
ATOM 4935 O O . GLU B 1 286 ? 10.695 -29.281 -20.734 1 97.75 286 GLU B O 1
ATOM 4940 N N . LEU B 1 287 ? 9.664 -31.016 -19.844 1 98.56 287 LEU B N 1
ATOM 4941 C CA . LEU B 1 287 ? 8.695 -30.234 -19.078 1 98.56 287 LEU B CA 1
ATOM 4942 C C . LEU B 1 287 ? 8.828 -30.516 -17.578 1 98.56 287 LEU B C 1
ATOM 4944 O O . LEU B 1 287 ? 9.016 -31.656 -17.172 1 98.56 287 LEU B O 1
ATOM 4948 N N . TYR B 1 288 ? 8.836 -29.484 -16.781 1 98.75 288 TYR B N 1
ATOM 4949 C CA . TYR B 1 288 ? 8.906 -29.609 -15.328 1 98.75 288 TYR B CA 1
ATOM 4950 C C . TYR B 1 288 ? 7.695 -28.953 -14.664 1 98.75 288 TYR B C 1
ATOM 4952 O O . TYR B 1 288 ? 7.371 -27.797 -14.961 1 98.75 288 TYR B O 1
ATOM 4960 N N . LEU B 1 289 ? 7.027 -29.688 -13.82 1 98.62 289 LEU B N 1
ATOM 4961 C CA . LEU B 1 289 ? 5.82 -29.219 -13.141 1 98.62 289 LEU B CA 1
ATOM 4962 C C . LEU B 1 289 ? 6.137 -28.75 -11.727 1 98.62 289 LEU B C 1
ATOM 4964 O O . LEU B 1 289 ? 6.973 -29.344 -11.047 1 98.62 289 LEU B O 1
ATOM 4968 N N . CYS B 1 290 ? 5.484 -27.688 -11.32 1 97.69 290 CYS B N 1
ATOM 4969 C CA . CYS B 1 290 ? 5.48 -27.25 -9.93 1 97.69 290 CYS B CA 1
ATOM 4970 C C . CYS B 1 290 ? 4.129 -26.672 -9.539 1 97.69 290 CYS B C 1
ATOM 4972 O O . CYS B 1 290 ? 3.203 -26.641 -10.359 1 97.69 290 CYS B O 1
ATOM 4974 N N . GLY B 1 291 ? 3.965 -26.344 -8.227 1 95.19 291 GLY B N 1
ATOM 4975 C CA . GLY B 1 291 ? 2.674 -25.922 -7.707 1 95.19 291 GLY B CA 1
ATOM 4976 C C . GLY B 1 291 ? 1.828 -27.078 -7.195 1 95.19 291 GLY B C 1
ATOM 4977 O O . GLY B 1 291 ? 2.18 -28.234 -7.383 1 95.19 291 GLY B O 1
ATOM 4978 N N . GLY B 1 292 ? 0.734 -26.734 -6.652 1 93.12 292 GLY B N 1
ATOM 4979 C CA . GLY B 1 292 ? -0.128 -27.734 -6.055 1 93.12 292 GLY B CA 1
ATOM 4980 C C . GLY B 1 292 ? -0.632 -28.766 -7.055 1 93.12 292 GLY B C 1
ATOM 4981 O O . GLY B 1 292 ? -0.83 -29.938 -6.711 1 93.12 292 GLY B O 1
ATOM 4982 N N . GLY B 1 293 ? -0.842 -28.328 -8.281 1 95.31 293 GLY B N 1
ATOM 4983 C CA . GLY B 1 293 ? -1.351 -29.219 -9.312 1 95.31 293 GLY B CA 1
ATOM 4984 C C . GLY B 1 293 ? -0.374 -30.312 -9.695 1 95.31 293 GLY B C 1
ATOM 4985 O O . GLY B 1 293 ? -0.758 -31.312 -10.32 1 95.31 293 GLY B O 1
ATOM 4986 N N . ALA B 1 294 ? 0.852 -30.094 -9.336 1 96.56 294 ALA B N 1
ATOM 4987 C CA . ALA B 1 294 ? 1.862 -31.109 -9.609 1 96.56 294 ALA B CA 1
ATOM 4988 C C . ALA B 1 294 ? 1.599 -32.375 -8.797 1 96.56 294 ALA B C 1
ATOM 4990 O O . ALA B 1 294 ? 2.066 -33.469 -9.148 1 96.56 294 ALA B O 1
ATOM 4991 N N . HIS B 1 295 ? 0.778 -32.219 -7.75 1 95.25 295 HIS B N 1
ATOM 4992 C CA . HIS B 1 295 ? 0.475 -33.344 -6.871 1 95.25 295 HIS B CA 1
ATOM 4993 C C . HIS B 1 295 ? -0.832 -34.031 -7.273 1 95.25 295 HIS B C 1
ATOM 4995 O O . HIS B 1 295 ? -1.251 -35 -6.645 1 95.25 295 HIS B O 1
ATOM 5001 N N . ASN B 1 296 ? -1.497 -33.5 -8.234 1 97.44 296 ASN B N 1
ATOM 5002 C CA . ASN B 1 296 ? -2.713 -34.125 -8.742 1 97.44 296 ASN B CA 1
ATOM 5003 C C . ASN B 1 296 ? -2.396 -35.25 -9.727 1 97.44 296 ASN B C 1
ATOM 5005 O O . ASN B 1 296 ? -2.271 -35.031 -10.93 1 97.44 296 ASN B O 1
ATOM 5009 N N . GLY B 1 297 ? -2.389 -36.438 -9.172 1 98.19 297 GLY B N 1
ATOM 5010 C CA . GLY B 1 297 ? -1.975 -37.594 -9.953 1 98.19 297 GLY B CA 1
ATOM 5011 C C . GLY B 1 297 ? -2.789 -37.781 -11.219 1 98.19 297 GLY B C 1
ATOM 5012 O O . GLY B 1 297 ? -2.242 -38.125 -12.273 1 98.19 297 GLY B O 1
ATOM 5013 N N . THR B 1 298 ? -4.078 -37.625 -11.148 1 98.56 298 THR B N 1
ATOM 5014 C CA . THR B 1 298 ? -4.949 -37.75 -12.312 1 98.56 298 THR B CA 1
ATOM 5015 C C . THR B 1 298 ? -4.59 -36.688 -13.367 1 98.56 298 THR B C 1
ATOM 5017 O O . THR B 1 298 ? -4.527 -37 -14.562 1 98.56 298 THR B O 1
ATOM 5020 N N . LEU B 1 299 ? -4.367 -35.469 -12.945 1 98.5 299 LEU B N 1
ATOM 5021 C CA . LEU B 1 299 ? -3.994 -34.375 -13.836 1 98.5 299 LEU B CA 1
ATOM 5022 C C . LEU B 1 299 ? -2.672 -34.688 -14.539 1 98.5 299 LEU B C 1
ATOM 5024 O O . LEU B 1 299 ? -2.572 -34.562 -15.766 1 98.5 299 LEU B O 1
ATOM 5028 N N . VAL B 1 300 ? -1.682 -35.156 -13.805 1 98.44 300 VAL B N 1
ATOM 5029 C CA . VAL B 1 300 ? -0.349 -35.438 -14.336 1 98.44 300 VAL B CA 1
ATOM 5030 C C . VAL B 1 300 ? -0.416 -36.594 -15.336 1 98.44 300 VAL B C 1
ATOM 5032 O O . VAL B 1 300 ? 0.209 -36.531 -16.391 1 98.44 300 VAL B O 1
ATOM 5035 N N . THR B 1 301 ? -1.185 -37.594 -14.984 1 98.38 301 THR B N 1
ATOM 5036 C CA . THR B 1 301 ? -1.349 -38.719 -15.867 1 98.38 301 THR B CA 1
ATOM 5037 C C . THR B 1 301 ? -1.951 -38.312 -17.203 1 98.38 301 THR B C 1
ATOM 5039 O O . THR B 1 301 ? -1.463 -38.688 -18.266 1 98.38 301 THR B O 1
ATOM 5042 N N . ARG B 1 302 ? -2.953 -37.5 -17.156 1 98.38 302 ARG B N 1
ATOM 5043 C CA . ARG B 1 302 ? -3.6 -37.031 -18.375 1 98.38 302 ARG B CA 1
ATOM 5044 C C . ARG B 1 302 ? -2.67 -36.156 -19.188 1 98.38 302 ARG B C 1
ATOM 5046 O O . ARG B 1 302 ? -2.686 -36.188 -20.422 1 98.38 302 ARG B O 1
ATOM 5053 N N . LEU B 1 303 ? -1.901 -35.344 -18.5 1 98.31 303 LEU B N 1
ATOM 5054 C CA . LEU B 1 303 ? -0.915 -34.5 -19.188 1 98.31 303 LEU B CA 1
ATOM 5055 C C . LEU B 1 303 ? 0.09 -35.375 -19.938 1 98.31 303 LEU B C 1
ATOM 5057 O O . LEU B 1 303 ? 0.4 -35.094 -21.109 1 98.31 303 LEU B O 1
ATOM 5061 N N . GLN B 1 304 ? 0.564 -36.406 -19.297 1 97.88 304 GLN B N 1
ATOM 5062 C CA . GLN B 1 304 ? 1.529 -37.312 -19.906 1 97.88 304 GLN B CA 1
ATOM 5063 C C . GLN B 1 304 ? 0.936 -38.031 -21.125 1 97.88 304 GLN B C 1
ATOM 5065 O O . GLN B 1 304 ? 1.619 -38.219 -22.125 1 97.88 304 GLN B O 1
ATOM 5070 N N . GLN B 1 305 ? -0.271 -38.375 -21 1 97.88 305 GLN B N 1
ATOM 5071 C CA . GLN B 1 305 ? -0.954 -39.062 -22.094 1 97.88 305 GLN B CA 1
ATOM 5072 C C . GLN B 1 305 ? -1.128 -38.125 -23.297 1 97.88 305 GLN B C 1
ATOM 5074 O O . GLN B 1 305 ? -1.044 -38.562 -24.438 1 97.88 305 GLN B O 1
ATOM 5079 N N . GLN B 1 306 ? -1.36 -36.906 -23 1 97.62 306 GLN B N 1
ATOM 5080 C CA . GLN B 1 306 ? -1.672 -35.969 -24.078 1 97.62 306 GLN B CA 1
ATOM 5081 C C . GLN B 1 306 ? -0.4 -35.344 -24.656 1 97.62 306 GLN B C 1
ATOM 5083 O O . GLN B 1 306 ? -0.443 -34.688 -25.703 1 97.62 306 GLN B O 1
ATOM 5088 N N . LEU B 1 307 ? 0.683 -35.5 -24.016 1 97.25 307 LEU B N 1
ATOM 5089 C CA . LEU B 1 307 ? 1.967 -35 -24.5 1 97.25 307 LEU B CA 1
ATOM 5090 C C . LEU B 1 307 ? 2.951 -36.156 -24.672 1 97.25 307 LEU B C 1
ATOM 5092 O O . LEU B 1 307 ? 4.031 -36.156 -24.078 1 97.25 307 LEU B O 1
ATOM 5096 N N . PRO B 1 308 ? 2.576 -37.031 -25.609 1 94.31 308 PRO B N 1
ATOM 5097 C CA . PRO B 1 308 ? 3.463 -38.188 -25.797 1 94.31 308 PRO B CA 1
ATOM 5098 C C . PRO B 1 308 ? 4.852 -37.781 -26.297 1 94.31 308 PRO B C 1
ATOM 5100 O O . PRO B 1 308 ? 4.977 -36.875 -27.109 1 94.31 308 PRO B O 1
ATOM 5103 N N . GLY B 1 309 ? 5.891 -38.438 -25.828 1 94.38 309 GLY B N 1
ATOM 5104 C CA . GLY B 1 309 ? 7.258 -38.188 -26.266 1 94.38 309 GLY B CA 1
ATOM 5105 C C . GLY B 1 309 ? 7.957 -37.094 -25.453 1 94.38 309 GLY B C 1
ATOM 5106 O O . GLY B 1 309 ? 9.148 -36.844 -25.656 1 94.38 309 GLY B O 1
ATOM 5107 N N . ARG B 1 310 ? 7.215 -36.469 -24.641 1 96.31 310 ARG B N 1
ATOM 5108 C CA . ARG B 1 310 ? 7.801 -35.438 -23.766 1 96.31 310 ARG B CA 1
ATOM 5109 C C . ARG B 1 310 ? 8.086 -36.031 -22.391 1 96.31 310 ARG B C 1
ATOM 5111 O O . ARG B 1 310 ? 7.344 -36.875 -21.891 1 96.31 310 ARG B O 1
ATOM 5118 N N . ARG B 1 311 ? 9.156 -35.625 -21.828 1 97.5 311 ARG B N 1
ATOM 5119 C CA . ARG B 1 311 ? 9.484 -36 -20.453 1 97.5 311 ARG B CA 1
ATOM 5120 C C . ARG B 1 311 ? 8.906 -34.969 -19.469 1 97.5 311 ARG B C 1
ATOM 5122 O O . ARG B 1 311 ? 9.25 -33.812 -19.516 1 97.5 311 ARG B O 1
ATOM 5129 N N . ILE B 1 312 ? 8.039 -35.438 -18.625 1 98.06 312 ILE B N 1
ATOM 5130 C CA . ILE B 1 312 ? 7.402 -34.594 -17.625 1 98.06 312 ILE B CA 1
ATOM 5131 C C . ILE B 1 312 ? 7.902 -34.969 -16.234 1 98.06 312 ILE B C 1
ATOM 5133 O O . ILE B 1 312 ? 7.711 -36.094 -15.781 1 98.06 312 ILE B O 1
ATOM 5137 N N . ASN B 1 313 ? 8.633 -34.156 -15.57 1 98 313 ASN B N 1
ATOM 5138 C CA . ASN B 1 313 ? 9.148 -34.312 -14.219 1 98 313 ASN B CA 1
ATOM 5139 C C . ASN B 1 313 ? 8.719 -33.156 -13.305 1 98 313 ASN B C 1
ATOM 5141 O O . ASN B 1 313 ? 8.172 -32.156 -13.773 1 98 313 ASN B O 1
ATOM 5145 N N . LEU B 1 314 ? 8.875 -33.312 -12.008 1 98.06 314 LEU B N 1
ATOM 5146 C CA . LEU B 1 314 ? 8.695 -32.25 -11.047 1 98.06 314 LEU B CA 1
ATOM 5147 C C . LEU B 1 314 ? 9.961 -31.391 -10.953 1 98.06 314 LEU B C 1
ATOM 5149 O O . LEU B 1 314 ? 11.055 -31.859 -11.258 1 98.06 314 LEU B O 1
ATOM 5153 N N . THR B 1 315 ? 9.812 -30.172 -10.531 1 98 315 THR B N 1
ATOM 5154 C CA . THR B 1 315 ? 10.961 -29.297 -10.359 1 98 315 THR B CA 1
ATOM 5155 C C . THR B 1 315 ? 11.898 -29.844 -9.281 1 98 315 THR B C 1
ATOM 5157 O O . THR B 1 315 ? 13.039 -29.391 -9.164 1 98 315 THR B O 1
ATOM 5160 N N . ASP B 1 316 ? 11.445 -30.828 -8.523 1 96.94 316 ASP B N 1
ATOM 5161 C CA . ASP B 1 316 ? 12.305 -31.547 -7.59 1 96.94 316 ASP B CA 1
ATOM 5162 C C . ASP B 1 316 ? 13.594 -32 -8.281 1 96.94 316 ASP B C 1
ATOM 5164 O O . ASP B 1 316 ? 14.672 -31.969 -7.684 1 96.94 316 ASP B O 1
ATOM 5168 N N . ALA B 1 317 ? 13.445 -32.406 -9.477 1 97 317 ALA B N 1
ATOM 5169 C CA . ALA B 1 317 ? 14.562 -32.938 -10.258 1 97 317 ALA B CA 1
ATOM 5170 C C . ALA B 1 317 ? 15.57 -31.828 -10.578 1 97 317 ALA B C 1
ATOM 5172 O O . ALA B 1 317 ? 16.703 -32.125 -10.938 1 97 317 ALA B O 1
ATOM 5173 N N . LEU B 1 318 ? 15.125 -30.594 -10.438 1 95.88 318 LEU B N 1
ATOM 5174 C CA . LEU B 1 318 ? 15.984 -29.453 -10.758 1 95.88 318 LEU B CA 1
ATOM 5175 C C . LEU B 1 318 ? 16.531 -28.812 -9.484 1 95.88 318 LEU B C 1
ATOM 5177 O O . LEU B 1 318 ? 17.203 -27.781 -9.539 1 95.88 318 LEU B O 1
ATOM 5181 N N . GLY B 1 319 ? 16.125 -29.375 -8.336 1 94.62 319 GLY B N 1
ATOM 5182 C CA . GLY B 1 319 ? 16.75 -28.938 -7.102 1 94.62 319 GLY B CA 1
ATOM 5183 C C . GLY B 1 319 ? 15.828 -28.125 -6.215 1 94.62 319 GLY B C 1
ATOM 5184 O O . GLY B 1 319 ? 16.172 -27.812 -5.074 1 94.62 319 GLY B O 1
ATOM 5185 N N . ILE B 1 320 ? 14.625 -27.766 -6.727 1 96.38 320 ILE B N 1
ATOM 5186 C CA . ILE B 1 320 ? 13.641 -27.094 -5.891 1 96.38 320 ILE B CA 1
ATOM 5187 C C . ILE B 1 320 ? 12.336 -27.891 -5.898 1 96.38 320 ILE B C 1
ATOM 5189 O O . ILE B 1 320 ? 11.727 -28.094 -6.957 1 96.38 320 ILE B O 1
ATOM 5193 N N . GLU B 1 321 ? 11.922 -28.234 -4.715 1 96.69 321 GLU B N 1
ATOM 5194 C CA . GLU B 1 321 ? 10.688 -29.016 -4.598 1 96.69 321 GLU B CA 1
ATOM 5195 C C . GLU B 1 321 ? 9.5 -28.219 -5.137 1 96.69 321 GLU B C 1
ATOM 5197 O O . GLU B 1 321 ? 9.398 -27.016 -4.934 1 96.69 321 GLU B O 1
ATOM 5202 N N . ALA B 1 322 ? 8.547 -28.906 -5.727 1 96.56 322 ALA B N 1
ATOM 5203 C CA . ALA B 1 322 ? 7.426 -28.359 -6.48 1 96.56 322 ALA B CA 1
ATOM 5204 C C . ALA B 1 322 ? 6.59 -27.422 -5.617 1 96.56 322 ALA B C 1
ATOM 5206 O O . ALA B 1 322 ? 6.043 -26.422 -6.113 1 96.56 322 ALA B O 1
ATOM 5207 N N . ASP B 1 323 ? 6.602 -27.625 -4.344 1 94.94 323 ASP B N 1
ATOM 5208 C CA . ASP B 1 323 ? 5.715 -26.891 -3.455 1 94.94 323 ASP B CA 1
ATOM 5209 C C . ASP B 1 323 ? 6.297 -25.516 -3.133 1 94.94 323 ASP B C 1
ATOM 5211 O O . ASP B 1 323 ? 5.574 -24.609 -2.707 1 94.94 323 ASP B O 1
ATOM 5215 N N . TRP B 1 324 ? 7.57 -25.328 -3.385 1 97.25 324 TRP B N 1
ATOM 5216 C CA . TRP B 1 324 ? 8.219 -24.203 -2.748 1 97.25 324 TRP B CA 1
ATOM 5217 C C . TRP B 1 324 ? 8.766 -23.219 -3.791 1 97.25 324 TRP B C 1
ATOM 5219 O O . TRP B 1 324 ? 9.328 -22.188 -3.443 1 97.25 324 TRP B O 1
ATOM 5229 N N . VAL B 1 325 ? 8.57 -23.516 -5.066 1 97.5 325 VAL B N 1
ATOM 5230 C CA . VAL B 1 325 ? 9.164 -22.734 -6.148 1 97.5 325 VAL B CA 1
ATOM 5231 C C . VAL B 1 325 ? 8.695 -21.297 -6.055 1 97.5 325 VAL B C 1
ATOM 5233 O O . VAL B 1 325 ? 9.516 -20.359 -6.133 1 97.5 325 VAL B O 1
ATOM 5236 N N . GLU B 1 326 ? 7.465 -21.062 -5.812 1 96.81 326 GLU B N 1
ATOM 5237 C CA . GLU B 1 326 ? 6.949 -19.703 -5.801 1 96.81 326 GLU B CA 1
ATOM 5238 C C . GLU B 1 326 ? 7.469 -18.922 -4.598 1 96.81 326 GLU B C 1
ATOM 5240 O O . GLU B 1 326 ? 7.836 -17.75 -4.715 1 96.81 326 GLU B O 1
ATOM 5245 N N . ALA B 1 327 ? 7.465 -19.562 -3.432 1 98.06 327 ALA B N 1
ATOM 5246 C CA . ALA B 1 327 ? 8.023 -18.906 -2.262 1 98.06 327 ALA B CA 1
ATOM 5247 C C . ALA B 1 327 ? 9.484 -18.531 -2.482 1 98.06 327 ALA B C 1
ATOM 5249 O O . ALA B 1 327 ? 9.93 -17.453 -2.092 1 98.06 327 ALA B O 1
ATOM 5250 N N . CYS B 1 328 ? 10.195 -19.469 -3.131 1 98.31 328 CYS B N 1
ATOM 5251 C CA . CYS B 1 328 ? 11.594 -19.188 -3.467 1 98.31 328 CYS B CA 1
ATOM 5252 C C . CYS B 1 328 ? 11.695 -18 -4.414 1 98.31 328 CYS B C 1
ATOM 5254 O O . CYS B 1 328 ? 12.609 -17.172 -4.289 1 98.31 328 CYS B O 1
ATOM 5256 N N . ALA B 1 329 ? 10.789 -17.922 -5.34 1 98.06 329 ALA B N 1
ATOM 5257 C CA . ALA B 1 329 ? 10.781 -16.828 -6.297 1 98.06 329 ALA B CA 1
ATOM 5258 C C . ALA B 1 329 ? 10.633 -15.484 -5.582 1 98.06 329 ALA B C 1
ATOM 5260 O O . ALA B 1 329 ? 11.281 -14.5 -5.949 1 98.06 329 ALA B O 1
ATOM 5261 N N . PHE B 1 330 ? 9.852 -15.43 -4.551 1 98.5 330 PHE B N 1
ATOM 5262 C CA . PHE B 1 330 ? 9.609 -14.156 -3.883 1 98.5 330 PHE B CA 1
ATOM 5263 C C . PHE B 1 330 ? 10.766 -13.797 -2.957 1 98.5 330 PHE B C 1
ATOM 5265 O O . PHE B 1 330 ? 11.016 -12.617 -2.697 1 98.5 330 PHE B O 1
ATOM 5272 N N . ALA B 1 331 ? 11.508 -14.805 -2.449 1 98.62 331 ALA B N 1
ATOM 5273 C CA . ALA B 1 331 ? 12.789 -14.508 -1.82 1 98.62 331 ALA B CA 1
ATOM 5274 C C . ALA B 1 331 ? 13.758 -13.883 -2.818 1 98.62 331 ALA B C 1
ATOM 5276 O O . ALA B 1 331 ? 14.438 -12.898 -2.502 1 98.62 331 ALA B O 1
ATOM 5277 N N . TRP B 1 332 ? 13.766 -14.438 -3.99 1 98.19 332 TRP B N 1
ATOM 5278 C CA . TRP B 1 332 ? 14.648 -13.945 -5.043 1 98.19 332 TRP B CA 1
ATOM 5279 C C . TRP B 1 332 ? 14.258 -12.531 -5.453 1 98.19 332 TRP B C 1
ATOM 5281 O O . TRP B 1 332 ? 15.125 -11.672 -5.645 1 98.19 332 TRP B O 1
ATOM 5291 N N . LEU B 1 333 ? 13 -12.266 -5.586 1 98.62 333 LEU B N 1
ATOM 5292 C CA . LEU B 1 333 ? 12.523 -10.93 -5.953 1 98.62 333 LEU B CA 1
ATOM 5293 C C . LEU B 1 333 ? 12.906 -9.906 -4.891 1 98.62 333 LEU B C 1
ATOM 5295 O O . LEU B 1 333 ? 13.227 -8.758 -5.215 1 98.62 333 LEU B O 1
ATOM 5299 N N . ALA B 1 334 ? 12.82 -10.32 -3.609 1 98.69 334 ALA B N 1
ATOM 5300 C CA . ALA B 1 334 ? 13.297 -9.43 -2.549 1 98.69 334 ALA B CA 1
ATOM 5301 C C . ALA B 1 334 ? 14.773 -9.109 -2.723 1 98.69 334 ALA B C 1
ATOM 5303 O O . ALA B 1 334 ? 15.188 -7.953 -2.568 1 98.69 334 ALA B O 1
ATOM 5304 N N . ARG B 1 335 ? 15.586 -10.078 -3.049 1 97.94 335 ARG B N 1
ATOM 5305 C CA . ARG B 1 335 ? 17 -9.852 -3.293 1 97.94 335 ARG B CA 1
ATOM 5306 C C . ARG B 1 335 ? 17.219 -8.867 -4.438 1 97.94 335 ARG B C 1
ATOM 5308 O O . ARG B 1 335 ? 18.031 -7.949 -4.328 1 97.94 335 ARG B O 1
ATOM 5315 N N . GLN B 1 336 ? 16.469 -9.109 -5.559 1 97.88 336 GLN B N 1
ATOM 5316 C CA . GLN B 1 336 ? 16.547 -8.195 -6.695 1 97.88 336 GLN B CA 1
ATOM 5317 C C . GLN B 1 336 ? 16.234 -6.762 -6.277 1 97.88 336 GLN B C 1
ATOM 5319 O O . GLN B 1 336 ? 16.922 -5.828 -6.711 1 97.88 336 GLN B O 1
ATOM 5324 N N . SER B 1 337 ? 15.211 -6.609 -5.457 1 98.38 337 SER B N 1
ATOM 5325 C CA . SER B 1 337 ? 14.82 -5.285 -4.992 1 98.38 337 SER B CA 1
ATOM 5326 C C . SER B 1 337 ? 15.93 -4.625 -4.184 1 98.38 337 SER B C 1
ATOM 5328 O O . SER B 1 337 ? 16.297 -3.477 -4.445 1 98.38 337 SER B O 1
ATOM 5330 N N . ILE B 1 338 ? 16.453 -5.359 -3.221 1 97.81 338 ILE B N 1
ATOM 5331 C CA . ILE B 1 338 ? 17.5 -4.855 -2.322 1 97.81 338 ILE B CA 1
ATOM 5332 C C . ILE B 1 338 ? 18.75 -4.496 -3.125 1 97.81 338 ILE B C 1
ATOM 5334 O O . ILE B 1 338 ? 19.406 -3.492 -2.846 1 97.81 338 ILE B O 1
ATOM 5338 N N . GLU B 1 339 ? 19 -5.242 -4.16 1 96.81 339 GLU B N 1
ATOM 5339 C CA . GLU B 1 339 ? 20.203 -5.039 -4.973 1 96.81 339 GLU B CA 1
ATOM 5340 C C . GLU B 1 339 ? 19.938 -4.078 -6.129 1 96.81 339 GLU B C 1
ATOM 5342 O O . GLU B 1 339 ? 20.812 -3.83 -6.953 1 96.81 339 GLU B O 1
ATOM 5347 N N . ARG B 1 340 ? 18.719 -3.574 -6.25 1 97.12 340 ARG B N 1
ATOM 5348 C CA . ARG B 1 340 ? 18.312 -2.658 -7.309 1 97.12 340 ARG B CA 1
ATOM 5349 C C . ARG B 1 340 ? 18.5 -3.295 -8.688 1 97.12 340 ARG B C 1
ATOM 5351 O O . ARG B 1 340 ? 18.984 -2.645 -9.617 1 97.12 340 ARG B O 1
ATOM 5358 N N . ALA B 1 341 ? 18.203 -4.57 -8.734 1 97.69 341 ALA B N 1
ATOM 5359 C CA . ALA B 1 341 ? 18.25 -5.336 -9.977 1 97.69 341 ALA B CA 1
ATOM 5360 C C . ALA B 1 341 ? 16.844 -5.625 -10.5 1 97.69 341 ALA B C 1
ATOM 5362 O O . ALA B 1 341 ? 15.875 -5.594 -9.742 1 97.69 341 ALA B O 1
ATOM 5363 N N . PRO B 1 342 ? 16.688 -5.879 -11.805 1 97.62 342 PRO B N 1
ATOM 5364 C CA . PRO B 1 342 ? 15.367 -6.156 -12.375 1 97.62 342 PRO B CA 1
ATOM 5365 C C . PRO B 1 342 ? 14.727 -7.418 -11.797 1 97.62 342 PRO B C 1
ATOM 5367 O O . PRO B 1 342 ? 15.422 -8.414 -11.562 1 97.62 342 PRO B O 1
ATOM 5370 N N . GLY B 1 343 ? 13.422 -7.32 -11.578 1 97.75 343 GLY B N 1
ATOM 5371 C CA . GLY B 1 343 ? 12.664 -8.477 -11.117 1 97.75 343 GLY B CA 1
ATOM 5372 C C . GLY B 1 343 ? 11.656 -8.977 -12.133 1 97.75 343 GLY B C 1
ATOM 5373 O O . GLY B 1 343 ? 11.164 -10.102 -12.031 1 97.75 343 GLY B O 1
ATOM 5374 N N . ASN B 1 344 ? 11.375 -8.18 -13.164 1 97.19 344 ASN B N 1
ATOM 5375 C CA . ASN B 1 344 ? 10.383 -8.578 -14.164 1 97.19 344 ASN B CA 1
ATOM 5376 C C . ASN B 1 344 ? 11.047 -9 -15.469 1 97.19 344 ASN B C 1
ATOM 5378 O O . ASN B 1 344 ? 12.25 -8.812 -15.648 1 97.19 344 ASN B O 1
ATOM 5382 N N . LEU B 1 345 ? 10.281 -9.703 -16.25 1 96.69 345 LEU B N 1
ATOM 5383 C CA . LEU B 1 345 ? 10.617 -10.031 -17.641 1 96.69 345 LEU B CA 1
ATOM 5384 C C . LEU B 1 345 ? 9.633 -9.391 -18.594 1 96.69 345 LEU B C 1
ATOM 5386 O O . LEU B 1 345 ? 8.523 -9.898 -18.797 1 96.69 345 LEU B O 1
ATOM 5390 N N . PRO B 1 346 ? 10.039 -8.344 -19.266 1 96 346 PRO B N 1
ATOM 5391 C CA . PRO B 1 346 ? 9.133 -7.617 -20.156 1 96 346 PRO B CA 1
ATOM 5392 C C . PRO B 1 346 ? 8.484 -8.516 -21.203 1 96 346 PRO B C 1
ATOM 5394 O O . PRO B 1 346 ? 7.309 -8.336 -21.531 1 96 346 PRO B O 1
ATOM 5397 N N . ALA B 1 347 ? 9.156 -9.492 -21.656 1 94.62 347 ALA B N 1
ATOM 5398 C CA . ALA B 1 347 ? 8.641 -10.406 -22.656 1 94.62 347 ALA B CA 1
ATOM 5399 C C . ALA B 1 347 ? 7.461 -11.219 -22.109 1 94.62 347 ALA B C 1
ATOM 5401 O O . ALA B 1 347 ? 6.668 -11.758 -22.891 1 94.62 347 ALA B O 1
ATOM 5402 N N . VAL B 1 348 ? 7.355 -11.305 -20.844 1 95.5 348 VAL B N 1
ATOM 5403 C CA . VAL B 1 348 ? 6.32 -12.109 -20.219 1 95.5 348 VAL B CA 1
ATOM 5404 C C . VAL B 1 348 ? 5.145 -11.219 -19.812 1 95.5 348 VAL B C 1
ATOM 5406 O O . VAL B 1 348 ? 3.99 -11.539 -20.109 1 95.5 348 VAL B O 1
ATOM 540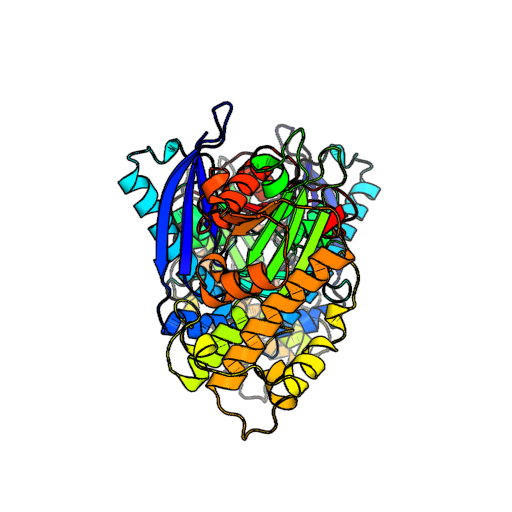9 N N . THR B 1 349 ? 5.445 -10.102 -19.172 1 95.69 349 THR B N 1
ATOM 5410 C CA . THR B 1 349 ? 4.387 -9.297 -18.578 1 95.69 349 THR B CA 1
ATOM 5411 C C . THR B 1 349 ? 3.885 -8.25 -19.562 1 95.69 349 THR B C 1
ATOM 5413 O O . THR B 1 349 ? 2.789 -7.711 -19.406 1 95.69 349 THR B O 1
ATOM 5416 N N . GLY B 1 350 ? 4.77 -7.887 -20.562 1 95.69 350 GLY B N 1
ATOM 5417 C CA . GLY B 1 350 ? 4.418 -6.848 -21.516 1 95.69 350 GLY B CA 1
ATOM 5418 C C . GLY B 1 350 ? 4.879 -5.469 -21.094 1 95.69 350 GLY B C 1
ATOM 5419 O O . GLY B 1 350 ? 4.605 -4.48 -21.781 1 95.69 350 GLY B O 1
ATOM 5420 N N . ALA B 1 351 ? 5.637 -5.355 -20.031 1 96.94 351 ALA B N 1
ATOM 5421 C CA . ALA B 1 351 ? 6.137 -4.055 -19.578 1 96.94 351 ALA B CA 1
ATOM 5422 C C . ALA B 1 351 ? 7.07 -3.439 -20.625 1 96.94 351 ALA B C 1
ATOM 5424 O O . ALA B 1 351 ? 7.668 -4.152 -21.422 1 96.94 351 ALA B O 1
ATOM 5425 N N . THR B 1 352 ? 7.219 -2.129 -20.688 1 96.75 352 THR B N 1
ATOM 5426 C CA . THR B 1 352 ? 8.047 -1.41 -21.641 1 96.75 352 THR B CA 1
ATOM 5427 C C . THR B 1 352 ? 9.523 -1.661 -21.375 1 96.75 352 THR B C 1
ATOM 5429 O O . THR B 1 352 ? 10.367 -1.428 -22.25 1 96.75 352 THR B O 1
ATOM 5432 N N . GLY B 1 353 ? 9.922 -2.234 -20.312 1 97.12 353 GLY B N 1
ATOM 5433 C CA . GLY B 1 353 ? 11.305 -2.525 -19.953 1 97.12 353 GLY B CA 1
ATOM 5434 C C . GLY B 1 353 ? 11.445 -3.201 -18.609 1 97.12 353 GLY B C 1
ATOM 5435 O O . GLY B 1 353 ? 10.453 -3.395 -17.891 1 97.12 353 GLY B O 1
ATOM 5436 N N . SER B 1 354 ? 12.727 -3.57 -18.328 1 97.81 354 SER B N 1
ATOM 5437 C CA . SER B 1 354 ? 13.016 -4.172 -17.031 1 97.81 354 SER B CA 1
ATOM 5438 C C . SER B 1 354 ? 12.859 -3.152 -15.898 1 97.81 354 SER B C 1
ATOM 5440 O O . SER B 1 354 ? 13.141 -1.967 -16.094 1 97.81 354 SER B O 1
ATOM 5442 N N . ARG B 1 355 ? 12.398 -3.613 -14.766 1 98.44 355 ARG B N 1
ATOM 5443 C CA . ARG B 1 355 ? 12.203 -2.748 -13.609 1 98.44 355 ARG B CA 1
ATOM 5444 C C . ARG B 1 355 ? 12.641 -3.441 -12.32 1 98.44 355 ARG B C 1
ATOM 5446 O O . ARG B 1 355 ? 12.531 -4.664 -12.195 1 98.44 355 ARG B O 1
ATOM 5453 N N . THR B 1 356 ? 13.234 -2.652 -11.359 1 98.5 356 THR B N 1
ATOM 5454 C CA . THR B 1 356 ? 13.297 -3.074 -9.961 1 98.5 356 THR B CA 1
ATOM 5455 C C . THR B 1 356 ? 11.906 -3.08 -9.336 1 98.5 356 THR B C 1
ATOM 5457 O O . THR B 1 356 ? 11.219 -2.059 -9.328 1 98.5 356 THR B O 1
ATOM 5460 N N . LEU B 1 357 ? 11.492 -4.23 -8.859 1 98.62 357 LEU B N 1
ATOM 5461 C CA . LEU B 1 357 ? 10.141 -4.379 -8.336 1 98.62 357 LEU B CA 1
ATOM 5462 C C . LEU B 1 357 ? 10.133 -4.273 -6.812 1 98.62 357 LEU B C 1
ATOM 5464 O O . LEU B 1 357 ? 11.164 -4.473 -6.168 1 98.62 357 LEU B O 1
ATOM 5468 N N . GLY B 1 358 ? 8.945 -3.857 -6.258 1 98.62 358 GLY B N 1
ATOM 5469 C CA . GLY B 1 358 ? 8.711 -3.994 -4.832 1 98.62 358 GLY B CA 1
ATOM 5470 C C . GLY B 1 358 ? 8.797 -2.676 -4.082 1 98.62 358 GLY B C 1
ATOM 5471 O O . GLY B 1 358 ? 9.336 -1.697 -4.602 1 98.62 358 GLY B O 1
ATOM 5472 N N . ALA B 1 359 ? 8.195 -2.617 -2.969 1 98.81 359 ALA B N 1
ATOM 5473 C CA . ALA B 1 359 ? 8.297 -1.57 -1.956 1 98.81 359 ALA B CA 1
ATOM 5474 C C . ALA B 1 359 ? 9.086 -2.059 -0.741 1 98.81 359 ALA B C 1
ATOM 5476 O O . ALA B 1 359 ? 8.781 -3.115 -0.182 1 98.81 359 ALA B O 1
ATOM 5477 N N . ILE B 1 360 ? 10.094 -1.315 -0.333 1 98.88 360 ILE B N 1
ATOM 5478 C CA . ILE B 1 360 ? 10.984 -1.727 0.75 1 98.88 360 ILE B CA 1
ATOM 5479 C C . ILE B 1 360 ? 10.547 -1.068 2.055 1 98.88 360 ILE B C 1
ATOM 5481 O O . ILE B 1 360 ? 10.484 0.16 2.148 1 98.88 360 ILE B O 1
ATOM 5485 N N . TYR B 1 361 ? 10.156 -1.849 3.012 1 98.81 361 TYR B N 1
ATOM 5486 C CA . TYR B 1 361 ? 9.914 -1.41 4.383 1 98.81 361 TYR B CA 1
ATOM 5487 C C . TYR B 1 361 ? 11.125 -1.698 5.266 1 98.81 361 TYR B C 1
ATOM 5489 O O . TYR B 1 361 ? 11.383 -2.852 5.617 1 98.81 361 TYR B O 1
ATOM 5497 N N . PRO B 1 362 ? 11.828 -0.668 5.66 1 97.62 362 PRO B N 1
ATOM 5498 C CA . PRO B 1 362 ? 13.016 -0.909 6.477 1 97.62 362 PRO B CA 1
ATOM 5499 C C . PRO B 1 362 ? 12.688 -1.489 7.852 1 97.62 362 PRO B C 1
ATOM 5501 O O . PRO B 1 362 ? 11.586 -1.277 8.367 1 97.62 362 PRO B O 1
ATOM 5504 N N . ALA B 1 363 ? 13.656 -2.193 8.453 1 95.19 363 ALA B N 1
ATOM 5505 C CA . ALA B 1 363 ? 13.508 -2.744 9.797 1 95.19 363 ALA B CA 1
ATOM 5506 C C . ALA B 1 363 ? 13.414 -1.633 10.836 1 95.19 363 ALA B C 1
ATOM 5508 O O . ALA B 1 363 ? 13.961 -0.546 10.641 1 95.19 363 ALA B O 1
#

Sequence (726 aa):
MYYVGIMSGTSLDGIDAVLVDFSGPSFSLLHTCYIPYDQSLRAALLGLNQAGENELHRAAILSNQLSGWYAQAVGRLLEKSGIDPGEIIAVGCHGQTIRHCPQPENGYSIQLVNGALLAELTGMTVVTDFRSRDIAAGGQGAPLVPAFHHEMFAHRDIHRLIINIGGITNITSLPVSGGVNGFDCGPGNMLMDAWCLKHTGMTYDHNGSWAESGRVINPLLENLLNFPYFSLPPPKSTGREMFSLDWLQPCLRGDEATQDVQSTLLQLTVRTITDSVETYYPAVRELYLCGGGAHNGTLVTRLQQQLPGRRINLTDALGIEADWVEACAFAWLARQSIERAPGNLPAVTGATGSRTLGAIYPAMYYVGIMSGTSLDGIDAVLVDFSGPSFSLLHTCYIPYDQSLRAALLGLNQAGENELHRAAILSNQLSGWYAQAVGRLLEKSGIDPGEIIAVGCHGQTIRHCPQPENGYSIQLVNGALLAELTGMTVVTDFRSRDIAAGGQGAPLVPAFHHEMFAHRDIHRLIINIGGITNITSLPVSGGVNGFDCGPGNMLMDAWCLKHTGMTYDHNGSWAESGRVINPLLENLLNFPYFSLPPPKSTGREMFSLDWLQPCLRGDEATQDVQSTLLQLTVRTITDSVETYYPAVRELYLCGGGAHNGTLVTRLQQQLPGRRINLTDALGIEADWVEACAFAWLARQSIERAPGNLPAVTGATGSRTLGAIYPA

Secondary structure (DSSP, 8-state):
-EEEEEEE-TT--EEEEEEEE-SSSS-EEEEEEEEE--HHHHHHHHHTTS--TTHHHHHHHHHHHHHHHHHHHHHHHHHHH---GGGEEEEEEEEEEEEEE-STTT-EEEEE--HHHHHHHHTS-EEE-TTHHHHHTTS-----HHHHHHHHH--SS--EEEEEESSEEEEEEE-SSS--EEEEEEESSHHHHHHHHHHHS-SS-GGGHHHHTS---HHHHHHHHTSGGGGPPSS----TTTSSHHHHGGG--S-S-HHHHHHHHHHHHHHHHHHHHHHH-TT--EEEEESGGGG-HHHHHHHHHHSTT-EEEEGGGGTS-TTTHHHHHHHHHHHHHHTT-----HHHH--SS-----EEE--/-EEEEEEE-TT--EEEEEEEE-SSSS-EEEEEEEEE--HHHHHHHHHTSS--TTHHHHHHHHHHHHHHHHHHHHHHHHHHH---GGGEEEEEEEEEEEEEE-STTT-EEEEE--HHHHHHHHTS-EEE-TTHHHHHTTS-----HHHHHHHHH--SS--EEEEEESSEEEEEEE-SSS--EEEEEEESSHHHHHHHHHHHS-SS-GGGHHHHTS---HHHHHHHHTSGGGGPPSS----TTTSSHHHHGGG--S-S-HHHHHHHHHHHHHHHHHHHHHHH-TT--EEEEESGGGG-HHHHHHHHHHSTT-EEEEGGGGTS-TTTHHHHHHHHHHHHHHTT-----HHHH--SS-----EEE--

Radius of gyration: 28.24 Å; Cα contacts (8 Å, |Δi|>4): 1687; chains: 2; bounding box: 61×80×61 Å

Nearest PDB structures (foldseek):
  3qbx-assembly1_B  TM=9.711E-01  e=8.746E-48  Pseudomonas aeruginosa
  8cp9-assembly1_A  TM=9.771E-01  e=4.568E-44  Pseudomonas aeruginosa
  8cp9-assembly1_B  TM=9.766E-01  e=3.441E-44  Pseudomonas aeruginosa
  4mo4-assembly1_B  TM=8.788E-01  e=1.470E-44  Pseudomonas aeruginosa
  4mo4-assembly2_D  TM=8.125E-01  e=6.503E-46  Pseudomonas aeruginosa

Organism: Nitrosomonas europaea (strain ATCC 19718 / CIP 103999 / KCTC 2705 / NBRC 14298) (NCBI:txid228410)

Foldseek 3Di:
DKEKFWDDEQLQFWIKIWIWDPPDPAIDTDDIDTDGDDPVLSVLLQVLLDDDPPNVVSLQVNQLVVLVVVLVRVVVNCVVRVDDLVPHAEYQYAAQWSDFDLDPVPQDTDHRHDQQNNCVSSVHKYWYQFQNVLSVLVFRSPDLLLLVCQVQPADQQAWEWEWEQAQWIKIWTRDNDDDIAMETLGGGFVALQQLCCVPPVDSHCQLCVLLVVAAADVQLLVVVCPPVQNVDDPLYYDHCVQDDVVNSVVSDPPPDDSSNVSNNVLVSNLCSVLVCCCVPPVPHAEYAYAYPNVRNNVSVVSNCVSDDNHDYYHCVVSPDGRHCSVSVLSRVLVVCLVVQHFSGDCNRGVRPDTGNGTDIDHD/DKEKFWDDEQLQFWIKIWIWDPPDPAIDTDDIDTDGDDPVLSVLLQVLLDDDPPNVVSLQVNQLVVLVVVLVRVVVNCVVRVDDLVPHAEYQYAAQWSDFDLDPVPQDTDHRHDQQNNCVSSVHKYWYFFQNVLSVLVFRSPDLLLVVCQVQPADQQAWEWEWEQAQWIKIWTRDNDDDIAMETLGGGFVALQQLCCVPPVDRHCQLCVLLVVAAADVQLLVVVCPPVQNVDDPLYYDHCVQDDVVNSVVSDPPPDDSSNVSNNVLVSNLCSVLVCCCVPPVPHAEYEYAYPNVRNNVSVVSNCVSNDNHDYYHCVVSPDGRHCSVSVLSRVLVVCLVVQHFSGDCNRGVGPDTGNGTDIDHD

pLDDT: mean 96.1, std 3.65, range [73.44, 98.94]